Protein AF-A0A194RHV1-F1 (afdb_monomer)

Secondary structure (DSSP, 8-state):
-HHHHHHHHHHHHTS-PPPP-------GGG----PPP----PPP-------------------HHHHHHHHHHHHHHHHHHHHHHHHHHHHH-TTS---------HHHHHHHHHHHHHTTS---------------------HHHHHHHHHHHHHHHHHHHHHHHHHHHHTT-HHHHHHHHHHHHHHHHHHHHHHHHHHHHHHHHHHHHHHHHHHHHHHHHHHHHHHHHHHHHHHHHHHHHHHHHHHHHHHHHHHHHHHHHHHHHHHHHHHHHHHHHHHHHHHHHHHHHHHHHHHHHHHHTTTGGG----------------------------------------------STTTTTHHHHHHHHHHHHHHHHHHHHHHHHHHHHHHHHHHHHHHHHHTTS-PPPPGGGHHHHHHHHHHHHHHHHHHHHHT-

Solvent-accessible surface area (backbone atoms only — not comparable to full-atom values): 27491 Å² total; per-residue (Å²): 112,70,65,66,50,54,58,48,50,56,61,53,72,67,56,75,78,73,78,82,81,75,84,77,78,82,77,78,89,72,75,79,80,84,75,78,90,79,82,83,83,89,77,85,87,75,82,87,75,76,87,80,66,92,72,83,70,76,83,70,77,77,49,67,74,59,49,53,52,50,52,48,53,53,49,54,53,49,52,51,51,52,52,48,53,55,48,51,46,61,71,72,42,82,78,61,84,71,86,71,80,80,80,69,60,73,67,61,57,50,56,51,50,53,56,57,48,59,73,67,50,75,74,75,74,75,78,74,69,80,72,72,80,70,78,75,72,86,76,75,88,42,74,73,52,53,54,55,47,51,56,50,50,56,46,53,52,48,53,49,52,47,50,51,50,50,48,59,58,50,65,70,45,56,64,68,54,51,57,48,54,52,48,59,46,51,50,53,52,50,53,49,52,52,50,51,52,45,52,51,52,51,52,50,37,53,52,49,50,51,56,50,51,54,50,52,56,51,55,52,50,50,48,54,50,57,50,50,51,54,50,51,53,49,55,49,55,51,53,50,49,52,50,53,52,52,52,52,55,50,48,58,47,50,57,51,51,52,53,50,51,53,51,49,53,49,51,50,52,53,50,57,47,52,55,45,58,50,47,59,48,51,45,54,49,45,58,55,50,47,57,52,46,54,61,48,49,80,55,52,71,85,57,78,87,79,70,95,82,81,90,81,91,88,94,94,99,100,101,98,99,100,102,99,100,99,100,99,100,99,100,100,95,100,99,101,98,96,99,100,96,99,99,98,99,98,94,94,89,79,98,74,81,88,67,80,62,72,50,56,69,49,43,59,58,44,48,57,52,46,50,56,48,46,55,50,47,53,51,52,51,52,49,45,54,53,52,51,53,54,49,49,58,51,50,54,65,56,58,79,70,59,79,82,76,85,63,73,77,54,62,62,47,56,47,53,54,50,50,52,50,38,51,52,47,50,53,53,49,59,79,72,107

Organism: Papilio machaon (NCBI:txid76193)

Radius of gyration: 62.27 Å; Cα contacts (8 Å, |Δi|>4): 38; chains: 1; bounding box: 131×79×181 Å

InterPro domains:
  IPR039341 Cilia- and flagella-associated protein 99 [PTHR34649] (10-431)
  IPR060436 CFAP99, V-shaped coiled-coil domain [PF27956] (144-275)

Mean predicted aligned error: 22.51 Å

Foldseek 3Di:
DVVVVVVVVVVVVPPPDDPDDDDDDDPPPPPPDPDDDDDDDDDDDDDDDDPPDPPPPPCPPCPPVNVVVVVVVVVVVVVVVVVVVVVVCVVPDPPPDDPDPPPDDPVVVVVVVVVVVVVVPPPPPPPPPPPPPDPPDPDDPDLVVLVVLLVVVVVVVVVVVVVVVVVVVCVVVCVVVVVVVVVVVVVVVVVVVLVVLLVVLVVLLVVLVVLVVVLVVVVVVVVVVVVVVVVVVVVVVVVVVVVVVVVVVVVVVVVVVVVVVVVVVVVVVVVVVVVVVVVVVVVVVCVVVVVVVVVCCVPPVVDPPPDDPDDDDDDDYDYDEEDDEDDEDEDYDEYDYDEYDEDDYDDDDDDDDDPPPVVPVVVVVCVVVVVVVVVVVVSVVSVVVSVVVVVVVVVVVVVVPDDDDDDPVVSVVSSVVSVVSSVVSVVVSVVSD

pLDDT: mean 74.26, std 20.35, range [31.69, 98.19]

Structure (mmCIF, N/CA/C/O backbone):
data_AF-A0A194RHV1-F1
#
_entry.id   AF-A0A194RHV1-F1
#
loop_
_atom_site.group_PDB
_atom_site.id
_atom_site.type_symbol
_atom_site.label_atom_id
_atom_site.label_alt_id
_atom_site.label_comp_id
_atom_site.label_asym_id
_atom_site.label_entity_id
_atom_site.label_seq_id
_atom_site.pdbx_PDB_ins_code
_atom_site.Cartn_x
_atom_site.Cartn_y
_atom_site.Cartn_z
_atom_site.occupancy
_atom_site.B_iso_or_equiv
_atom_site.auth_seq_id
_atom_site.auth_comp_id
_atom_site.auth_asym_id
_atom_site.auth_atom_id
_atom_site.pdbx_PDB_model_num
ATOM 1 N N . MET A 1 1 ? -29.194 -17.100 77.842 1.00 55.94 1 MET A N 1
ATOM 2 C CA . MET A 1 1 ? -28.965 -16.384 76.561 1.00 55.94 1 MET A CA 1
ATOM 3 C C . MET A 1 1 ? -27.484 -16.267 76.206 1.00 55.94 1 MET A C 1
ATOM 5 O O . MET A 1 1 ? -27.143 -16.715 75.126 1.00 55.94 1 MET A O 1
ATOM 9 N N . ALA A 1 2 ? -26.603 -15.746 77.074 1.00 59.66 2 ALA A N 1
ATOM 10 C CA . ALA A 1 2 ? -25.181 -15.527 76.744 1.00 59.66 2 ALA A CA 1
ATOM 11 C C . ALA A 1 2 ? -24.442 -16.745 76.131 1.00 59.66 2 ALA A C 1
ATOM 13 O O . ALA A 1 2 ? -23.780 -16.593 75.110 1.00 59.66 2 ALA A O 1
ATOM 14 N N . GLN A 1 3 ? -24.607 -17.953 76.688 1.00 62.12 3 GLN A N 1
ATOM 15 C CA . GLN A 1 3 ? -23.967 -19.180 76.172 1.00 62.12 3 GLN A CA 1
ATOM 16 C C . GLN A 1 3 ? -24.364 -19.502 74.718 1.00 62.12 3 GLN A C 1
ATOM 18 O O . GLN A 1 3 ? -23.487 -19.695 73.884 1.00 62.12 3 GLN A O 1
ATOM 23 N N . MET A 1 4 ? -25.660 -19.428 74.382 1.00 68.69 4 MET A N 1
ATOM 24 C CA . MET A 1 4 ? -26.155 -19.606 73.003 1.00 68.69 4 MET A CA 1
ATOM 25 C C . MET A 1 4 ? -25.512 -18.621 72.015 1.00 68.69 4 MET A C 1
ATOM 27 O O . MET A 1 4 ? -25.336 -18.944 70.844 1.00 68.69 4 MET A O 1
ATOM 31 N N . TYR A 1 5 ? -25.168 -17.413 72.473 1.00 79.69 5 TYR A N 1
ATOM 32 C CA . TYR A 1 5 ? -24.518 -16.401 71.641 1.00 79.69 5 TYR A CA 1
ATOM 33 C C . TYR A 1 5 ? -23.027 -16.715 71.428 1.00 79.69 5 TYR A C 1
ATOM 35 O O . TYR A 1 5 ? -22.528 -16.580 70.316 1.00 79.69 5 TYR A O 1
ATOM 43 N N . ALA A 1 6 ? -22.329 -17.211 72.456 1.00 78.75 6 ALA A N 1
ATOM 44 C CA . ALA A 1 6 ? -20.936 -17.658 72.348 1.00 78.75 6 ALA A CA 1
ATOM 45 C C . ALA A 1 6 ? -20.778 -18.897 71.439 1.00 78.75 6 ALA A C 1
ATOM 47 O O . ALA A 1 6 ? -19.865 -18.954 70.610 1.00 78.75 6 ALA A O 1
ATOM 48 N N . GLU A 1 7 ? -21.699 -19.860 71.536 1.00 78.38 7 GLU A N 1
ATOM 49 C CA . GLU A 1 7 ? -21.777 -21.007 70.619 1.00 78.38 7 GLU A CA 1
ATOM 50 C C . GLU A 1 7 ? -22.080 -20.578 69.176 1.00 78.38 7 GLU A C 1
ATOM 52 O O . GLU A 1 7 ? -21.583 -21.187 68.231 1.00 78.38 7 GLU A O 1
ATOM 57 N N . TYR A 1 8 ? -22.859 -19.510 68.979 1.00 78.44 8 TYR A N 1
ATOM 58 C CA . TYR A 1 8 ? -23.127 -18.960 67.651 1.00 78.44 8 TYR A CA 1
ATOM 59 C C . TYR A 1 8 ? -21.893 -18.258 67.055 1.00 78.44 8 TYR A C 1
ATOM 61 O O . TYR A 1 8 ? -21.534 -18.539 65.911 1.00 78.44 8 TYR A O 1
ATOM 69 N N . SER A 1 9 ? -21.191 -17.420 67.829 1.00 76.75 9 SER A N 1
ATOM 70 C CA . SER A 1 9 ? -19.971 -16.726 67.377 1.00 76.75 9 SER A CA 1
ATOM 71 C C . SER A 1 9 ? -18.853 -17.695 66.983 1.00 76.75 9 SER A C 1
ATOM 73 O O . SER A 1 9 ? -18.350 -17.634 65.863 1.00 76.75 9 SER A O 1
ATOM 75 N N . THR A 1 10 ? -18.522 -18.659 67.847 1.00 76.69 10 THR A N 1
ATOM 76 C CA . THR A 1 10 ? -17.474 -19.667 67.569 1.00 76.69 10 THR A CA 1
ATOM 77 C C . THR A 1 10 ? -17.803 -20.547 66.352 1.00 76.69 10 THR A C 1
ATOM 79 O O . THR A 1 10 ? -16.912 -20.994 65.621 1.00 76.69 10 THR A O 1
ATOM 82 N N . LYS A 1 11 ? -19.095 -20.750 66.068 1.00 77.12 11 LYS A N 1
ATOM 83 C CA . LYS A 1 11 ? -19.597 -21.464 64.885 1.00 77.12 11 LYS A CA 1
ATOM 84 C C . LYS A 1 11 ? -19.589 -20.62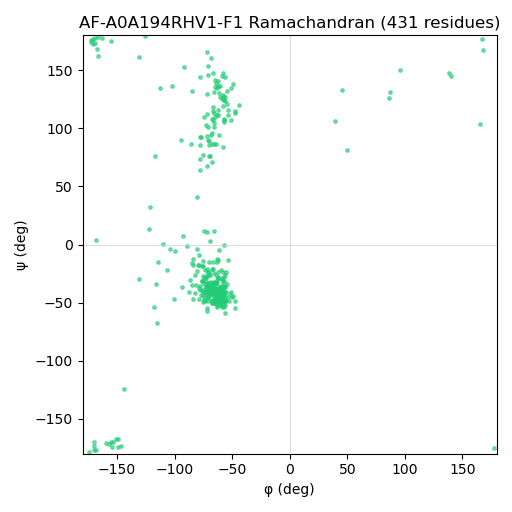2 63.602 1.00 77.12 11 LYS A C 1
ATOM 86 O O . LYS A 1 11 ? -19.632 -21.198 62.519 1.00 77.12 11 LYS A O 1
ATOM 91 N N . ILE A 1 12 ? -19.491 -19.295 63.702 1.00 74.62 12 ILE A N 1
ATOM 92 C CA . ILE A 1 12 ? -19.205 -18.395 62.573 1.00 74.62 12 ILE A CA 1
ATOM 93 C C . ILE A 1 12 ? -17.693 -18.319 62.324 1.00 74.62 12 ILE A C 1
ATOM 95 O O . ILE A 1 12 ? -17.256 -18.485 61.190 1.00 74.62 12 ILE A O 1
ATOM 99 N N . GLU A 1 13 ? -16.884 -18.143 63.369 1.00 72.62 13 GLU A N 1
ATOM 100 C CA . GLU A 1 13 ? -15.417 -18.021 63.267 1.00 72.62 13 GLU A CA 1
ATOM 101 C C . GLU A 1 13 ? -14.742 -19.282 62.695 1.00 72.62 13 GLU A C 1
ATOM 103 O O . GLU A 1 13 ? -13.722 -19.201 62.010 1.00 72.62 13 GLU A O 1
ATOM 108 N N . SER A 1 14 ? -15.336 -20.458 62.914 1.00 70.12 14 SER A N 1
ATOM 109 C CA . SER A 1 14 ? -14.863 -21.732 62.354 1.00 70.12 14 SER A CA 1
ATOM 110 C C . SER A 1 14 ? -15.240 -21.963 60.877 1.00 70.12 14 SER A C 1
ATOM 112 O O . SER A 1 14 ? -14.699 -22.879 60.245 1.00 70.12 14 SER A O 1
ATOM 114 N N . LEU A 1 15 ? -16.095 -21.123 60.275 1.00 71.62 15 LEU A N 1
ATOM 115 C CA . LEU A 1 15 ? -16.415 -21.176 58.843 1.00 71.62 15 LEU A CA 1
ATOM 116 C C . LEU A 1 15 ? -15.293 -20.546 58.010 1.00 71.62 15 LEU A C 1
ATOM 118 O O . LEU A 1 15 ? -15.351 -19.381 57.618 1.00 71.62 15 LEU A O 1
ATOM 122 N N . LYS A 1 16 ? -14.277 -21.355 57.686 1.00 65.94 16 LYS A N 1
ATOM 123 C CA . LYS A 1 16 ? -13.164 -20.971 56.801 1.00 65.94 16 LYS A CA 1
ATOM 124 C C . LYS A 1 16 ? -13.683 -20.378 55.484 1.00 65.94 16 LYS A C 1
ATOM 126 O O . LYS A 1 16 ? -14.170 -21.104 54.614 1.00 65.94 16 LYS A O 1
ATOM 131 N N . VAL A 1 17 ? -13.535 -19.061 55.336 1.00 71.44 17 VAL A N 1
ATOM 132 C CA . VAL A 1 17 ? -13.902 -18.317 54.126 1.00 71.44 17 VAL A CA 1
ATOM 133 C C . VAL A 1 17 ? -13.129 -18.891 52.939 1.00 71.44 17 VAL A C 1
ATOM 135 O O . VAL A 1 17 ? -11.898 -18.899 52.924 1.00 71.44 17 VAL A O 1
ATOM 138 N N . LYS A 1 18 ? -13.855 -19.398 51.937 1.00 70.50 18 LYS A N 1
ATOM 139 C CA . LYS A 1 18 ? -13.247 -19.873 50.689 1.00 70.50 18 LYS A CA 1
ATOM 140 C C . LYS A 1 18 ? -12.613 -18.674 49.968 1.00 70.50 18 LYS A C 1
ATOM 142 O O . LYS A 1 18 ? -13.271 -17.636 49.885 1.00 70.50 18 LYS A O 1
ATOM 147 N N . PRO A 1 19 ? -11.385 -18.789 49.429 1.00 74.81 19 PRO A N 1
ATOM 148 C CA . PRO A 1 19 ? -10.777 -17.693 48.682 1.00 74.81 19 PRO A CA 1
ATOM 149 C C . PRO A 1 19 ? -11.661 -17.313 47.480 1.00 74.81 19 PRO A C 1
ATOM 151 O O . PRO A 1 19 ? -12.291 -18.197 46.885 1.00 74.81 19 PRO A O 1
ATOM 154 N N . PRO A 1 20 ? -11.729 -16.020 47.110 1.00 76.12 20 PRO A N 1
ATOM 155 C CA . PRO A 1 20 ? -12.565 -15.566 46.006 1.00 76.12 20 PRO A CA 1
ATOM 156 C C . PRO A 1 20 ? -12.165 -16.285 44.714 1.00 76.12 20 PRO A C 1
ATOM 158 O O . PRO A 1 20 ? -10.992 -16.334 44.343 1.00 76.12 20 PRO A O 1
ATOM 161 N N . THR A 1 21 ? -13.150 -16.870 44.031 1.00 71.94 21 THR A N 1
ATOM 162 C CA . THR A 1 21 ? -12.908 -17.623 42.797 1.00 71.94 21 THR A CA 1
ATOM 163 C C . THR A 1 21 ? -12.577 -16.651 41.670 1.00 71.94 21 THR A C 1
ATOM 165 O O . THR A 1 21 ? -13.462 -15.993 41.128 1.00 71.94 21 THR A O 1
ATOM 168 N N . ILE A 1 22 ? -11.291 -16.556 41.328 1.00 72.62 22 ILE A N 1
ATOM 169 C CA . ILE A 1 22 ? -10.813 -15.759 40.196 1.00 72.62 22 ILE A CA 1
ATOM 170 C C . ILE A 1 22 ? -11.461 -16.311 38.912 1.00 72.62 22 IL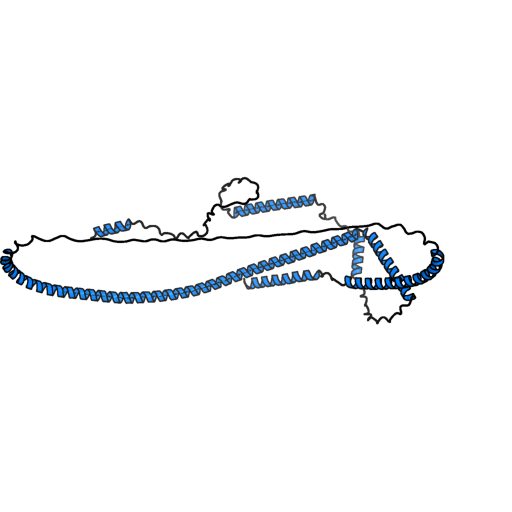E A C 1
ATOM 172 O O . ILE A 1 22 ? -11.358 -17.516 38.665 1.00 72.62 22 ILE A O 1
ATOM 176 N N . PRO A 1 23 ? -12.121 -15.478 38.083 1.00 65.88 23 PRO A N 1
ATOM 177 C CA . PRO A 1 23 ? -12.759 -15.945 36.860 1.00 65.88 23 PRO A CA 1
ATOM 178 C C . PRO A 1 23 ? -11.704 -16.415 35.851 1.00 65.88 23 PRO A C 1
ATOM 180 O O . PRO A 1 23 ? -10.979 -15.618 35.254 1.00 65.88 23 PRO A O 1
ATOM 183 N N . ILE A 1 24 ? -11.626 -17.732 35.653 1.00 63.75 24 ILE A N 1
ATOM 184 C CA . ILE A 1 24 ? -10.773 -18.351 34.636 1.00 63.75 24 ILE A CA 1
ATOM 185 C C . ILE A 1 24 ? -11.313 -17.948 33.261 1.00 63.75 24 ILE A C 1
ATOM 187 O O . ILE A 1 24 ? -12.426 -18.326 32.894 1.00 63.75 24 ILE A O 1
ATOM 191 N N . GLN A 1 25 ? -10.532 -17.188 32.491 1.00 62.75 25 GLN A N 1
ATOM 192 C CA . GLN A 1 25 ? -10.930 -16.813 31.135 1.00 62.75 25 GLN A CA 1
ATOM 193 C C . GLN A 1 25 ? -11.052 -18.066 30.247 1.00 62.75 25 GLN A C 1
ATOM 195 O O . GLN A 1 25 ? -10.165 -18.927 30.279 1.00 62.75 25 GLN A O 1
ATOM 200 N N . PRO A 1 26 ? -12.123 -18.199 29.443 1.00 58.19 26 PRO A N 1
ATOM 201 C CA . PRO A 1 26 ? -12.318 -19.371 28.603 1.00 58.19 26 PRO A CA 1
ATOM 202 C C . PRO A 1 26 ? -11.244 -19.425 27.511 1.00 58.19 26 PRO A C 1
ATOM 204 O O . PRO A 1 26 ? -11.156 -18.546 26.655 1.00 58.19 26 PRO A O 1
ATOM 207 N N . ASN A 1 27 ? -10.434 -20.485 27.510 1.00 58.91 27 ASN A N 1
ATOM 208 C CA . ASN A 1 27 ? -9.388 -20.690 26.509 1.00 58.91 27 ASN A CA 1
ATOM 209 C C . ASN A 1 27 ? -9.982 -21.211 25.182 1.00 58.91 27 ASN A C 1
ATOM 211 O O . ASN A 1 27 ? -9.868 -22.387 24.832 1.00 58.91 27 ASN A O 1
ATOM 215 N N . VAL A 1 28 ? -10.660 -20.319 24.456 1.00 58.56 28 VAL A N 1
ATOM 216 C CA . VAL A 1 28 ? -11.373 -20.619 23.199 1.00 58.56 28 VAL A CA 1
ATOM 217 C C . VAL A 1 28 ? -10.416 -21.024 22.064 1.00 58.56 28 VAL A C 1
ATOM 219 O O . VAL A 1 28 ? -10.810 -21.752 21.156 1.00 58.56 28 VAL A O 1
ATOM 222 N N . LEU A 1 29 ? -9.146 -20.608 22.121 1.00 55.94 29 LEU A N 1
ATOM 223 C CA . LEU A 1 29 ? -8.204 -20.697 20.997 1.00 55.94 29 LEU A CA 1
ATOM 224 C C . LEU A 1 29 ? -7.402 -22.011 20.908 1.00 55.94 29 LEU A C 1
ATOM 226 O O . LEU A 1 29 ? -6.627 -22.174 19.968 1.00 55.94 29 LEU A O 1
ATOM 230 N N . THR A 1 30 ? -7.573 -22.968 21.831 1.00 52.84 30 THR A N 1
ATOM 231 C CA . THR A 1 30 ? -6.793 -24.229 21.829 1.00 52.84 30 THR A CA 1
ATOM 232 C C . THR A 1 30 ? -7.621 -25.516 21.743 1.00 52.84 30 THR A C 1
ATOM 234 O O . THR A 1 30 ? -7.193 -26.561 22.240 1.00 52.84 30 THR A O 1
ATOM 237 N N . ARG A 1 31 ? -8.775 -25.507 21.059 1.00 50.50 31 ARG A N 1
ATOM 238 C CA . ARG A 1 31 ? -9.411 -26.762 20.611 1.00 50.50 31 ARG A CA 1
ATOM 239 C C . ARG A 1 31 ? -8.615 -27.383 19.455 1.00 50.50 31 ARG A C 1
ATOM 241 O O . ARG A 1 31 ? -8.848 -27.090 18.287 1.00 50.50 31 ARG A O 1
ATOM 248 N N . LYS A 1 32 ? -7.685 -28.287 19.783 1.00 51.00 32 LYS A N 1
ATOM 249 C CA . LYS A 1 32 ? -7.096 -29.211 18.801 1.00 51.00 32 LYS A CA 1
ATOM 250 C C . LYS A 1 32 ? -8.190 -30.159 18.301 1.00 51.00 32 LYS A C 1
ATOM 252 O O . LYS A 1 32 ? -8.579 -31.079 19.016 1.00 51.00 32 LYS A O 1
ATOM 257 N N . ASN A 1 33 ? -8.680 -29.938 17.084 1.00 43.72 33 ASN A N 1
ATOM 258 C CA . ASN A 1 33 ? -9.676 -30.810 16.463 1.00 43.72 33 ASN A CA 1
ATOM 259 C C . ASN A 1 33 ? -9.100 -32.221 16.263 1.00 43.72 33 ASN A C 1
ATOM 261 O O . ASN A 1 33 ? -8.216 -32.423 15.428 1.00 43.72 33 ASN A O 1
ATOM 265 N N . LYS A 1 34 ? -9.625 -33.198 17.012 1.00 46.78 34 LYS A N 1
ATOM 266 C CA . LYS A 1 34 ? -9.359 -34.626 16.807 1.00 46.78 34 LYS A CA 1
ATOM 267 C C . LYS A 1 34 ? -10.055 -35.061 15.513 1.00 46.78 34 LYS A C 1
ATOM 269 O O . LYS A 1 34 ? -11.223 -35.435 15.540 1.00 46.78 34 LYS A O 1
ATOM 274 N N . ARG A 1 35 ? -9.360 -34.943 14.377 1.00 41.03 35 ARG A N 1
ATOM 275 C CA . ARG A 1 35 ? -9.840 -35.483 13.097 1.00 41.03 35 ARG A CA 1
ATOM 276 C C . ARG A 1 35 ? -9.923 -37.008 13.187 1.00 41.03 35 ARG A C 1
ATOM 278 O O . ARG A 1 35 ? -9.046 -37.637 13.776 1.00 41.03 35 ARG A O 1
ATOM 285 N N . SER A 1 36 ? -10.993 -37.559 12.627 1.00 42.25 36 SER A N 1
ATOM 286 C CA . SER A 1 36 ? -11.202 -38.992 12.445 1.00 42.25 36 SER A CA 1
ATOM 287 C C . SER A 1 36 ? -10.235 -39.573 11.411 1.00 42.25 36 SER A C 1
ATOM 289 O O . SER A 1 36 ? -9.655 -38.849 10.599 1.00 42.25 36 SER A O 1
ATOM 291 N N . GLU A 1 37 ? -10.068 -40.889 11.457 1.00 45.03 37 GLU A N 1
ATOM 292 C CA . GLU A 1 37 ? -9.267 -41.657 10.504 1.00 45.03 37 GLU A CA 1
ATOM 293 C C . GLU A 1 37 ? -9.967 -41.722 9.135 1.00 45.03 37 GLU A C 1
ATOM 295 O O . GLU A 1 37 ? -11.195 -41.748 9.061 1.00 45.03 37 GLU A O 1
ATOM 300 N N . GLY A 1 38 ? -9.191 -41.728 8.045 1.00 38.28 38 GLY A N 1
ATOM 301 C CA . GLY A 1 38 ? -9.730 -41.794 6.683 1.00 38.28 38 GLY A CA 1
ATOM 302 C C . GLY A 1 38 ? -8.707 -41.437 5.600 1.00 38.28 38 GLY A C 1
ATOM 303 O O . GLY A 1 38 ? -8.426 -40.263 5.405 1.00 38.28 38 GLY A O 1
ATOM 304 N N . SER A 1 39 ? -8.199 -42.470 4.914 1.00 40.56 39 SER A N 1
ATOM 305 C CA . SER A 1 39 ? -7.383 -42.494 3.678 1.00 40.56 39 SER A CA 1
ATOM 306 C C . SER A 1 39 ? -6.182 -41.537 3.512 1.00 40.56 39 SER A C 1
ATOM 308 O O . SER A 1 39 ? -6.266 -40.320 3.638 1.00 40.56 39 SER A O 1
ATOM 310 N N . ALA A 1 40 ? -5.052 -42.098 3.067 1.00 45.00 40 ALA A N 1
ATOM 311 C CA . ALA A 1 40 ? -3.951 -41.327 2.479 1.00 45.00 40 ALA A CA 1
ATOM 312 C C . ALA A 1 40 ? -4.323 -40.806 1.068 1.00 45.00 40 ALA A C 1
ATOM 314 O O . ALA A 1 40 ? -5.289 -41.288 0.467 1.00 45.00 40 ALA A O 1
ATOM 315 N N . PRO A 1 41 ? -3.551 -39.846 0.522 1.00 42.12 41 PRO A N 1
ATOM 316 C CA . PRO A 1 41 ? -2.465 -40.283 -0.365 1.00 42.12 41 PRO A CA 1
ATOM 317 C C . PRO A 1 41 ? -1.062 -39.758 0.013 1.00 42.12 41 PRO A C 1
ATOM 319 O O . PRO A 1 41 ? -0.853 -39.086 1.022 1.00 42.12 41 PRO A O 1
ATOM 322 N N . GLN A 1 42 ? -0.084 -40.180 -0.790 1.00 50.59 42 GLN A N 1
ATOM 323 C CA . GLN A 1 42 ? 1.362 -40.185 -0.540 1.00 50.59 42 GLN A CA 1
ATOM 324 C C . GLN A 1 42 ? 1.981 -38.816 -0.194 1.00 50.59 42 GLN A C 1
ATOM 326 O O . GLN A 1 42 ? 1.646 -37.788 -0.778 1.00 50.59 42 GLN A O 1
ATOM 331 N N . LYS A 1 43 ? 2.979 -38.827 0.704 1.00 42.12 43 LYS A N 1
ATOM 332 C CA . LYS A 1 43 ? 3.896 -37.699 0.936 1.00 42.12 43 LYS A CA 1
ATOM 333 C C . LYS A 1 43 ? 5.242 -37.955 0.264 1.00 42.12 43 LYS A C 1
ATOM 335 O O . LYS A 1 43 ? 5.810 -39.032 0.416 1.00 42.12 43 LYS A O 1
ATOM 340 N N . ILE A 1 44 ? 5.771 -36.926 -0.393 1.00 44.59 44 ILE A N 1
ATOM 341 C CA . ILE A 1 44 ? 7.144 -36.890 -0.912 1.00 44.59 44 ILE A CA 1
ATOM 342 C C . ILE A 1 44 ? 8.132 -36.997 0.262 1.00 44.59 44 ILE A C 1
ATOM 344 O O . ILE A 1 44 ? 7.956 -36.347 1.296 1.00 44.59 44 ILE A O 1
ATOM 348 N N . SER A 1 45 ? 9.172 -37.817 0.106 1.00 44.84 45 SER A N 1
ATOM 349 C CA . SER A 1 45 ? 10.186 -38.068 1.132 1.00 44.84 45 SER A CA 1
ATOM 350 C C . SER A 1 45 ? 11.156 -36.892 1.287 1.00 44.84 45 SER A C 1
ATOM 352 O O . SER A 1 45 ? 12.019 -36.671 0.438 1.00 44.84 45 SER A O 1
ATOM 354 N N . ILE A 1 46 ? 11.058 -36.177 2.408 1.00 49.78 46 ILE A N 1
ATOM 355 C CA . ILE A 1 46 ? 12.113 -35.274 2.892 1.00 49.78 46 ILE A CA 1
ATOM 356 C C . ILE A 1 46 ? 13.110 -36.130 3.699 1.00 49.78 46 ILE A C 1
ATOM 358 O O . ILE A 1 46 ? 12.659 -36.932 4.520 1.00 49.78 46 ILE A O 1
ATOM 362 N N . PRO A 1 47 ? 14.436 -36.015 3.485 1.00 48.88 47 PRO A N 1
ATOM 363 C CA . PRO A 1 47 ? 15.415 -36.867 4.158 1.00 48.88 47 PRO A CA 1
ATOM 364 C C . PRO A 1 47 ? 15.440 -36.636 5.675 1.00 48.88 47 PRO A C 1
ATOM 366 O O . PRO A 1 47 ? 15.340 -35.506 6.155 1.00 48.88 47 PRO A O 1
ATOM 369 N N . ALA A 1 48 ? 15.605 -37.721 6.431 1.00 48.59 48 ALA A N 1
ATOM 370 C CA . ALA A 1 48 ? 15.595 -37.698 7.888 1.00 48.59 48 ALA A CA 1
ATOM 371 C C . ALA A 1 48 ? 16.928 -37.190 8.468 1.00 48.59 48 ALA A C 1
ATOM 373 O O . ALA A 1 48 ? 17.843 -37.968 8.736 1.00 48.59 48 ALA A O 1
ATOM 374 N N . THR A 1 49 ? 17.029 -35.886 8.726 1.00 57.56 49 THR A N 1
ATOM 375 C CA . THR A 1 49 ? 18.008 -35.371 9.692 1.00 57.56 49 THR A CA 1
ATOM 376 C C . THR A 1 49 ? 17.561 -35.729 11.117 1.00 57.56 49 THR A C 1
ATOM 378 O O . THR A 1 49 ? 16.409 -35.472 11.477 1.00 57.56 49 THR A O 1
ATOM 381 N N . PRO A 1 50 ? 18.431 -36.322 11.957 1.00 53.72 50 PRO A N 1
ATOM 382 C CA . PRO A 1 50 ? 18.064 -36.668 13.326 1.00 53.72 50 PRO A CA 1
ATOM 383 C C . PRO A 1 50 ? 17.816 -35.402 14.168 1.00 53.72 50 PRO A C 1
ATOM 385 O O . PRO A 1 50 ? 18.484 -34.382 13.958 1.00 53.72 50 PRO A O 1
ATOM 388 N N . PRO A 1 51 ? 16.891 -35.440 15.149 1.00 48.66 51 PRO A N 1
ATOM 389 C CA . PRO A 1 51 ? 16.604 -34.307 16.023 1.00 48.66 51 PRO A CA 1
ATOM 390 C C . PRO A 1 51 ? 17.771 -34.084 16.993 1.00 48.66 51 PRO A C 1
ATOM 392 O O . PRO A 1 51 ? 17.826 -34.644 18.087 1.00 48.66 51 PRO A O 1
ATOM 395 N N . ASN A 1 52 ? 18.726 -33.264 16.564 1.00 46.66 52 ASN A N 1
ATOM 396 C CA . ASN A 1 52 ? 19.980 -33.025 17.266 1.00 46.66 52 ASN A CA 1
ATOM 397 C C . ASN A 1 52 ? 19.734 -32.265 18.583 1.00 46.66 52 ASN A C 1
ATOM 399 O O . ASN A 1 52 ? 19.656 -31.039 18.593 1.00 46.66 52 ASN A O 1
ATOM 403 N N . SER A 1 53 ? 19.594 -33.016 19.681 1.00 50.94 53 SER A N 1
ATOM 404 C CA . SER A 1 53 ? 19.540 -32.582 21.087 1.00 50.94 53 SER A CA 1
ATOM 405 C C . SER A 1 53 ? 18.763 -31.284 21.375 1.00 50.94 53 SER A C 1
ATOM 407 O O . SER A 1 53 ? 19.288 -30.178 21.213 1.00 50.94 53 SER A O 1
ATOM 409 N N . VAL A 1 54 ? 17.569 -31.398 21.971 1.00 47.06 54 VAL A N 1
ATOM 410 C CA . VAL A 1 54 ? 16.943 -30.275 22.696 1.00 47.06 54 VAL A CA 1
ATOM 411 C C . VAL A 1 54 ? 17.742 -30.018 23.977 1.00 47.06 54 VAL A C 1
ATOM 413 O O . VAL A 1 54 ? 17.377 -30.413 25.077 1.00 47.06 54 VAL A O 1
ATOM 416 N N . CYS A 1 55 ? 18.899 -29.383 23.814 1.00 46.62 55 CYS A N 1
ATOM 417 C CA . CYS A 1 55 ? 19.727 -28.916 24.908 1.00 46.62 55 CYS A CA 1
ATOM 418 C C . CYS A 1 55 ? 19.000 -27.731 25.552 1.00 46.62 55 CYS A C 1
ATOM 420 O O . CYS A 1 55 ? 19.027 -26.620 25.011 1.00 46.62 55 CYS A O 1
ATOM 422 N N . GLU A 1 56 ? 18.337 -27.976 26.686 1.00 52.16 56 GLU A N 1
ATOM 423 C CA . GLU A 1 56 ? 17.659 -26.960 27.497 1.00 52.16 56 GLU A CA 1
ATOM 424 C C . GLU A 1 56 ? 18.673 -26.005 28.141 1.00 52.16 56 GLU A C 1
ATOM 426 O O . GLU A 1 56 ? 18.931 -26.005 29.343 1.00 52.16 56 GLU A O 1
ATOM 431 N N . LYS A 1 57 ? 19.281 -25.158 27.309 1.00 59.59 57 LYS A N 1
ATOM 432 C CA . LYS A 1 57 ? 20.155 -24.077 27.755 1.00 59.59 57 LYS A CA 1
ATOM 433 C C . LYS A 1 57 ? 19.299 -23.138 28.608 1.00 59.59 57 LYS A C 1
ATOM 435 O O . LYS A 1 57 ? 18.367 -22.539 28.060 1.00 59.59 57 LYS A O 1
ATOM 440 N N . PRO A 1 58 ? 19.586 -22.981 29.916 1.00 52.97 58 PRO A N 1
ATOM 441 C CA . PRO A 1 58 ? 18.754 -22.171 30.789 1.00 52.97 58 PRO A CA 1
ATOM 442 C C . PRO A 1 58 ? 18.700 -20.752 30.231 1.00 52.97 58 PRO A C 1
ATOM 444 O O . PRO A 1 58 ? 19.743 -20.135 29.988 1.00 52.97 58 PRO A O 1
ATOM 447 N N . ARG A 1 59 ? 17.483 -20.238 30.005 1.00 60.34 59 ARG A N 1
ATOM 448 C CA . ARG A 1 59 ? 17.237 -18.905 29.434 1.00 60.34 59 ARG A CA 1
ATOM 449 C C . ARG A 1 59 ? 17.584 -17.805 30.443 1.00 60.34 59 ARG A C 1
ATOM 451 O O . ARG A 1 59 ? 16.717 -17.064 30.897 1.00 60.34 59 ARG A O 1
ATOM 458 N N . ARG A 1 60 ? 18.875 -17.669 30.766 1.00 62.41 60 ARG A N 1
ATOM 459 C CA . ARG A 1 60 ? 19.437 -16.473 31.401 1.00 62.41 60 ARG A CA 1
ATOM 460 C C . ARG A 1 60 ? 19.042 -15.288 30.525 1.00 62.41 60 ARG A C 1
ATOM 462 O O . ARG A 1 60 ? 19.495 -15.209 29.381 1.00 62.41 60 ARG A O 1
ATOM 469 N N . MET A 1 61 ? 18.169 -14.414 31.029 1.00 60.94 61 MET A N 1
ATOM 470 C CA . MET A 1 61 ? 17.746 -13.231 30.281 1.00 60.94 61 MET A CA 1
ATOM 471 C C . MET A 1 61 ? 18.988 -12.429 29.904 1.00 60.94 61 MET A C 1
ATOM 473 O O . MET A 1 61 ? 19.812 -12.101 30.760 1.00 60.94 61 MET A O 1
ATOM 477 N N . LEU A 1 62 ? 19.164 -12.192 28.605 1.00 61.44 62 LEU A N 1
ATOM 478 C CA . LEU A 1 62 ? 20.402 -11.645 28.074 1.00 61.44 62 LEU A CA 1
ATOM 479 C C . LEU A 1 62 ? 20.433 -10.145 28.378 1.00 61.44 62 LEU A C 1
ATOM 481 O O . LEU A 1 62 ? 19.867 -9.342 27.643 1.00 61.44 62 LEU A O 1
ATOM 485 N N . THR A 1 63 ? 21.040 -9.780 29.508 1.00 74.44 63 THR A N 1
ATOM 486 C CA . THR A 1 63 ? 21.135 -8.386 29.947 1.00 74.44 63 THR A CA 1
ATOM 487 C C . THR A 1 63 ? 21.844 -7.543 28.889 1.00 74.44 63 THR A C 1
ATOM 489 O O . THR A 1 63 ? 22.724 -8.029 28.172 1.00 74.44 63 THR A O 1
ATOM 492 N N . LYS A 1 64 ? 21.452 -6.267 28.782 1.00 75.25 64 LYS A N 1
ATOM 493 C CA . LYS A 1 64 ? 21.864 -5.365 27.694 1.00 75.25 64 LYS A CA 1
ATOM 494 C C . LYS A 1 64 ? 23.383 -5.373 27.457 1.00 75.25 64 LYS A C 1
ATOM 496 O O . LYS A 1 64 ? 23.821 -5.573 26.332 1.00 75.25 64 LYS A O 1
ATOM 501 N N . SER A 1 65 ? 24.184 -5.330 28.523 1.00 80.25 65 SER A N 1
ATOM 502 C CA . SER A 1 65 ? 25.652 -5.372 28.448 1.00 80.25 65 SER A CA 1
ATOM 503 C C . SER A 1 65 ? 26.240 -6.662 27.849 1.00 80.25 65 SER A C 1
ATOM 505 O O . SER A 1 65 ? 27.357 -6.635 27.334 1.00 80.25 65 SER A O 1
ATOM 507 N N . VAL A 1 66 ? 25.524 -7.792 27.880 1.00 82.75 66 VAL A N 1
ATOM 508 C CA . VAL A 1 66 ? 25.939 -9.049 27.229 1.00 82.75 66 VAL A CA 1
ATOM 509 C C . VAL A 1 66 ? 25.499 -9.086 25.761 1.00 82.75 66 VAL A C 1
ATOM 511 O O . VAL A 1 66 ? 26.210 -9.658 24.933 1.00 82.75 66 VAL A O 1
ATOM 514 N N . ILE A 1 67 ? 24.379 -8.437 25.415 1.00 81.75 67 ILE A N 1
ATOM 515 C CA . ILE A 1 67 ? 23.994 -8.187 24.016 1.00 81.75 67 ILE A CA 1
ATOM 516 C C . ILE A 1 67 ? 25.042 -7.282 23.360 1.00 81.75 67 ILE A C 1
ATOM 518 O O . ILE A 1 67 ? 25.635 -7.666 22.355 1.00 81.75 67 ILE A O 1
ATOM 522 N N . ASP A 1 68 ? 25.341 -6.137 23.976 1.00 87.31 68 ASP A N 1
ATOM 523 C CA . ASP A 1 68 ? 26.272 -5.132 23.453 1.00 87.31 68 ASP A CA 1
ATOM 524 C C . ASP A 1 68 ? 27.689 -5.708 23.272 1.00 87.31 68 ASP A C 1
ATOM 526 O O . ASP A 1 68 ? 28.326 -5.493 22.239 1.00 87.31 68 ASP A O 1
ATOM 530 N N . LYS A 1 69 ? 28.168 -6.531 24.221 1.00 90.38 69 LYS A N 1
ATOM 531 C CA . LYS A 1 69 ? 29.445 -7.262 24.089 1.00 90.38 69 LYS A CA 1
ATOM 532 C C . LYS A 1 69 ? 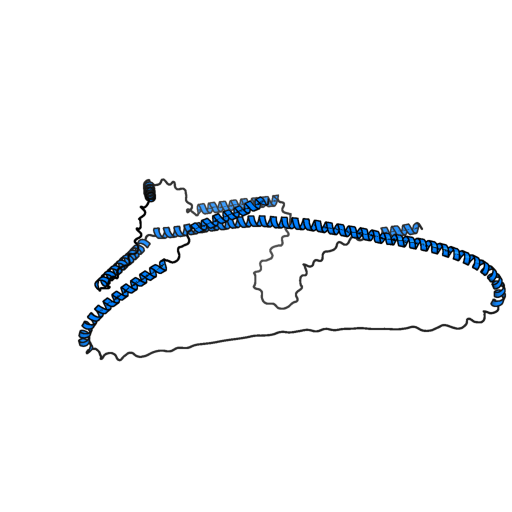29.448 -8.234 22.904 1.00 90.38 69 LYS A C 1
ATOM 534 O O . LYS A 1 69 ? 30.433 -8.272 22.169 1.00 90.38 69 LYS A O 1
ATOM 539 N N . LYS A 1 70 ? 28.362 -8.986 22.680 1.00 90.44 70 LYS A N 1
ATOM 540 C CA . LYS A 1 70 ? 28.240 -9.897 21.526 1.00 90.44 70 LYS A CA 1
ATOM 541 C C . LYS A 1 70 ? 28.138 -9.148 20.199 1.00 90.44 70 LYS A C 1
ATOM 543 O O . LYS A 1 70 ? 28.757 -9.573 19.229 1.00 90.44 70 LYS A O 1
ATOM 548 N N . LEU A 1 71 ? 27.404 -8.035 20.152 1.00 90.25 71 LEU A N 1
ATOM 549 C CA . LEU A 1 71 ? 27.320 -7.177 18.967 1.00 90.25 71 LEU A CA 1
ATOM 550 C C . LEU A 1 71 ? 28.683 -6.570 18.626 1.00 90.25 71 LEU A C 1
ATOM 552 O O . LEU A 1 71 ? 29.073 -6.591 17.461 1.00 90.25 71 LEU A O 1
ATOM 556 N N . LYS A 1 72 ? 29.448 -6.116 19.628 1.00 93.69 72 LYS A N 1
ATOM 557 C CA . LYS A 1 72 ? 30.812 -5.617 19.423 1.00 93.69 72 LYS A CA 1
ATOM 558 C C . LYS A 1 72 ? 31.751 -6.709 18.897 1.00 93.69 72 LYS A C 1
ATOM 560 O O . LYS A 1 72 ? 32.394 -6.501 17.878 1.00 93.69 72 LYS A O 1
ATOM 565 N N . GLN A 1 73 ? 31.743 -7.904 19.496 1.00 94.88 73 GLN A N 1
ATOM 566 C CA . GLN A 1 73 ? 32.502 -9.056 18.984 1.00 94.88 73 GLN A CA 1
ATOM 567 C C . GLN A 1 73 ? 32.106 -9.435 17.546 1.00 94.88 73 GLN A C 1
ATOM 56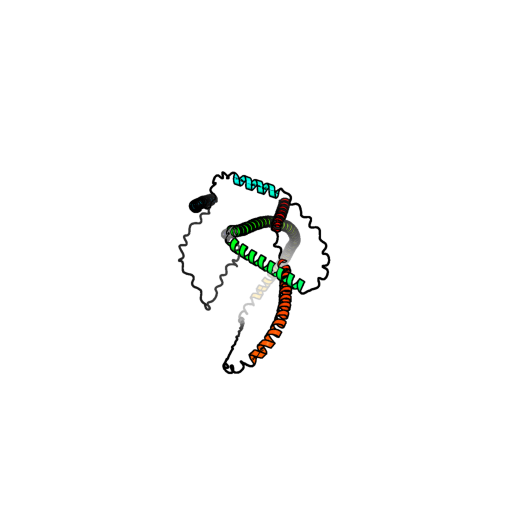9 O O . GLN A 1 73 ? 32.973 -9.718 16.723 1.00 94.88 73 GLN A O 1
ATOM 574 N N . ALA A 1 74 ? 30.811 -9.418 17.213 1.00 94.12 74 ALA A N 1
ATOM 575 C CA . ALA A 1 74 ? 30.338 -9.680 15.855 1.00 94.12 74 ALA A CA 1
ATOM 576 C C . ALA A 1 74 ? 30.800 -8.599 14.861 1.00 94.12 74 ALA A C 1
ATOM 578 O O . ALA A 1 74 ? 31.236 -8.933 13.760 1.00 94.12 74 ALA A O 1
ATOM 579 N N . PHE A 1 75 ? 30.760 -7.323 15.258 1.00 95.94 75 PHE A N 1
ATOM 580 C CA . PHE A 1 75 ? 31.257 -6.197 14.468 1.00 95.94 75 PHE A CA 1
ATOM 581 C C . PHE A 1 75 ? 32.768 -6.290 14.225 1.00 95.94 75 PHE A C 1
ATOM 583 O O . PHE A 1 75 ? 33.202 -6.210 13.077 1.00 95.94 75 PHE A O 1
ATOM 590 N N . ASP A 1 76 ? 33.563 -6.528 15.271 1.00 95.88 76 ASP A N 1
ATOM 591 C CA . ASP A 1 76 ? 35.021 -6.641 15.174 1.00 95.88 76 ASP A CA 1
ATOM 592 C C . ASP A 1 76 ? 35.433 -7.847 14.307 1.00 95.88 76 ASP A C 1
ATOM 594 O O . ASP A 1 76 ? 36.285 -7.715 13.426 1.00 95.88 76 ASP A O 1
ATOM 598 N N . ASN A 1 77 ? 34.755 -8.993 14.451 1.00 95.94 77 ASN A N 1
ATOM 599 C CA . ASN A 1 77 ? 34.945 -10.158 13.578 1.00 95.94 77 ASN A CA 1
ATOM 600 C C . ASN A 1 77 ? 34.587 -9.857 12.111 1.00 95.94 77 ASN A C 1
ATOM 602 O O . ASN A 1 77 ? 35.290 -10.294 11.198 1.00 95.94 77 ASN A O 1
ATOM 606 N N . ASN A 1 78 ? 33.505 -9.112 11.859 1.00 95.75 78 ASN A N 1
ATOM 607 C CA . ASN A 1 78 ? 33.093 -8.760 10.498 1.00 95.75 78 ASN A CA 1
ATOM 608 C C . ASN A 1 78 ? 34.054 -7.738 9.864 1.00 95.75 78 ASN A C 1
ATOM 610 O O . ASN A 1 78 ? 34.429 -7.877 8.702 1.00 95.75 78 ASN A O 1
ATOM 614 N N . LYS A 1 79 ? 34.551 -6.775 10.652 1.00 95.56 79 LYS A N 1
ATOM 615 C CA . LYS A 1 79 ? 35.614 -5.836 10.263 1.00 95.56 79 LYS A CA 1
ATOM 616 C C . LYS A 1 79 ? 36.908 -6.570 9.895 1.00 95.56 79 LYS A C 1
ATOM 618 O O . LYS A 1 79 ? 37.512 -6.253 8.873 1.00 95.56 79 LYS A O 1
ATOM 623 N N . GLN A 1 80 ? 37.313 -7.576 10.677 1.00 95.38 80 GLN A N 1
ATOM 624 C CA . GLN A 1 80 ? 38.469 -8.417 10.348 1.00 95.38 80 GLN A CA 1
ATOM 625 C C . GLN A 1 80 ? 38.258 -9.212 9.052 1.00 95.38 80 GLN A C 1
ATOM 627 O O . GLN A 1 80 ? 39.161 -9.244 8.219 1.00 95.38 80 GLN A O 1
ATOM 632 N N . LYS A 1 81 ? 37.074 -9.806 8.836 1.00 95.88 81 LYS A N 1
ATOM 633 C CA . LYS A 1 81 ? 36.744 -10.488 7.571 1.00 95.88 81 LYS A CA 1
ATOM 634 C C . LYS A 1 81 ? 36.791 -9.538 6.373 1.00 95.88 81 LYS A C 1
ATOM 636 O O . LYS A 1 81 ? 37.427 -9.867 5.379 1.00 95.88 81 LYS A O 1
ATOM 641 N N . ALA A 1 82 ? 36.196 -8.352 6.488 1.00 94.25 82 ALA A N 1
ATOM 642 C CA . ALA A 1 82 ? 36.221 -7.337 5.438 1.00 94.25 82 ALA A CA 1
ATOM 643 C C . ALA A 1 82 ? 37.649 -6.856 5.120 1.00 94.25 82 ALA A C 1
ATOM 645 O O . ALA A 1 82 ? 37.979 -6.658 3.955 1.00 94.25 82 ALA A O 1
ATOM 646 N N . MET A 1 83 ? 38.521 -6.714 6.126 1.00 93.56 83 MET A N 1
ATOM 647 C CA . MET A 1 83 ? 39.930 -6.365 5.901 1.00 93.56 83 MET A CA 1
ATOM 648 C C . MET A 1 83 ? 40.759 -7.513 5.314 1.00 93.56 83 MET A C 1
ATOM 650 O O . MET A 1 83 ? 41.651 -7.240 4.516 1.00 93.56 83 MET A O 1
ATOM 654 N N . LYS A 1 84 ? 40.457 -8.778 5.645 1.00 94.19 84 LYS A N 1
ATOM 655 C CA . LYS A 1 84 ? 41.057 -9.934 4.960 1.00 94.19 84 LYS A CA 1
ATOM 656 C C . LYS A 1 84 ? 40.666 -9.947 3.484 1.00 94.19 84 LYS A C 1
ATOM 658 O O . LYS A 1 84 ? 41.560 -9.856 2.656 1.00 94.19 84 LYS A O 1
ATOM 663 N N . LEU A 1 85 ? 39.367 -9.899 3.179 1.00 92.12 85 LEU A N 1
ATOM 664 C CA . LEU A 1 85 ? 38.848 -9.858 1.806 1.00 92.12 85 LEU A CA 1
ATOM 665 C C . LEU A 1 85 ? 39.415 -8.669 1.004 1.00 92.12 85 LEU A C 1
ATOM 667 O O . LEU A 1 85 ? 39.797 -8.817 -0.149 1.00 92.12 85 LEU A O 1
ATOM 671 N N . LEU A 1 86 ? 39.531 -7.486 1.618 1.00 88.06 86 LEU A N 1
ATOM 672 C CA . LEU A 1 86 ? 40.142 -6.313 0.981 1.00 88.06 86 LEU A CA 1
ATOM 673 C C . LEU A 1 86 ? 41.632 -6.516 0.666 1.00 88.06 86 LEU A C 1
ATOM 675 O O . LEU A 1 86 ? 42.118 -5.979 -0.326 1.00 88.06 86 LEU A O 1
ATOM 679 N N . ASN A 1 87 ? 42.373 -7.232 1.511 1.00 87.25 87 ASN A N 1
ATOM 680 C CA . ASN A 1 87 ? 43.788 -7.511 1.276 1.00 87.25 87 ASN A CA 1
ATOM 681 C C . ASN A 1 87 ? 43.981 -8.639 0.253 1.00 87.25 87 ASN A C 1
ATOM 683 O O . ASN A 1 87 ? 44.852 -8.519 -0.596 1.00 87.25 87 ASN A O 1
ATOM 687 N N . GLU A 1 88 ? 43.123 -9.657 0.291 1.00 88.88 88 GLU A N 1
ATOM 688 C CA . GLU A 1 88 ? 43.022 -10.770 -0.662 1.00 88.88 88 GLU A CA 1
ATOM 689 C C . GLU A 1 88 ? 42.754 -10.239 -2.084 1.00 88.88 88 GLU A C 1
ATOM 691 O O . GLU A 1 88 ? 43.555 -10.453 -2.994 1.00 88.88 88 GLU A O 1
ATOM 696 N N . ILE A 1 89 ? 41.747 -9.367 -2.236 1.00 82.38 89 ILE A N 1
ATOM 697 C CA . ILE A 1 89 ? 41.472 -8.625 -3.479 1.00 82.38 89 ILE A CA 1
ATOM 698 C C . ILE A 1 89 ? 42.670 -7.760 -3.908 1.00 82.38 89 ILE A C 1
ATOM 700 O O . ILE A 1 89 ? 42.964 -7.684 -5.096 1.00 82.38 89 ILE A O 1
ATOM 704 N N . LYS A 1 90 ? 43.396 -7.116 -2.982 1.00 78.31 90 LYS A N 1
ATOM 705 C CA . LYS A 1 90 ? 44.601 -6.327 -3.325 1.00 78.31 90 LYS A CA 1
ATOM 706 C C . LYS A 1 90 ? 45.794 -7.181 -3.763 1.00 78.31 90 LYS A C 1
ATOM 708 O O . LYS A 1 90 ? 46.651 -6.649 -4.464 1.00 78.31 90 LYS A O 1
ATOM 713 N N . SER A 1 91 ? 45.886 -8.440 -3.333 1.00 76.94 91 SER A N 1
ATOM 714 C CA . SER A 1 91 ? 46.934 -9.371 -3.770 1.00 76.94 91 SER A CA 1
ATOM 715 C C . SER A 1 91 ? 46.593 -10.082 -5.079 1.00 76.94 91 SER A C 1
ATOM 717 O O . SER A 1 91 ? 47.492 -10.309 -5.881 1.00 76.94 91 SER A O 1
ATOM 719 N N . GLU A 1 92 ? 45.320 -10.406 -5.319 1.00 74.94 92 GLU A N 1
ATOM 720 C CA . GLU A 1 92 ? 44.890 -11.113 -6.532 1.00 74.94 92 GLU A CA 1
ATOM 721 C C . GLU A 1 92 ? 44.579 -10.154 -7.693 1.00 74.94 92 GLU A C 1
ATOM 723 O O . GLU A 1 92 ? 44.958 -10.404 -8.838 1.00 74.94 92 GLU A O 1
ATOM 728 N N . MET A 1 93 ? 43.931 -9.014 -7.422 1.00 57.22 93 MET A N 1
ATOM 729 C CA . MET A 1 93 ? 43.569 -8.036 -8.449 1.00 57.22 93 MET A CA 1
ATOM 730 C C . MET A 1 93 ? 44.614 -6.922 -8.582 1.00 57.22 93 MET A C 1
ATOM 732 O O . MET A 1 93 ? 44.439 -5.808 -8.082 1.00 57.22 93 MET A O 1
ATOM 736 N N . TYR A 1 94 ? 45.602 -7.154 -9.451 1.00 56.53 94 TYR A N 1
ATOM 737 C CA . TYR A 1 94 ? 46.446 -6.108 -10.063 1.00 56.53 94 TYR A CA 1
ATOM 738 C C . TYR A 1 94 ? 45.654 -5.028 -10.844 1.00 56.53 94 TYR A C 1
ATOM 740 O O . TYR A 1 94 ? 46.238 -4.105 -11.406 1.00 56.53 94 TYR A O 1
ATOM 748 N N . HIS A 1 95 ? 44.323 -5.139 -10.891 1.00 53.75 95 HIS A N 1
ATOM 749 C CA . HIS A 1 95 ? 43.411 -4.282 -11.642 1.00 53.75 95 HIS A CA 1
ATOM 750 C C . HIS A 1 95 ? 43.023 -2.979 -10.913 1.00 53.75 95 HIS A C 1
ATOM 752 O O . HIS A 1 95 ? 42.465 -2.073 -11.537 1.00 53.75 95 HIS A O 1
ATOM 758 N N . TYR A 1 96 ? 43.322 -2.845 -9.612 1.00 54.06 96 TYR A N 1
ATOM 759 C CA . TYR A 1 96 ? 43.243 -1.543 -8.944 1.00 54.06 96 TYR A CA 1
ATOM 760 C C . TYR A 1 96 ? 44.302 -0.595 -9.533 1.00 54.06 96 TYR A C 1
ATOM 762 O O . TYR A 1 96 ? 45.474 -0.975 -9.596 1.00 54.06 96 TYR A O 1
ATOM 770 N N . PRO A 1 97 ? 43.951 0.651 -9.912 1.00 52.31 97 PRO A N 1
ATOM 771 C CA . PRO A 1 97 ? 44.922 1.602 -10.433 1.00 52.31 97 PRO A CA 1
ATOM 772 C C . PRO A 1 97 ? 45.902 2.015 -9.330 1.00 52.31 97 PRO A C 1
ATOM 774 O O . PRO A 1 97 ? 45.650 2.929 -8.540 1.00 52.31 97 PRO A O 1
ATOM 777 N N . GLN A 1 98 ? 47.059 1.350 -9.297 1.00 52.75 98 GLN A N 1
ATOM 778 C CA . GLN A 1 98 ? 48.246 1.880 -8.638 1.00 52.75 98 GLN A CA 1
ATOM 779 C C . GLN A 1 98 ? 48.483 3.300 -9.163 1.00 52.75 98 GLN A C 1
ATOM 781 O O . GLN A 1 98 ? 48.425 3.531 -10.374 1.00 52.75 98 GLN A O 1
ATOM 786 N N . LYS A 1 99 ? 48.772 4.253 -8.268 1.00 51.09 99 LYS A N 1
ATOM 787 C CA . LYS A 1 99 ? 49.135 5.625 -8.648 1.00 51.09 99 LYS A CA 1
ATOM 788 C C . LYS A 1 99 ? 50.511 5.638 -9.322 1.00 51.09 99 LYS A C 1
ATOM 790 O O . LYS A 1 99 ? 51.501 6.039 -8.719 1.00 51.09 99 LYS A O 1
ATOM 795 N N . ARG A 1 100 ? 50.573 5.206 -10.584 1.00 43.19 100 ARG A N 1
ATOM 796 C CA . ARG A 1 100 ? 51.699 5.502 -11.471 1.00 43.19 100 ARG A CA 1
ATOM 797 C C . ARG A 1 100 ? 51.828 7.021 -11.527 1.00 43.19 100 ARG A C 1
ATOM 799 O O . ARG A 1 100 ? 50.849 7.713 -11.809 1.00 43.19 100 ARG A O 1
ATOM 806 N N . HIS A 1 101 ? 53.009 7.535 -11.204 1.00 41.06 101 HIS A N 1
ATOM 807 C CA . HIS A 1 101 ? 53.273 8.965 -11.273 1.00 41.06 101 HIS A CA 1
ATOM 808 C C . HIS A 1 101 ? 53.229 9.383 -12.747 1.00 41.06 101 HIS A C 1
ATOM 810 O O . HIS A 1 101 ? 54.111 9.034 -13.526 1.00 41.06 101 HIS A O 1
ATOM 816 N N . PHE A 1 102 ? 52.162 10.083 -13.137 1.00 43.56 102 PHE A N 1
ATOM 817 C CA . PHE A 1 102 ? 51.992 10.607 -14.489 1.00 43.56 102 PHE A CA 1
ATOM 818 C C . PHE A 1 102 ? 52.889 11.832 -14.700 1.00 43.56 102 PHE A C 1
ATOM 820 O O . PHE A 1 102 ? 52.416 12.969 -14.747 1.00 43.56 102 PHE A O 1
ATOM 827 N N . GLU A 1 103 ? 54.182 11.596 -14.912 1.00 51.72 103 GLU A N 1
ATOM 828 C CA . GLU A 1 103 ? 54.975 12.497 -15.746 1.00 51.72 103 GLU A CA 1
ATOM 829 C C . GLU A 1 103 ? 54.431 12.396 -17.178 1.00 51.72 103 GLU A C 1
ATOM 831 O O . GLU A 1 103 ? 54.848 11.560 -17.979 1.00 51.72 103 GLU A O 1
ATOM 836 N N . LYS A 1 104 ? 53.404 13.203 -17.481 1.00 51.59 104 LYS A N 1
ATOM 837 C CA . LYS A 1 104 ? 52.819 13.275 -18.824 1.00 51.59 104 LYS A CA 1
ATOM 838 C C . LYS A 1 104 ? 53.924 13.663 -19.821 1.00 51.59 104 LYS A C 1
ATOM 840 O O . LYS A 1 104 ? 54.535 14.719 -19.635 1.00 51.59 104 LYS A O 1
ATOM 845 N N . PRO A 1 105 ? 54.139 12.905 -20.915 1.00 48.28 105 PRO A N 1
ATOM 846 C CA . PRO A 1 105 ? 54.977 13.367 -22.013 1.00 48.28 105 PRO A CA 1
ATOM 847 C C . PRO A 1 105 ? 54.476 14.729 -22.504 1.00 48.28 105 PRO A C 1
ATOM 849 O O . PRO A 1 105 ? 53.276 14.904 -22.728 1.00 48.28 105 PRO A O 1
ATOM 852 N N . LYS A 1 106 ? 55.384 15.699 -22.677 1.00 54.50 106 LYS A N 1
ATOM 853 C CA . LYS A 1 106 ? 55.027 17.102 -22.984 1.00 54.50 106 LYS A CA 1
ATOM 854 C C . LYS A 1 106 ? 54.154 17.243 -24.244 1.00 54.50 106 LYS A C 1
ATOM 856 O O . LYS A 1 106 ? 53.336 18.152 -24.320 1.00 54.50 106 LYS A O 1
ATOM 861 N N . GLN A 1 107 ? 54.258 16.297 -25.179 1.00 52.34 107 GLN A N 1
ATOM 862 C CA . GLN A 1 107 ? 53.425 16.199 -26.384 1.00 52.34 107 GLN A CA 1
ATOM 863 C C . GLN A 1 107 ? 51.918 16.078 -26.079 1.00 52.34 107 GLN A C 1
ATOM 865 O O . GLN A 1 107 ? 51.110 16.705 -26.757 1.00 52.34 107 GLN A O 1
ATOM 870 N N . CYS A 1 108 ? 51.523 15.340 -25.035 1.00 44.34 108 CYS A N 1
ATOM 871 C CA . CYS A 1 108 ? 50.108 15.136 -24.700 1.00 44.34 108 CYS A CA 1
ATOM 872 C C . CYS A 1 108 ? 49.429 16.414 -24.181 1.00 44.34 108 CYS A C 1
ATOM 874 O O . CYS A 1 108 ? 48.216 16.555 -24.303 1.00 44.34 108 CYS A O 1
ATOM 876 N N . ILE A 1 109 ? 50.201 17.340 -23.600 1.00 54.88 109 ILE A N 1
ATOM 877 C CA . ILE A 1 109 ? 49.694 18.638 -23.133 1.00 54.88 109 ILE A CA 1
ATOM 878 C C . ILE A 1 109 ? 49.369 19.532 -24.336 1.00 54.88 109 ILE A C 1
ATOM 880 O O . ILE A 1 109 ? 48.354 20.220 -24.319 1.00 54.88 109 ILE A O 1
ATOM 884 N N . ASN A 1 110 ? 50.170 19.465 -25.404 1.00 53.53 110 ASN A N 1
ATOM 885 C CA . ASN A 1 110 ? 49.913 20.217 -26.631 1.00 53.53 110 ASN A CA 1
ATOM 886 C C . ASN A 1 110 ? 48.629 19.732 -27.319 1.00 53.53 110 ASN A C 1
ATOM 888 O O . ASN A 1 110 ? 47.738 20.545 -27.512 1.00 53.53 110 ASN A O 1
ATOM 892 N N . LEU A 1 111 ? 48.453 18.419 -27.538 1.00 52.91 111 LEU A N 1
ATOM 893 C CA . LEU A 1 111 ? 47.195 17.882 -28.093 1.00 52.91 111 LEU A CA 1
ATOM 894 C C . LEU A 1 111 ? 45.965 18.271 -27.251 1.00 52.91 111 LEU A C 1
ATOM 896 O O . LEU A 1 111 ? 44.892 18.537 -27.797 1.00 52.91 111 LEU A O 1
ATOM 900 N N . GLN A 1 112 ? 46.109 18.313 -25.921 1.00 53.97 112 GLN A N 1
ATOM 901 C CA . GLN A 1 112 ? 45.031 18.745 -25.035 1.00 53.97 112 GLN A CA 1
ATOM 902 C C . GLN A 1 112 ? 44.743 20.252 -25.202 1.00 53.97 112 GLN A C 1
ATOM 904 O O . GLN A 1 112 ? 43.587 20.635 -25.328 1.00 53.97 112 GLN A O 1
ATOM 909 N N . ASN A 1 113 ? 45.767 21.101 -25.322 1.00 53.72 113 ASN A N 1
ATOM 910 C CA . ASN A 1 113 ? 45.601 22.533 -25.600 1.00 53.72 113 ASN A CA 1
ATOM 911 C C . ASN A 1 113 ? 45.027 22.820 -27.001 1.00 53.72 113 ASN A C 1
ATOM 913 O O . ASN A 1 113 ? 44.197 23.716 -27.138 1.00 53.72 113 ASN A O 1
ATOM 917 N N . ASP A 1 114 ? 45.436 22.069 -28.025 1.00 53.69 114 ASP A N 1
ATOM 918 C CA . ASP A 1 114 ? 44.972 22.228 -29.409 1.00 53.69 114 ASP A CA 1
ATOM 919 C C . ASP A 1 114 ? 43.477 21.880 -29.514 1.00 53.69 114 ASP A C 1
ATOM 921 O O . ASP A 1 114 ? 42.671 22.678 -30.001 1.00 53.69 114 ASP A O 1
ATOM 925 N N . THR A 1 115 ? 43.074 20.740 -28.937 1.00 56.19 115 THR A N 1
ATOM 926 C CA . THR A 1 115 ? 41.652 20.369 -28.817 1.00 56.19 115 THR A CA 1
ATOM 927 C C . THR A 1 115 ? 40.863 21.341 -27.930 1.00 56.19 115 THR A C 1
ATOM 929 O O . THR A 1 115 ? 39.694 21.612 -28.218 1.00 56.19 115 THR A O 1
ATOM 932 N N . GLU A 1 116 ? 41.484 21.944 -26.907 1.00 55.84 116 GLU A N 1
ATOM 933 C CA . GLU A 1 116 ? 40.862 22.999 -26.093 1.00 55.84 116 GLU A CA 1
ATOM 934 C C . GLU A 1 116 ? 40.731 24.367 -26.784 1.00 55.84 116 GLU A C 1
ATOM 936 O O . GLU A 1 116 ? 39.871 25.166 -26.397 1.00 55.84 116 GLU A O 1
ATOM 941 N N . GLN A 1 117 ? 41.530 24.655 -27.814 1.00 55.72 117 GLN A N 1
ATOM 942 C CA . GLN A 1 117 ? 41.325 25.825 -28.671 1.00 55.72 117 GLN A CA 1
ATOM 943 C C . GLN A 1 117 ? 40.256 25.567 -29.738 1.00 55.72 117 GLN A C 1
ATOM 945 O O . GLN A 1 117 ? 39.470 26.470 -30.036 1.00 55.72 117 GLN A O 1
ATOM 950 N N . ASP A 1 118 ? 40.161 24.347 -30.270 1.00 54.78 118 ASP A N 1
ATOM 951 C CA . ASP A 1 118 ? 39.173 24.013 -31.301 1.00 54.78 118 ASP A CA 1
ATOM 952 C C . ASP A 1 118 ? 37.722 23.997 -30.794 1.00 54.78 118 ASP A C 1
ATOM 954 O O . ASP A 1 118 ? 36.842 24.438 -31.533 1.00 54.78 118 ASP A O 1
ATOM 958 N N . TRP A 1 119 ? 37.439 23.628 -29.533 1.00 51.03 119 TRP A N 1
ATOM 959 C CA . TRP A 1 119 ? 36.078 23.813 -28.986 1.00 51.03 119 TRP A CA 1
ATOM 960 C C . TRP A 1 119 ? 35.744 25.265 -28.611 1.00 51.03 119 TRP A C 1
ATOM 962 O O . TRP A 1 119 ? 34.566 25.611 -28.501 1.00 51.03 119 TRP A O 1
ATOM 972 N N . LYS A 1 120 ? 36.752 26.135 -28.445 1.00 50.62 120 LYS A N 1
ATOM 973 C CA . LYS A 1 120 ? 36.557 27.576 -28.193 1.00 50.62 120 LYS A CA 1
ATOM 974 C C . LYS A 1 120 ? 36.350 28.390 -29.466 1.00 50.62 120 LYS A C 1
ATOM 976 O O . LYS A 1 120 ? 35.827 29.500 -29.379 1.00 50.62 120 LYS A O 1
ATOM 981 N N . LYS A 1 121 ? 36.698 27.858 -30.642 1.00 52.22 121 LYS A N 1
ATOM 982 C CA . LYS A 1 121 ? 36.277 28.433 -31.925 1.00 52.22 121 LYS A CA 1
ATOM 983 C C . LYS A 1 121 ? 34.755 28.281 -32.025 1.00 52.22 121 LYS A C 1
ATOM 985 O O . LYS A 1 121 ? 34.275 27.151 -32.128 1.00 52.22 121 LYS A O 1
ATOM 990 N N . PRO A 1 122 ? 33.959 29.369 -32.017 1.00 44.75 122 PRO A N 1
ATOM 991 C CA . PRO A 1 122 ? 32.541 29.236 -32.291 1.00 44.75 122 PRO A CA 1
ATOM 992 C C . PRO A 1 122 ? 32.413 28.754 -33.734 1.00 44.75 122 PRO A C 1
ATOM 994 O O . PRO A 1 122 ? 32.705 29.513 -34.659 1.00 44.75 122 PRO A O 1
ATOM 997 N N . PHE A 1 123 ? 31.993 27.497 -33.928 1.00 46.94 123 PHE A N 1
ATOM 998 C CA . PHE A 1 123 ? 31.632 26.984 -35.248 1.00 46.94 123 PHE A CA 1
ATOM 999 C C . PHE A 1 123 ? 30.723 28.017 -35.901 1.00 46.94 123 PHE A C 1
ATOM 1001 O O . PHE A 1 123 ? 29.622 28.272 -35.401 1.00 46.94 123 PHE A O 1
ATOM 1008 N N . ALA A 1 124 ? 31.217 28.650 -36.970 1.00 49.56 124 ALA A N 1
ATOM 1009 C CA . ALA A 1 124 ? 30.497 29.703 -37.661 1.00 49.56 124 ALA A CA 1
ATOM 1010 C C . ALA A 1 124 ? 29.166 29.101 -38.095 1.00 49.56 124 ALA A C 1
ATOM 1012 O O . ALA A 1 124 ? 29.141 28.245 -38.982 1.00 49.56 124 ALA A O 1
ATOM 1013 N N . LYS A 1 125 ? 28.083 29.469 -37.392 1.00 49.94 125 LYS A N 1
ATOM 1014 C CA . LYS A 1 125 ? 26.773 28.851 -37.583 1.00 49.94 125 LYS A CA 1
ATOM 1015 C C . LYS A 1 125 ? 26.435 29.032 -39.045 1.00 49.94 125 LYS A C 1
ATOM 1017 O O . LYS A 1 125 ?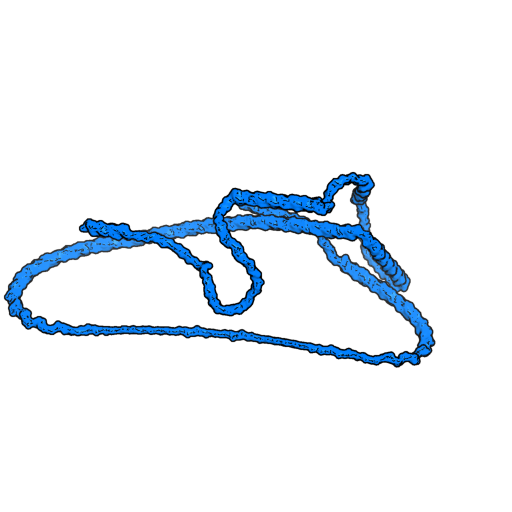 26.177 30.156 -39.473 1.00 49.94 125 LYS A O 1
ATOM 1022 N N . SER A 1 126 ? 26.493 27.931 -39.796 1.00 49.31 126 SER A N 1
ATOM 1023 C CA . SER A 1 126 ? 26.124 27.942 -41.198 1.00 49.31 126 SER A CA 1
ATOM 1024 C C . SER A 1 126 ? 24.701 28.451 -41.226 1.00 49.31 126 SER A C 1
ATOM 1026 O O . SER A 1 126 ? 23.780 27.779 -40.752 1.00 49.31 126 SER A O 1
ATOM 1028 N N . ASN A 1 127 ? 24.541 29.690 -41.690 1.00 43.94 127 ASN A N 1
ATOM 1029 C CA . ASN A 1 127 ? 23.240 30.271 -41.915 1.00 43.94 127 ASN A CA 1
ATOM 1030 C C . ASN A 1 127 ? 22.666 29.477 -43.076 1.00 43.94 127 ASN A C 1
ATOM 1032 O O . ASN A 1 127 ? 22.833 29.849 -44.239 1.00 43.94 127 ASN A O 1
ATOM 1036 N N . HIS A 1 128 ? 22.028 28.355 -42.733 1.00 49.94 128 HIS A N 1
ATOM 1037 C CA . HIS A 1 128 ? 21.179 27.567 -43.597 1.00 49.94 128 HIS A CA 1
ATOM 1038 C C . HIS A 1 128 ? 20.077 28.509 -44.063 1.00 49.94 128 HIS A C 1
ATOM 1040 O O . HIS A 1 128 ? 19.003 28.590 -43.467 1.00 49.94 128 HIS A O 1
ATOM 1046 N N . ARG A 1 129 ? 20.387 29.278 -45.117 1.00 46.81 129 ARG A N 1
ATOM 1047 C CA . ARG A 1 129 ? 19.432 30.087 -45.858 1.00 46.81 129 ARG A CA 1
ATOM 1048 C C . ARG A 1 129 ? 18.276 29.149 -46.114 1.00 46.81 129 ARG A C 1
ATOM 1050 O O . ARG A 1 129 ? 18.467 28.130 -46.776 1.00 46.81 129 ARG A O 1
ATOM 1057 N N . ASN A 1 130 ? 17.124 29.464 -45.525 1.00 44.81 130 ASN A N 1
ATOM 1058 C CA . ASN A 1 130 ? 15.921 28.663 -45.659 1.00 44.81 130 ASN A CA 1
ATOM 1059 C C . ASN A 1 130 ? 15.510 28.711 -47.127 1.00 44.81 130 ASN A C 1
ATOM 1061 O O . ASN A 1 130 ? 14.745 29.582 -47.543 1.00 44.81 130 ASN A O 1
ATOM 1065 N N . TRP A 1 131 ? 16.089 27.804 -47.916 1.00 46.47 131 TRP A N 1
ATOM 1066 C CA . TRP A 1 131 ? 15.870 27.672 -49.341 1.00 46.47 131 TRP A CA 1
ATOM 1067 C C . TRP A 1 131 ? 14.451 27.153 -49.489 1.00 46.47 131 TRP A C 1
ATOM 1069 O O . TRP A 1 131 ? 14.204 25.943 -49.510 1.00 46.47 131 TRP A O 1
ATOM 1079 N N . LYS A 1 132 ? 13.501 28.100 -49.492 1.00 50.12 132 LYS A N 1
ATOM 1080 C CA . LYS A 1 132 ? 12.088 27.864 -49.777 1.00 50.12 132 LYS A CA 1
ATOM 1081 C C . LYS A 1 132 ? 12.068 26.947 -50.986 1.00 50.12 132 LYS A C 1
ATOM 1083 O O . LYS A 1 132 ? 12.672 27.285 -52.001 1.00 50.12 132 LYS A O 1
ATOM 1088 N N . LYS A 1 133 ? 11.480 25.758 -50.831 1.00 51.66 133 LYS A N 1
ATOM 1089 C CA . LYS A 1 133 ? 11.549 24.693 -51.834 1.00 51.66 133 LYS A CA 1
ATOM 1090 C C . LYS A 1 133 ? 10.904 25.199 -53.119 1.00 51.66 133 LYS A C 1
ATOM 1092 O O . LYS A 1 133 ? 9.690 25.122 -53.267 1.00 51.66 133 LYS A O 1
ATOM 1097 N N . THR A 1 134 ? 11.725 25.735 -54.015 1.00 45.44 134 THR A N 1
ATOM 1098 C CA . THR A 1 134 ? 11.338 26.099 -55.372 1.00 45.44 134 THR A CA 1
ATOM 1099 C C . THR A 1 134 ? 10.737 24.853 -55.991 1.00 45.44 134 THR A C 1
ATOM 1101 O O . THR A 1 134 ? 11.402 23.813 -56.016 1.00 45.44 134 THR A O 1
ATOM 1104 N N . SER A 1 135 ? 9.476 24.932 -56.415 1.00 47.88 135 SER A N 1
ATOM 1105 C CA . SER A 1 135 ? 8.786 23.821 -57.060 1.00 47.88 135 SER A CA 1
ATOM 1106 C C . SER A 1 135 ? 9.641 23.349 -58.230 1.00 47.88 135 SER A C 1
ATOM 1108 O O . SER A 1 135 ? 9.927 24.107 -59.155 1.00 47.88 135 SER A O 1
ATOM 1110 N N . SER A 1 136 ? 10.125 22.109 -58.152 1.00 57.38 136 SER A N 1
ATOM 1111 C CA . SER A 1 136 ? 10.991 21.549 -59.182 1.00 57.38 136 SER A CA 1
ATOM 1112 C C . SER A 1 136 ? 10.218 21.504 -60.494 1.00 57.38 136 SER A C 1
ATOM 1114 O O . SER A 1 136 ? 9.265 20.730 -60.610 1.00 57.38 136 SER A O 1
ATOM 1116 N N . MET A 1 137 ? 10.621 22.338 -61.457 1.00 54.56 137 MET A N 1
ATOM 1117 C CA . MET A 1 137 ? 10.071 22.333 -62.814 1.00 54.56 137 MET A CA 1
ATOM 1118 C C . MET A 1 137 ? 10.072 20.892 -63.355 1.00 54.56 137 MET A C 1
ATOM 1120 O O . MET A 1 137 ? 11.054 20.177 -63.130 1.00 54.56 137 MET A O 1
ATOM 1124 N N . PRO A 1 138 ? 9.006 20.439 -64.040 1.00 61.22 138 PRO A N 1
ATOM 1125 C CA . PRO A 1 138 ? 8.892 19.052 -64.480 1.00 61.22 138 PRO A CA 1
ATOM 1126 C C . PRO A 1 138 ? 9.966 18.721 -65.526 1.00 61.22 138 PRO A C 1
ATOM 1128 O O . PRO A 1 138 ? 9.855 19.069 -66.702 1.00 61.22 138 PRO A O 1
ATOM 1131 N N . VAL A 1 139 ? 11.032 18.045 -65.091 1.00 63.97 139 VAL A N 1
ATOM 1132 C CA . VAL A 1 139 ? 12.131 17.612 -65.961 1.00 63.97 139 VAL A CA 1
ATOM 1133 C C . VAL A 1 139 ? 11.642 16.470 -66.848 1.00 63.97 139 VAL A C 1
ATOM 1135 O O . VAL A 1 139 ? 11.386 15.369 -66.369 1.00 63.97 139 VAL A O 1
ATOM 1138 N N . LYS A 1 140 ? 11.531 16.723 -68.156 1.00 68.81 140 LYS A N 1
ATOM 1139 C CA . LYS A 1 140 ? 11.054 15.740 -69.138 1.00 68.81 140 LYS A CA 1
ATOM 1140 C C . LYS A 1 140 ? 11.970 14.504 -69.188 1.00 68.81 140 LYS A C 1
ATOM 1142 O O . LYS A 1 140 ? 13.192 14.625 -69.314 1.00 68.81 140 LYS A O 1
ATOM 1147 N N . GLU A 1 141 ? 11.377 13.312 -69.109 1.00 68.88 141 GLU A N 1
ATOM 1148 C CA . GLU A 1 141 ? 12.080 12.022 -68.997 1.00 68.88 141 GLU A CA 1
ATOM 1149 C C . GLU A 1 141 ? 12.662 11.518 -70.332 1.00 68.88 141 GLU A C 1
ATOM 1151 O O . GLU A 1 141 ? 12.278 10.483 -70.882 1.00 68.88 141 GLU A O 1
ATOM 1156 N N . ASN A 1 142 ? 13.620 12.266 -70.871 1.00 84.69 142 ASN A N 1
ATOM 1157 C CA . ASN A 1 142 ? 14.356 11.881 -72.070 1.00 84.69 142 ASN A CA 1
ATOM 1158 C C . ASN A 1 142 ? 15.321 10.711 -71.777 1.00 84.69 142 ASN A C 1
ATOM 1160 O O . ASN A 1 142 ? 15.867 10.583 -70.683 1.00 84.69 142 ASN A O 1
ATOM 1164 N N . ILE A 1 143 ? 15.649 9.899 -72.787 1.00 85.94 143 ILE A N 1
ATOM 1165 C CA . ILE A 1 143 ? 16.572 8.748 -72.643 1.00 85.94 143 ILE A CA 1
ATOM 1166 C C . ILE A 1 143 ? 17.932 9.174 -72.043 1.00 85.94 143 ILE A C 1
ATOM 1168 O O . ILE A 1 143 ? 18.537 8.452 -71.250 1.00 85.94 143 ILE A O 1
ATOM 1172 N N . ALA A 1 144 ? 18.392 10.389 -72.360 1.00 87.75 144 ALA A N 1
ATOM 1173 C CA . ALA A 1 144 ? 19.620 10.970 -71.822 1.00 87.75 144 ALA A CA 1
ATOM 1174 C C . ALA A 1 144 ? 19.520 11.474 -70.364 1.00 87.75 144 ALA A C 1
ATOM 1176 O O . ALA A 1 144 ? 20.560 11.677 -69.737 1.00 87.75 144 ALA A O 1
ATOM 1177 N N . THR A 1 145 ? 18.331 11.709 -69.794 1.00 86.81 145 THR A N 1
ATOM 1178 C CA . THR A 1 145 ? 18.194 11.962 -68.343 1.00 86.81 145 THR A CA 1
ATOM 1179 C C . THR A 1 145 ? 18.174 10.642 -67.579 1.00 86.81 145 THR A C 1
ATOM 1181 O O . THR A 1 145 ? 18.916 10.516 -66.608 1.00 86.81 145 THR A O 1
ATOM 1184 N N . LEU A 1 146 ? 17.467 9.624 -68.088 1.00 88.75 146 LEU A N 1
ATOM 1185 C CA . LEU A 1 146 ? 17.475 8.265 -67.535 1.00 88.75 146 LEU A CA 1
ATOM 1186 C C . LEU A 1 146 ? 18.893 7.675 -67.452 1.00 88.75 146 LEU A C 1
ATOM 1188 O O . LEU A 1 146 ? 19.316 7.249 -66.379 1.00 88.75 146 LEU A O 1
ATOM 1192 N N . LYS A 1 147 ? 19.663 7.699 -68.553 1.00 89.75 147 LYS A N 1
ATOM 1193 C CA . LYS A 1 147 ? 21.050 7.192 -68.559 1.00 89.75 147 LYS A CA 1
ATOM 1194 C C . LYS A 1 147 ? 21.943 7.926 -67.549 1.00 89.75 147 LYS A C 1
ATOM 1196 O O . LYS A 1 147 ? 22.680 7.279 -66.813 1.00 89.75 147 LYS A O 1
ATOM 1201 N N . ARG A 1 148 ? 21.836 9.259 -67.449 1.00 89.81 148 ARG A N 1
ATOM 1202 C CA . ARG A 1 148 ? 22.588 10.058 -66.458 1.00 89.81 148 ARG A CA 1
ATOM 1203 C C . ARG A 1 148 ? 22.160 9.782 -65.014 1.00 89.81 148 ARG A C 1
ATOM 1205 O O . ARG A 1 148 ? 23.006 9.836 -64.126 1.00 89.81 148 ARG A O 1
ATOM 1212 N N . TYR A 1 149 ? 20.884 9.477 -64.769 1.00 88.94 149 TYR A N 1
ATOM 1213 C CA . TYR A 1 149 ? 20.427 9.051 -63.446 1.00 88.94 149 TYR A CA 1
ATOM 1214 C C . TYR A 1 149 ? 21.004 7.676 -63.088 1.00 88.94 149 TYR A C 1
ATOM 1216 O O . TYR A 1 149 ? 21.568 7.525 -62.012 1.00 88.94 149 TYR A O 1
ATOM 1224 N N . ASN A 1 150 ? 20.925 6.703 -64.000 1.00 91.31 150 ASN A N 1
ATOM 1225 C CA . ASN A 1 150 ? 21.449 5.348 -63.804 1.00 91.31 150 ASN A CA 1
ATOM 1226 C C . ASN A 1 150 ? 22.962 5.348 -63.496 1.00 91.31 150 ASN A C 1
ATOM 1228 O O . ASN A 1 150 ? 23.392 4.711 -62.542 1.00 91.31 150 ASN A O 1
ATOM 1232 N N . GLU A 1 151 ? 23.779 6.131 -64.209 1.00 93.25 151 GLU A N 1
ATOM 1233 C CA . GLU A 1 151 ? 25.210 6.230 -63.865 1.00 93.25 151 GLU A CA 1
ATOM 1234 C C . GLU A 1 151 ? 25.467 6.914 -62.512 1.00 93.25 151 GLU A C 1
ATOM 1236 O O . GLU A 1 151 ? 26.393 6.524 -61.804 1.00 93.25 151 GLU A O 1
ATOM 1241 N N . ARG A 1 152 ? 24.627 7.874 -62.091 1.00 90.94 152 ARG A N 1
ATOM 1242 C CA . ARG A 1 152 ? 24.701 8.452 -60.736 1.00 90.94 152 ARG A CA 1
ATOM 1243 C C . ARG A 1 152 ? 24.283 7.449 -59.657 1.00 90.94 152 ARG A C 1
ATOM 1245 O O . ARG A 1 152 ? 24.903 7.419 -58.602 1.00 90.94 152 ARG A O 1
ATOM 1252 N N . MET A 1 153 ? 23.266 6.634 -59.925 1.00 91.88 153 MET A N 1
ATOM 1253 C CA . MET A 1 153 ? 22.809 5.546 -59.056 1.00 91.88 153 MET A CA 1
ATOM 1254 C C . MET A 1 153 ? 23.951 4.545 -58.830 1.00 91.88 153 MET A C 1
ATOM 1256 O O . MET A 1 153 ? 24.395 4.383 -57.696 1.00 91.88 153 MET A O 1
ATOM 1260 N N . LYS A 1 154 ? 24.549 4.034 -59.917 1.00 91.56 154 LYS A N 1
ATOM 1261 C CA . LYS A 1 154 ? 25.741 3.168 -59.888 1.00 91.56 154 LYS A CA 1
ATOM 1262 C C . LYS A 1 154 ? 26.966 3.797 -59.232 1.00 91.56 154 LYS A C 1
ATOM 1264 O O . LYS A 1 154 ? 27.849 3.066 -58.789 1.00 91.56 154 LYS A O 1
ATOM 1269 N N . LEU A 1 155 ? 27.106 5.123 -59.271 1.00 94.06 155 LEU A N 1
ATOM 1270 C CA . LEU A 1 155 ? 28.175 5.814 -58.553 1.00 94.06 155 LEU A CA 1
ATOM 1271 C C . LEU A 1 155 ? 27.901 5.766 -57.049 1.00 94.06 155 LEU A C 1
ATOM 1273 O O . LEU A 1 155 ? 28.766 5.310 -56.317 1.00 94.06 155 LEU A O 1
ATOM 1277 N N . THR A 1 156 ? 26.684 6.101 -56.604 1.00 89.56 156 THR A N 1
ATOM 1278 C CA . THR A 1 156 ? 26.324 5.990 -55.180 1.00 89.56 156 THR A CA 1
ATOM 1279 C C . THR A 1 156 ? 26.349 4.550 -54.662 1.00 89.56 156 THR A C 1
ATOM 1281 O O . THR A 1 156 ? 26.748 4.336 -53.528 1.00 89.56 156 THR A O 1
ATOM 1284 N N . GLU A 1 157 ? 26.009 3.556 -55.489 1.00 89.88 157 GLU A N 1
ATOM 1285 C CA . GLU A 1 157 ? 26.173 2.132 -55.156 1.00 89.88 157 GLU A CA 1
ATOM 1286 C C . GLU A 1 157 ? 27.655 1.766 -54.974 1.00 89.88 157 GLU A C 1
ATOM 1288 O O . GLU A 1 157 ? 28.001 1.046 -54.045 1.00 89.88 157 GLU A O 1
ATOM 1293 N N . ARG A 1 158 ? 28.552 2.290 -55.823 1.00 93.69 158 ARG A N 1
ATOM 1294 C CA . ARG A 1 158 ? 30.007 2.104 -55.680 1.00 93.69 158 ARG A CA 1
ATOM 1295 C C . ARG A 1 158 ? 30.571 2.827 -54.459 1.00 93.69 158 ARG A C 1
ATOM 1297 O O . ARG A 1 158 ? 31.395 2.243 -53.770 1.00 93.69 158 ARG A O 1
ATOM 1304 N N . GLU A 1 159 ? 30.118 4.045 -54.175 1.00 90.75 159 GLU A N 1
ATOM 1305 C CA . GLU A 1 159 ? 30.471 4.802 -52.966 1.00 90.75 159 GLU A CA 1
ATOM 1306 C C . GLU A 1 159 ? 29.997 4.074 -51.695 1.00 90.75 159 GLU A C 1
ATOM 1308 O O . GLU A 1 159 ? 30.733 4.012 -50.717 1.00 90.75 159 GLU A O 1
ATOM 1313 N N . GLU A 1 160 ? 28.803 3.473 -51.713 1.00 87.19 160 GLU A N 1
ATOM 1314 C CA . GLU A 1 160 ? 28.244 2.706 -50.593 1.00 87.19 160 GLU A CA 1
ATOM 1315 C C . GLU A 1 160 ? 28.938 1.344 -50.420 1.00 87.19 160 GLU A C 1
ATOM 1317 O O . GLU A 1 160 ? 29.281 0.975 -49.300 1.00 87.19 160 GLU A O 1
ATOM 1322 N N . ILE A 1 161 ? 29.255 0.634 -51.510 1.00 89.94 161 ILE A N 1
ATOM 1323 C CA . ILE A 1 161 ? 30.086 -0.583 -51.479 1.00 89.94 161 ILE A CA 1
ATOM 1324 C C . ILE A 1 161 ? 31.500 -0.266 -50.980 1.00 89.94 161 ILE A C 1
ATOM 1326 O O . ILE A 1 161 ? 32.025 -1.008 -50.153 1.00 89.94 161 ILE A O 1
ATOM 1330 N N . GLN A 1 162 ? 32.111 0.829 -51.441 1.00 88.50 162 GLN A N 1
ATOM 1331 C CA . GLN A 1 162 ? 33.420 1.263 -50.962 1.00 88.50 162 GLN A CA 1
ATOM 1332 C C . GLN A 1 162 ? 33.352 1.632 -49.478 1.00 88.50 162 GLN A C 1
ATOM 1334 O O . GLN A 1 162 ? 34.177 1.153 -48.714 1.00 88.50 162 GLN A O 1
ATOM 1339 N N . TRP A 1 163 ? 32.337 2.381 -49.040 1.00 83.50 163 TRP A N 1
ATOM 1340 C CA . TRP A 1 163 ? 32.131 2.694 -47.624 1.00 83.50 163 TRP A CA 1
ATOM 1341 C C . TRP A 1 163 ? 31.921 1.438 -46.765 1.00 83.50 163 TRP A C 1
ATOM 1343 O O . TRP A 1 163 ? 32.431 1.377 -45.652 1.00 83.50 163 TRP A O 1
ATOM 1353 N N . LEU A 1 164 ? 31.239 0.407 -47.276 1.00 80.69 164 LEU A N 1
ATOM 1354 C CA . LEU A 1 164 ? 31.106 -0.890 -46.602 1.00 80.69 164 LEU A CA 1
ATOM 1355 C C . LEU A 1 164 ? 32.422 -1.689 -46.580 1.00 80.69 164 LEU A C 1
ATOM 1357 O O . LEU A 1 164 ? 32.681 -2.394 -45.607 1.00 80.69 164 LEU A O 1
ATOM 1361 N N . GLN A 1 165 ? 33.270 -1.577 -47.607 1.00 82.88 165 GLN A N 1
ATOM 1362 C CA . GLN A 1 165 ? 34.611 -2.180 -47.634 1.00 82.88 165 GLN A CA 1
ATOM 1363 C C . GLN A 1 165 ? 35.591 -1.447 -46.709 1.00 82.88 165 GLN A C 1
ATOM 1365 O O . GLN A 1 165 ? 36.350 -2.095 -45.989 1.00 82.88 165 GLN A O 1
ATOM 1370 N N . ASP A 1 166 ? 35.542 -0.114 -46.686 1.00 80.81 166 ASP A N 1
ATOM 1371 C CA . ASP A 1 166 ? 36.248 0.738 -45.733 1.00 80.81 166 ASP A CA 1
ATOM 1372 C C . ASP A 1 166 ? 35.788 0.402 -44.310 1.00 80.81 166 ASP A C 1
ATOM 1374 O O . ASP A 1 166 ? 36.625 0.098 -43.471 1.00 80.81 166 ASP A O 1
ATOM 1378 N N . LEU A 1 167 ? 34.478 0.313 -44.052 1.00 73.50 167 LEU A N 1
ATOM 1379 C CA . LEU A 1 167 ? 33.926 -0.117 -42.764 1.00 73.50 167 LEU A CA 1
ATOM 1380 C C . LEU A 1 167 ? 34.390 -1.529 -42.380 1.00 73.50 167 LEU A C 1
ATOM 1382 O O . LEU A 1 167 ? 34.757 -1.741 -41.233 1.00 73.50 167 LEU A O 1
ATOM 1386 N N . LEU A 1 168 ? 34.430 -2.486 -43.312 1.00 75.56 168 LEU A N 1
ATOM 1387 C CA . LEU A 1 168 ? 34.891 -3.855 -43.047 1.00 75.56 168 LEU A CA 1
ATOM 1388 C C . LEU A 1 168 ? 36.403 -3.924 -42.773 1.00 75.56 168 LEU A C 1
ATOM 1390 O O . LEU A 1 168 ? 36.838 -4.704 -41.923 1.00 75.56 168 LEU A O 1
ATOM 1394 N N . ARG A 1 169 ? 37.211 -3.089 -43.437 1.00 72.06 169 ARG A N 1
ATOM 1395 C CA . ARG A 1 169 ? 38.635 -2.912 -43.112 1.00 72.06 169 ARG A CA 1
ATOM 1396 C C . ARG A 1 169 ? 38.801 -2.229 -41.755 1.00 72.06 169 ARG A C 1
ATOM 1398 O O . ARG A 1 169 ? 39.640 -2.650 -40.964 1.00 72.06 169 ARG A O 1
ATOM 1405 N N . ASP A 1 170 ? 37.995 -1.220 -41.464 1.00 62.28 170 ASP A N 1
ATOM 1406 C CA . ASP A 1 170 ? 38.082 -0.411 -40.252 1.00 62.28 170 ASP A CA 1
ATOM 1407 C C . ASP A 1 170 ? 37.443 -1.127 -39.043 1.00 62.28 170 ASP A C 1
ATOM 1409 O O . ASP A 1 170 ? 37.822 -0.858 -37.907 1.00 62.28 170 ASP A O 1
ATOM 1413 N N . CYS A 1 171 ? 36.606 -2.152 -39.248 1.00 57.94 171 CYS A N 1
ATOM 1414 C CA . CYS A 1 171 ? 36.229 -3.149 -38.234 1.00 57.94 171 CYS A CA 1
ATOM 1415 C C . CYS A 1 171 ? 37.430 -3.973 -37.733 1.00 57.94 171 CYS A C 1
ATOM 1417 O O . CYS A 1 171 ? 37.334 -4.627 -36.697 1.00 57.94 171 CYS A O 1
ATOM 1419 N N . ARG A 1 172 ? 38.585 -3.914 -38.412 1.00 55.81 172 ARG A N 1
ATOM 1420 C CA . ARG A 1 172 ? 39.867 -4.416 -37.890 1.00 55.81 172 ARG A CA 1
ATOM 1421 C C . ARG A 1 172 ? 40.471 -3.485 -36.826 1.00 55.81 172 ARG A C 1
ATOM 1423 O O . ARG A 1 172 ? 41.376 -3.900 -36.107 1.00 55.81 172 ARG A O 1
ATOM 1430 N N . SER A 1 173 ? 39.971 -2.250 -36.695 1.00 61.81 173 SER A N 1
ATOM 1431 C CA . SER A 1 173 ? 40.294 -1.337 -35.593 1.00 61.81 173 SER A CA 1
ATOM 1432 C C . SER A 1 173 ? 39.372 -1.594 -34.392 1.00 61.81 173 SER A C 1
ATOM 1434 O O . SER A 1 173 ? 38.336 -0.961 -34.199 1.00 61.81 173 SER A O 1
ATOM 1436 N N . LEU A 1 174 ? 39.785 -2.541 -33.543 1.00 66.56 174 LEU A N 1
ATOM 1437 C CA . LEU A 1 174 ? 39.074 -2.894 -32.305 1.00 66.56 174 LEU A CA 1
ATOM 1438 C C . LEU A 1 174 ? 38.847 -1.691 -31.367 1.00 66.56 174 LEU A C 1
ATOM 1440 O O . LEU A 1 174 ? 37.886 -1.699 -30.606 1.00 66.56 174 LEU A O 1
ATOM 1444 N N . SER A 1 175 ? 39.672 -0.637 -31.467 1.00 75.38 175 SER A N 1
ATOM 1445 C CA . SER A 1 175 ? 39.522 0.621 -30.712 1.00 75.38 175 SER A CA 1
ATOM 1446 C C . SER A 1 175 ? 38.091 1.156 -30.759 1.00 75.38 175 SER A C 1
ATOM 1448 O O . SER A 1 175 ? 37.457 1.295 -29.720 1.00 75.38 175 SER A O 1
ATOM 1450 N N . LYS A 1 176 ? 37.528 1.340 -31.960 1.00 72.19 176 LYS A N 1
ATOM 1451 C CA . LYS A 1 176 ? 36.203 1.952 -32.129 1.00 72.19 176 LYS A CA 1
ATOM 1452 C C . LYS A 1 176 ? 35.055 1.058 -31.654 1.00 72.19 176 LYS A C 1
ATOM 1454 O O . LYS A 1 176 ? 33.979 1.552 -31.331 1.00 72.19 176 LYS A O 1
ATOM 1459 N N . PHE A 1 177 ? 35.277 -0.255 -31.607 1.00 77.38 177 PHE A N 1
ATOM 1460 C CA . PHE A 1 177 ? 34.341 -1.194 -30.996 1.00 77.38 177 PHE A CA 1
ATOM 1461 C C . PHE A 1 177 ? 34.385 -1.076 -29.465 1.00 77.38 177 PHE A C 1
ATOM 1463 O O . PHE A 1 177 ? 33.346 -0.860 -28.851 1.00 77.38 177 PHE A O 1
ATOM 1470 N N . HIS A 1 178 ? 35.576 -1.086 -28.860 1.00 81.38 178 HIS A N 1
ATOM 1471 C CA . HIS A 1 178 ? 35.738 -0.913 -27.412 1.00 81.38 178 HIS A CA 1
ATOM 1472 C C . HIS A 1 178 ? 35.318 0.483 -26.914 1.00 81.38 178 HIS A C 1
ATOM 1474 O O . HIS A 1 178 ? 34.766 0.599 -25.825 1.00 81.38 178 HIS A O 1
ATOM 1480 N N . GLU A 1 179 ? 35.503 1.538 -27.714 1.00 84.50 179 GLU A N 1
ATOM 1481 C CA . GLU A 1 179 ? 34.968 2.884 -27.449 1.00 84.50 179 GLU A CA 1
ATOM 1482 C C . GLU A 1 179 ? 33.433 2.870 -27.323 1.00 84.50 179 GLU A C 1
ATOM 1484 O O . GLU A 1 179 ? 32.877 3.558 -26.467 1.00 84.50 179 GLU A O 1
ATOM 1489 N N . LEU A 1 180 ? 32.742 2.060 -28.136 1.00 83.19 180 LEU A N 1
ATOM 1490 C CA . LEU A 1 180 ? 31.290 1.876 -28.058 1.00 83.19 180 LEU A CA 1
ATOM 1491 C C . LEU A 1 180 ? 30.881 0.948 -26.903 1.00 83.19 180 LEU A C 1
ATOM 1493 O O . LEU A 1 180 ? 29.906 1.246 -26.220 1.00 83.19 180 LEU A O 1
ATOM 1497 N N . GLU A 1 181 ? 31.624 -0.132 -26.637 1.00 85.69 181 GLU A N 1
ATOM 1498 C CA . GLU A 1 181 ? 31.367 -1.020 -25.491 1.00 85.69 181 GLU A CA 1
ATOM 1499 C C . GLU A 1 181 ? 31.506 -0.290 -24.149 1.00 85.69 181 GLU A C 1
ATOM 1501 O O . GLU A 1 181 ? 30.649 -0.444 -23.274 1.00 85.69 181 GLU A O 1
ATOM 1506 N N . GLU A 1 182 ? 32.558 0.519 -23.983 1.00 88.69 182 GLU A N 1
ATOM 1507 C CA . GLU A 1 182 ? 32.756 1.319 -22.775 1.00 88.69 182 GLU A CA 1
ATOM 1508 C C . GLU A 1 182 ? 31.756 2.482 -22.701 1.00 88.69 182 GLU A C 1
ATOM 1510 O O . GLU A 1 182 ? 31.259 2.752 -21.612 1.00 88.69 182 GLU A O 1
ATOM 1515 N N . TYR A 1 183 ? 31.341 3.096 -23.818 1.00 89.50 183 TYR A N 1
ATOM 1516 C CA . TYR A 1 183 ? 30.233 4.065 -23.807 1.00 89.50 183 TYR A CA 1
ATOM 1517 C C . TYR A 1 183 ? 28.910 3.428 -23.339 1.00 89.50 183 TYR A C 1
ATOM 1519 O O . TYR A 1 183 ? 28.276 3.923 -22.404 1.00 89.50 183 TYR A O 1
ATOM 1527 N N . ASP A 1 184 ? 28.524 2.281 -23.907 1.00 87.19 184 ASP A N 1
ATOM 1528 C CA . ASP A 1 184 ? 27.325 1.541 -23.489 1.00 87.19 184 ASP A CA 1
ATOM 1529 C C . ASP A 1 184 ? 27.447 1.026 -22.041 1.00 87.19 184 ASP A C 1
ATOM 1531 O O . ASP A 1 184 ? 26.443 0.798 -21.363 1.00 87.19 184 ASP A O 1
ATOM 1535 N N . ARG A 1 185 ? 28.666 0.807 -21.530 1.00 91.31 185 ARG A N 1
ATOM 1536 C CA . ARG A 1 185 ? 28.945 0.456 -20.125 1.00 91.31 185 ARG A CA 1
ATOM 1537 C C . ARG A 1 185 ? 28.812 1.660 -19.192 1.00 91.31 185 ARG A C 1
ATOM 1539 O O . ARG A 1 185 ? 28.202 1.518 -18.132 1.00 91.31 185 ARG A O 1
ATOM 1546 N N . GLU A 1 186 ? 29.338 2.819 -19.580 1.00 90.81 186 GLU A N 1
ATOM 1547 C CA . GLU A 1 186 ? 29.184 4.071 -18.839 1.00 90.81 186 GLU A CA 1
ATOM 1548 C C . GLU A 1 186 ? 27.711 4.472 -18.730 1.00 90.81 186 GLU A C 1
ATOM 1550 O O . GLU A 1 186 ? 27.259 4.784 -17.631 1.00 90.81 186 GLU A O 1
ATOM 1555 N N . GLU A 1 187 ? 26.944 4.418 -19.824 1.00 88.06 187 GLU A N 1
ATOM 1556 C CA . GLU A 1 187 ? 25.508 4.729 -19.799 1.00 88.06 187 GLU A CA 1
ATOM 1557 C C . GLU A 1 187 ? 24.728 3.772 -18.886 1.00 88.06 187 GLU A C 1
ATOM 1559 O O . GLU A 1 187 ? 23.959 4.231 -18.042 1.00 88.06 187 GLU A O 1
ATOM 1564 N N . ARG A 1 188 ? 24.990 2.458 -18.939 1.00 87.94 188 ARG A N 1
ATOM 1565 C CA . ARG A 1 188 ? 24.353 1.493 -18.019 1.00 87.94 188 ARG A CA 1
ATOM 1566 C C . ARG A 1 188 ? 24.661 1.776 -16.546 1.00 87.94 188 ARG A C 1
ATOM 1568 O O . ARG A 1 188 ? 23.774 1.635 -15.705 1.00 87.94 188 ARG A O 1
ATOM 1575 N N . GLU A 1 189 ? 25.887 2.176 -16.205 1.00 89.31 189 GLU A N 1
ATOM 1576 C CA . GLU A 1 189 ? 26.224 2.514 -14.815 1.00 89.31 189 GLU A CA 1
ATOM 1577 C C . GLU A 1 189 ? 25.674 3.902 -14.414 1.00 89.31 189 GLU A C 1
ATOM 1579 O O . GLU A 1 189 ? 25.234 4.066 -13.276 1.00 89.31 189 GLU A O 1
ATOM 1584 N N . ARG A 1 190 ? 25.568 4.869 -15.344 1.00 86.69 190 ARG A N 1
ATOM 1585 C CA . ARG A 1 190 ? 24.833 6.138 -15.144 1.00 86.69 190 ARG A CA 1
ATOM 1586 C C . ARG A 1 190 ? 23.357 5.879 -14.833 1.00 86.69 190 ARG A C 1
ATOM 1588 O O . ARG A 1 190 ? 22.862 6.358 -13.813 1.00 86.69 190 ARG A O 1
ATOM 1595 N N . GLU A 1 191 ? 22.665 5.089 -15.656 1.00 87.69 191 GLU A N 1
ATOM 1596 C CA . GLU A 1 191 ? 21.267 4.687 -15.436 1.00 87.69 191 GLU A CA 1
ATOM 1597 C C . GLU A 1 191 ? 21.084 3.996 -14.079 1.00 87.69 191 GLU A C 1
ATOM 1599 O O . GLU A 1 191 ? 20.172 4.334 -13.321 1.00 87.69 191 GLU A O 1
ATOM 1604 N N . ARG A 1 192 ? 21.991 3.076 -13.730 1.00 90.88 192 ARG A N 1
ATOM 1605 C CA . ARG A 1 192 ? 21.988 2.363 -12.447 1.00 90.88 192 ARG A CA 1
ATOM 1606 C C . ARG A 1 192 ? 22.157 3.299 -11.249 1.00 90.88 192 ARG A C 1
ATOM 1608 O O . ARG A 1 192 ? 21.443 3.144 -10.260 1.00 90.88 192 ARG A O 1
ATOM 1615 N N . ILE A 1 193 ? 23.072 4.267 -11.318 1.00 91.25 193 ILE A N 1
ATOM 1616 C CA . ILE A 1 193 ? 23.279 5.262 -10.253 1.00 91.25 193 ILE A CA 1
ATOM 1617 C C . ILE A 1 193 ? 22.026 6.136 -10.083 1.00 91.25 193 ILE A C 1
ATOM 1619 O O . ILE A 1 193 ? 21.588 6.359 -8.953 1.00 91.25 193 ILE A O 1
ATOM 1623 N N . LEU A 1 194 ? 21.406 6.568 -11.187 1.00 90.38 194 LEU A N 1
ATOM 1624 C CA . LEU A 1 194 ? 20.166 7.356 -11.172 1.00 90.38 194 LEU A CA 1
ATOM 1625 C C . LEU A 1 194 ? 18.983 6.564 -10.583 1.00 90.38 194 LEU A C 1
ATOM 1627 O O . LEU A 1 194 ? 18.220 7.103 -9.783 1.00 90.38 194 LEU A O 1
ATOM 1631 N N . ASP A 1 195 ? 18.847 5.278 -10.916 1.00 91.69 195 ASP A N 1
ATOM 1632 C CA . ASP A 1 195 ? 17.843 4.376 -10.334 1.00 91.69 195 ASP A CA 1
ATOM 1633 C C . ASP A 1 195 ? 18.070 4.138 -8.827 1.00 91.69 195 ASP A C 1
ATOM 1635 O O . ASP A 1 195 ? 17.117 4.175 -8.043 1.00 91.69 195 ASP A O 1
ATOM 1639 N N . ILE A 1 196 ? 19.326 3.981 -8.392 1.00 93.81 196 ILE A N 1
ATOM 1640 C CA . ILE A 1 196 ? 19.686 3.887 -6.968 1.00 93.81 196 ILE A CA 1
ATOM 1641 C C . ILE A 1 196 ? 19.323 5.181 -6.224 1.00 93.81 196 ILE A C 1
ATOM 1643 O O . ILE A 1 196 ? 18.713 5.107 -5.154 1.00 93.81 196 ILE A O 1
ATOM 1647 N N . GLU A 1 197 ? 19.630 6.362 -6.774 1.00 92.88 197 GLU A N 1
ATOM 1648 C CA . GLU A 1 197 ? 19.246 7.644 -6.164 1.00 92.88 197 GLU A CA 1
ATOM 1649 C C . GLU A 1 197 ? 17.715 7.807 -6.109 1.00 92.88 197 GLU A C 1
ATOM 1651 O O . GLU A 1 197 ? 17.161 8.148 -5.058 1.00 92.88 197 GLU A O 1
ATOM 1656 N N . LYS A 1 198 ? 17.011 7.485 -7.201 1.00 94.31 198 LYS A N 1
ATOM 1657 C CA . LYS A 1 198 ? 15.543 7.528 -7.293 1.00 94.31 198 LYS A CA 1
ATOM 1658 C C . LYS A 1 198 ? 14.887 6.639 -6.231 1.00 94.31 198 LYS A C 1
ATOM 1660 O O . LYS A 1 198 ? 14.036 7.117 -5.476 1.00 94.31 198 LYS A O 1
ATOM 1665 N N . LYS A 1 199 ? 15.340 5.387 -6.095 1.00 95.44 199 LYS A N 1
ATOM 1666 C CA . LYS A 1 199 ? 14.882 4.437 -5.063 1.00 95.44 199 LYS A CA 1
ATOM 1667 C C . LYS A 1 199 ? 15.230 4.896 -3.647 1.00 95.44 199 LYS A C 1
ATOM 1669 O O . LYS A 1 199 ? 14.409 4.754 -2.741 1.00 95.44 199 LYS A O 1
ATOM 1674 N N . HIS A 1 200 ? 16.407 5.489 -3.444 1.00 96.31 200 HIS A N 1
ATOM 1675 C CA . HIS A 1 200 ? 16.810 6.033 -2.148 1.00 96.31 200 HIS A CA 1
ATOM 1676 C C . HIS A 1 200 ? 15.883 7.171 -1.693 1.00 96.31 200 HIS A C 1
ATOM 1678 O O . HIS A 1 200 ? 15.390 7.150 -0.565 1.00 96.31 200 HIS A O 1
ATOM 1684 N N . ILE A 1 201 ? 15.581 8.130 -2.575 1.00 96.75 201 ILE A N 1
ATOM 1685 C CA . ILE A 1 201 ? 14.685 9.255 -2.264 1.00 96.75 201 ILE A CA 1
ATOM 1686 C C . ILE A 1 201 ? 13.247 8.765 -2.049 1.00 96.75 201 ILE A C 1
ATOM 1688 O O . ILE A 1 201 ? 12.602 9.196 -1.096 1.00 96.75 201 ILE A O 1
ATOM 1692 N N . GLN A 1 202 ? 12.757 7.817 -2.857 1.00 96.25 202 GLN A N 1
ATOM 1693 C CA . GLN A 1 202 ? 11.453 7.173 -2.641 1.00 96.25 202 GLN A CA 1
ATOM 1694 C C . GLN A 1 202 ? 11.366 6.483 -1.268 1.00 96.25 202 GLN A C 1
ATOM 1696 O O . GLN A 1 202 ? 10.374 6.652 -0.558 1.00 96.25 202 GLN A O 1
ATOM 1701 N N . GLY A 1 203 ? 12.424 5.780 -0.848 1.00 97.62 203 GLY A N 1
ATOM 1702 C CA . GLY A 1 203 ? 12.526 5.202 0.494 1.00 97.62 203 GLY A CA 1
ATOM 1703 C C . GLY A 1 203 ? 12.486 6.257 1.606 1.00 97.62 203 GLY A C 1
ATOM 1704 O O . GLY A 1 203 ? 11.786 6.072 2.603 1.00 97.62 203 GLY A O 1
ATOM 1705 N N . GLN A 1 204 ? 13.162 7.398 1.420 1.00 97.44 204 GLN A N 1
ATOM 1706 C CA . GLN A 1 204 ? 13.066 8.522 2.357 1.00 97.44 204 GLN A CA 1
ATOM 1707 C C . GLN A 1 204 ? 11.646 9.115 2.403 1.00 97.44 204 GLN A C 1
ATOM 1709 O O . GLN A 1 204 ? 11.144 9.359 3.496 1.00 97.44 204 GLN A O 1
ATOM 1714 N N . ILE A 1 205 ? 10.968 9.298 1.261 1.00 97.81 205 ILE A N 1
ATOM 1715 C CA . ILE A 1 205 ? 9.579 9.799 1.211 1.00 97.81 205 ILE A CA 1
ATOM 1716 C C . ILE A 1 205 ? 8.642 8.860 1.980 1.00 97.81 205 ILE A C 1
ATOM 1718 O O . ILE A 1 205 ? 7.895 9.324 2.839 1.00 97.81 205 ILE A O 1
ATOM 1722 N N . SER A 1 206 ? 8.733 7.548 1.738 1.00 98.19 206 SER A N 1
ATOM 1723 C CA . SER A 1 206 ? 7.915 6.541 2.426 1.00 98.19 206 SER A CA 1
ATOM 1724 C C . SER A 1 206 ? 8.136 6.547 3.947 1.00 98.19 206 SER A C 1
ATOM 1726 O O . SER A 1 206 ? 7.180 6.440 4.716 1.00 98.19 206 SER A O 1
ATOM 1728 N N . PHE A 1 207 ? 9.376 6.758 4.404 1.00 96.88 207 PHE A N 1
ATOM 1729 C CA . PHE A 1 207 ? 9.685 6.920 5.827 1.00 96.88 207 PHE A CA 1
ATOM 1730 C C . PHE A 1 207 ? 9.052 8.186 6.433 1.00 96.88 207 PHE A C 1
ATOM 1732 O O . PHE A 1 207 ? 8.452 8.115 7.507 1.00 96.88 207 PHE A O 1
ATOM 1739 N N . GLU A 1 208 ? 9.126 9.332 5.745 1.00 95.62 208 GLU A N 1
ATOM 1740 C CA . GLU A 1 208 ? 8.459 10.563 6.196 1.00 95.62 208 GLU A CA 1
ATOM 1741 C C . GLU A 1 208 ? 6.928 10.389 6.245 1.00 95.62 208 GLU A C 1
ATOM 1743 O O . GLU A 1 208 ? 6.280 10.810 7.204 1.00 95.62 208 GLU A O 1
ATOM 1748 N N . GLU A 1 209 ? 6.336 9.713 5.256 1.00 96.12 209 GLU A N 1
ATOM 1749 C CA . GLU A 1 209 ? 4.902 9.399 5.229 1.00 96.12 209 GLU A CA 1
ATOM 1750 C C . GLU A 1 209 ? 4.478 8.454 6.361 1.00 96.12 209 GLU A C 1
ATOM 1752 O O . GLU A 1 209 ? 3.439 8.686 6.983 1.00 96.12 209 GLU A O 1
ATOM 1757 N N . ALA A 1 210 ? 5.289 7.448 6.699 1.00 97.12 210 ALA A N 1
ATOM 1758 C CA . ALA A 1 210 ? 5.030 6.556 7.828 1.00 97.12 210 ALA A CA 1
ATOM 1759 C C . ALA A 1 210 ? 5.061 7.299 9.180 1.00 97.12 210 ALA A C 1
ATOM 1761 O O . ALA A 1 210 ? 4.213 7.052 10.043 1.00 97.12 210 ALA A O 1
ATOM 1762 N N . LEU A 1 211 ? 5.985 8.253 9.361 1.00 95.94 211 LEU A N 1
ATOM 1763 C CA . LEU A 1 211 ? 6.010 9.122 10.546 1.00 95.94 211 LEU A CA 1
ATOM 1764 C C . LEU A 1 211 ? 4.764 10.017 10.629 1.00 95.94 211 LEU A C 1
ATOM 1766 O O . LEU A 1 211 ? 4.192 10.177 11.709 1.00 95.94 211 LEU A O 1
ATOM 1770 N N . LEU A 1 212 ? 4.321 10.571 9.499 1.00 96.06 212 LEU A N 1
ATOM 1771 C CA . LEU A 1 212 ? 3.110 11.392 9.414 1.00 96.06 212 LEU A CA 1
ATOM 1772 C C . LEU A 1 212 ? 1.836 10.581 9.697 1.00 96.06 212 LEU A C 1
ATOM 1774 O O . LEU A 1 212 ? 0.977 11.037 10.451 1.00 96.06 212 LEU A O 1
ATOM 1778 N N . ALA A 1 213 ? 1.725 9.367 9.154 1.00 96.75 213 ALA A N 1
ATOM 1779 C CA . ALA A 1 213 ? 0.617 8.456 9.432 1.00 96.75 213 ALA A CA 1
ATOM 1780 C C . ALA A 1 213 ? 0.566 8.060 10.918 1.00 96.75 213 ALA A C 1
ATOM 1782 O O . ALA A 1 213 ? -0.503 8.095 11.528 1.00 96.75 213 ALA A O 1
ATOM 1783 N N . LYS A 1 214 ? 1.724 7.774 11.534 1.00 95.81 214 LYS A N 1
ATOM 1784 C CA . LYS A 1 214 ? 1.820 7.476 12.971 1.00 95.81 214 LYS A CA 1
ATOM 1785 C C . LYS A 1 214 ? 1.296 8.625 13.845 1.00 95.81 214 LYS A C 1
ATOM 1787 O O . LYS A 1 214 ? 0.616 8.350 14.831 1.00 95.81 214 LYS A O 1
ATOM 1792 N N . LYS A 1 215 ? 1.583 9.886 13.491 1.00 93.94 215 LYS A N 1
ATOM 1793 C CA . LYS A 1 215 ? 1.031 11.059 14.197 1.00 93.94 215 LYS A CA 1
ATOM 1794 C C . LYS A 1 215 ? -0.488 11.141 14.057 1.00 93.94 215 LYS A C 1
ATOM 1796 O O . LYS A 1 215 ? -1.173 11.169 15.069 1.00 93.94 215 LYS A O 1
ATOM 1801 N N . LYS A 1 216 ? -1.022 11.048 12.832 1.00 95.75 216 LYS A N 1
ATOM 1802 C CA . LYS A 1 216 ? -2.480 11.069 12.596 1.00 95.75 216 LYS A CA 1
ATOM 1803 C C . LYS A 1 216 ? -3.226 10.040 13.451 1.00 95.75 216 LYS A C 1
ATOM 1805 O O . LYS A 1 216 ? -4.164 10.404 14.148 1.00 95.75 216 LYS A O 1
ATOM 1810 N N . VAL A 1 217 ? -2.754 8.790 13.479 1.00 96.94 217 VAL A N 1
ATOM 1811 C CA . VAL A 1 217 ? -3.353 7.722 14.303 1.00 96.94 217 VAL A CA 1
ATOM 1812 C C . VAL A 1 217 ? -3.268 8.031 15.804 1.00 96.94 217 VAL A C 1
ATOM 1814 O O . VAL A 1 217 ? -4.214 7.757 16.539 1.00 96.94 217 VAL A O 1
ATOM 1817 N N . HIS A 1 218 ? -2.167 8.620 16.276 1.00 96.44 218 HIS A N 1
ATOM 1818 C CA . HIS A 1 218 ? -2.043 9.069 17.665 1.00 96.44 218 HIS A CA 1
ATOM 1819 C C . HIS A 1 218 ? -3.068 10.165 18.005 1.00 96.44 218 HIS A C 1
ATOM 1821 O O . HIS A 1 218 ? -3.758 10.068 19.019 1.00 96.44 218 HIS A O 1
ATOM 1827 N N . ASP A 1 219 ? -3.224 11.160 17.135 1.00 95.69 219 ASP A N 1
ATOM 1828 C CA . ASP A 1 219 ? -4.096 12.313 17.374 1.00 95.69 219 ASP A CA 1
ATOM 1829 C C . ASP A 1 219 ? -5.585 11.952 17.226 1.00 95.69 219 ASP A C 1
ATOM 1831 O O . ASP A 1 219 ? -6.430 12.436 17.980 1.00 95.69 219 ASP A O 1
ATOM 1835 N N . GLU A 1 220 ? -5.917 11.030 16.318 1.00 97.44 220 GLU A N 1
ATOM 1836 C CA . GLU A 1 220 ? -7.235 10.392 16.240 1.00 97.44 220 GLU A CA 1
ATOM 1837 C C . GLU A 1 220 ? -7.562 9.590 17.503 1.00 97.44 220 GLU A C 1
ATOM 1839 O O . GLU A 1 220 ? -8.683 9.665 18.002 1.00 97.44 220 GLU A O 1
ATOM 1844 N N . ASN A 1 221 ? -6.603 8.829 18.038 1.00 97.75 221 ASN A N 1
ATOM 1845 C CA . ASN A 1 221 ? -6.800 8.070 19.274 1.00 97.75 221 ASN A CA 1
ATOM 1846 C C . ASN A 1 221 ? -6.930 8.994 20.494 1.00 97.75 221 ASN A C 1
ATOM 1848 O O . ASN A 1 221 ? -7.740 8.712 21.375 1.00 97.75 221 ASN A O 1
ATOM 1852 N N . LYS A 1 222 ? -6.206 10.122 20.520 1.00 97.81 222 LYS A N 1
ATOM 1853 C CA . LYS A 1 222 ? -6.360 11.167 21.542 1.00 97.81 222 LYS A CA 1
ATOM 1854 C C . LYS A 1 222 ? -7.771 11.762 21.524 1.00 97.81 222 LYS A C 1
ATOM 1856 O O . LYS A 1 222 ? -8.401 11.817 22.574 1.00 97.81 222 LYS A O 1
ATOM 1861 N N . LYS A 1 223 ? -8.304 12.105 20.344 1.00 97.75 223 LYS A N 1
ATOM 1862 C CA . LYS A 1 223 ? -9.693 12.584 20.192 1.00 97.75 223 LYS A CA 1
ATOM 1863 C C . LYS A 1 223 ? -10.718 11.539 20.639 1.00 97.75 223 LYS A C 1
ATOM 1865 O O . LYS A 1 223 ? -11.538 11.833 21.496 1.00 97.75 223 LYS A O 1
ATOM 1870 N N . LYS A 1 224 ? -10.602 10.291 20.164 1.00 98.06 224 LYS A N 1
ATOM 1871 C CA . LYS A 1 224 ? -11.480 9.177 20.581 1.00 98.06 224 LYS A CA 1
ATOM 1872 C C . LYS A 1 224 ? -11.465 8.959 22.101 1.00 98.06 224 LYS A C 1
ATOM 1874 O O . LYS A 1 224 ? -12.500 8.646 22.676 1.00 98.06 224 LYS A O 1
ATOM 1879 N N . TYR A 1 225 ? -10.317 9.147 22.759 1.00 97.94 225 TYR A N 1
ATOM 1880 C CA . TYR A 1 225 ? -10.212 9.092 24.219 1.00 97.94 225 TYR A CA 1
ATOM 1881 C C . TYR A 1 225 ? -10.868 10.300 24.909 1.00 97.94 225 TYR A C 1
ATOM 1883 O O . TYR A 1 225 ? -11.577 10.125 25.897 1.00 97.94 225 TYR A O 1
ATOM 1891 N N . GLU A 1 226 ? -10.674 11.516 24.392 1.00 98.00 226 GLU A N 1
ATOM 1892 C CA . GLU A 1 226 ? -11.347 12.726 24.888 1.00 98.00 226 GLU A CA 1
ATOM 1893 C C . GLU A 1 226 ? -12.873 12.627 24.759 1.00 98.00 226 GLU A C 1
ATOM 1895 O O . GLU A 1 226 ? -13.588 13.024 25.675 1.00 98.00 226 GLU A O 1
ATOM 19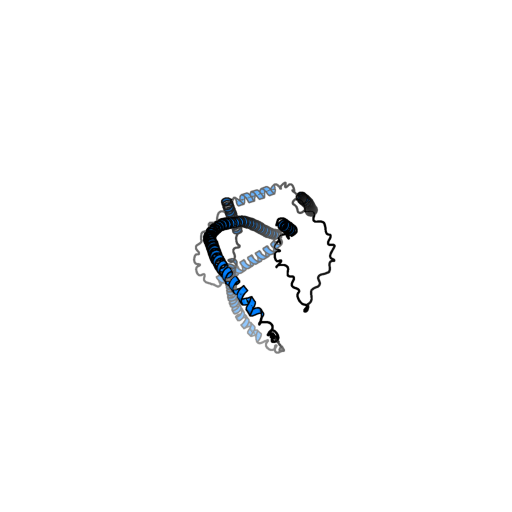00 N N . ASP A 1 227 ? -13.378 12.069 23.659 1.00 97.88 227 ASP A N 1
ATOM 1901 C CA . ASP A 1 227 ? -14.809 11.857 23.430 1.00 97.88 227 ASP A CA 1
ATOM 1902 C C . ASP A 1 227 ? -15.371 10.746 24.334 1.00 97.88 227 ASP A C 1
ATOM 1904 O O . ASP A 1 227 ? -16.358 10.975 25.032 1.00 97.88 227 ASP A O 1
ATOM 1908 N N . PHE A 1 228 ? -14.678 9.607 24.460 1.00 97.88 228 PHE A N 1
ATOM 1909 C CA . PHE A 1 228 ? -15.023 8.551 25.424 1.00 97.88 228 PHE A CA 1
ATOM 1910 C C . PHE A 1 228 ? -15.062 9.055 26.878 1.00 97.88 228 PHE A C 1
ATOM 1912 O O . PHE A 1 228 ? -15.911 8.635 27.665 1.00 97.88 228 PHE A O 1
ATOM 1919 N N . MET A 1 229 ? -14.170 9.976 27.260 1.00 97.88 229 MET A N 1
ATOM 1920 C CA . MET A 1 229 ? -14.193 10.583 28.594 1.00 97.88 229 MET A CA 1
ATOM 1921 C C . MET A 1 229 ? -15.425 11.479 28.802 1.00 97.88 229 MET A C 1
ATOM 1923 O O . MET A 1 229 ? -16.031 11.408 29.871 1.00 97.88 229 MET A O 1
ATOM 1927 N N . LYS A 1 230 ? -15.855 12.245 27.787 1.00 97.81 230 LYS A N 1
ATOM 1928 C CA . LYS A 1 230 ? -17.110 13.027 27.833 1.00 97.81 230 LYS A CA 1
ATOM 1929 C C . LYS A 1 230 ? -18.331 12.114 27.953 1.00 97.81 230 LYS A C 1
ATOM 1931 O O . LYS A 1 230 ? -19.192 12.363 28.791 1.00 97.81 230 LYS A O 1
ATOM 1936 N N . GLU A 1 231 ? -18.389 11.040 27.163 1.00 97.44 231 GLU A N 1
ATOM 1937 C CA . GLU A 1 231 ? -19.455 10.033 27.255 1.00 97.44 231 GLU A CA 1
ATOM 1938 C C . GLU A 1 231 ? -19.501 9.408 28.653 1.00 97.44 231 GLU A C 1
ATOM 1940 O O . GLU A 1 231 ? -20.552 9.381 29.288 1.00 97.44 231 GLU A O 1
ATOM 1945 N N . LYS A 1 232 ? -18.353 8.968 29.181 1.00 97.44 232 LYS A N 1
ATOM 1946 C CA . LYS A 1 232 ? -18.239 8.405 30.533 1.00 97.44 232 LYS A CA 1
ATOM 1947 C C . LYS A 1 232 ? -18.711 9.381 31.615 1.00 97.44 232 LYS A C 1
ATOM 1949 O O . LYS A 1 232 ? -19.348 8.963 32.579 1.00 97.44 232 LYS A O 1
ATOM 1954 N N . GLU A 1 233 ? -18.424 10.672 31.474 1.00 97.75 233 GLU A N 1
ATOM 1955 C CA . GLU A 1 233 ? -18.949 11.694 32.380 1.00 97.75 233 GLU A CA 1
ATOM 1956 C C . GLU A 1 233 ? -20.472 11.854 32.302 1.00 97.75 233 GLU A C 1
ATOM 1958 O O . GLU A 1 233 ? -21.093 12.101 33.334 1.00 97.75 233 GLU A O 1
ATOM 1963 N N . LEU A 1 234 ? -21.077 11.727 31.117 1.00 98.19 234 LEU A N 1
ATOM 1964 C CA . LEU A 1 234 ? -22.535 11.752 30.953 1.00 98.19 234 LEU A CA 1
ATOM 1965 C C . LEU A 1 234 ? -23.174 10.515 31.599 1.00 98.19 234 LEU A C 1
ATOM 1967 O O . LEU A 1 234 ? -24.032 10.671 32.466 1.00 98.19 234 LEU A O 1
ATOM 1971 N N . TRP A 1 235 ? -22.672 9.313 31.293 1.00 97.50 235 TRP A N 1
ATOM 1972 C CA . TRP A 1 235 ? -23.120 8.059 31.915 1.00 97.50 235 TRP A CA 1
ATOM 1973 C C . TRP A 1 235 ? -23.015 8.087 33.447 1.00 97.50 235 TRP A C 1
ATOM 1975 O O . TRP A 1 235 ? -23.929 7.640 34.136 1.00 97.50 235 TRP A O 1
ATOM 1985 N N . ASN A 1 236 ? -21.936 8.655 34.000 1.00 97.50 236 ASN A N 1
ATOM 1986 C CA . ASN A 1 236 ? -21.794 8.831 35.447 1.00 97.50 236 ASN A CA 1
ATOM 1987 C C . ASN A 1 236 ? -22.876 9.763 36.027 1.00 97.50 236 ASN A C 1
ATOM 1989 O O . ASN A 1 236 ? -23.457 9.440 37.060 1.00 97.50 236 ASN A O 1
ATOM 1993 N N . LYS A 1 237 ? -23.168 10.893 35.365 1.00 97.88 237 LYS A N 1
ATOM 1994 C CA . LYS A 1 237 ? -24.196 11.864 35.795 1.00 97.88 237 LYS A CA 1
ATOM 1995 C C . LYS A 1 237 ? -25.611 11.275 35.708 1.00 97.88 237 LYS A C 1
ATOM 1997 O O . LYS A 1 237 ? -26.460 11.599 36.534 1.00 97.88 237 LYS A O 1
ATOM 2002 N N . GLU A 1 238 ? -25.876 10.405 34.736 1.00 97.69 238 GLU A N 1
ATOM 2003 C CA . GLU A 1 238 ? -27.147 9.677 34.614 1.00 97.69 238 GLU A CA 1
ATOM 2004 C C . GLU A 1 238 ? -27.292 8.587 35.683 1.00 97.69 238 GLU A C 1
ATOM 2006 O O . GLU A 1 238 ? -28.333 8.506 36.336 1.00 97.69 238 GLU A O 1
ATOM 2011 N N . LEU A 1 239 ? -26.235 7.808 35.934 1.00 97.69 239 LEU A N 1
ATOM 2012 C CA . LEU A 1 239 ? -26.212 6.797 36.995 1.00 97.69 239 LEU A CA 1
ATOM 2013 C C . LEU A 1 239 ? -26.367 7.421 38.392 1.00 97.69 239 LEU A C 1
ATOM 2015 O O . LEU A 1 239 ? -27.053 6.860 39.246 1.00 97.69 239 LEU A O 1
ATOM 2019 N N . GLU A 1 240 ? -25.762 8.589 38.624 1.00 97.56 240 GLU A N 1
ATOM 2020 C CA . GLU A 1 240 ? -25.899 9.333 39.877 1.00 97.56 240 GLU A CA 1
ATOM 2021 C C . GLU A 1 240 ? -27.337 9.827 40.095 1.00 97.56 240 GLU A C 1
ATOM 2023 O O . GLU A 1 240 ? -27.894 9.592 41.168 1.00 97.56 240 GLU A O 1
ATOM 2028 N N . LYS A 1 241 ? -27.974 10.424 39.074 1.00 98.00 241 LYS A N 1
ATOM 2029 C CA . LYS A 1 241 ? -29.399 10.805 39.120 1.00 98.00 241 LYS A CA 1
ATOM 2030 C C . LYS A 1 241 ? -30.298 9.607 39.410 1.00 98.00 241 LYS A C 1
ATOM 2032 O O . LYS A 1 241 ? -31.096 9.660 40.339 1.00 98.00 241 LYS A O 1
ATOM 2037 N N . TRP A 1 242 ? -30.126 8.510 38.671 1.00 97.88 242 TRP A N 1
ATOM 2038 C CA . TRP A 1 242 ? -30.910 7.293 38.879 1.00 97.88 242 TRP A CA 1
ATOM 2039 C C . TRP A 1 242 ? -30.750 6.756 40.308 1.00 97.88 242 TRP A C 1
ATOM 2041 O O . TRP A 1 242 ? -31.733 6.390 40.949 1.00 97.88 242 TRP A O 1
ATOM 2051 N N . ASN A 1 243 ? -29.531 6.765 40.855 1.00 97.75 243 ASN A N 1
ATOM 2052 C CA . ASN A 1 243 ? -29.284 6.359 42.237 1.00 97.75 243 ASN A CA 1
ATOM 2053 C C . ASN A 1 243 ? -29.965 7.299 43.254 1.00 97.75 243 ASN A C 1
ATOM 2055 O O . ASN A 1 243 ? -30.545 6.818 44.226 1.00 97.75 243 ASN A O 1
ATOM 2059 N N . GLN A 1 244 ? -29.957 8.618 43.025 1.00 97.38 244 GLN A N 1
ATOM 2060 C CA . GLN A 1 244 ? -30.693 9.586 43.852 1.00 97.38 244 GLN A CA 1
ATOM 2061 C C . GLN A 1 244 ? -32.211 9.319 43.814 1.00 97.38 244 GLN A C 1
ATOM 2063 O O . GLN A 1 244 ? -32.843 9.237 44.869 1.00 97.38 244 GLN A O 1
ATOM 2068 N N . GLU A 1 245 ? -32.782 9.076 42.629 1.00 97.44 245 GLU A N 1
ATOM 2069 C CA . GLU A 1 245 ? -34.192 8.697 42.452 1.00 97.44 245 GLU A CA 1
ATOM 2070 C C . GLU A 1 245 ? -34.534 7.387 43.185 1.00 97.44 245 GLU A C 1
ATOM 2072 O O . GLU A 1 245 ? -35.534 7.324 43.906 1.00 97.44 245 GLU A O 1
ATOM 2077 N N . GLN A 1 246 ? -33.695 6.347 43.072 1.00 96.44 246 GLN A N 1
ATOM 2078 C CA . GLN A 1 246 ? -33.897 5.087 43.800 1.00 96.44 246 GLN A CA 1
ATOM 2079 C C . GLN A 1 246 ? -33.817 5.281 45.320 1.00 96.44 246 GLN A C 1
ATOM 2081 O O . GLN A 1 246 ? -34.626 4.710 46.052 1.00 96.44 246 GLN A O 1
ATOM 2086 N N . ILE A 1 247 ? -32.882 6.097 45.818 1.00 97.06 247 ILE A N 1
ATOM 2087 C CA . ILE A 1 247 ? -32.784 6.433 47.247 1.00 97.06 247 ILE A CA 1
ATOM 2088 C C . ILE A 1 247 ? -34.064 7.133 47.724 1.00 97.06 247 ILE A C 1
ATOM 2090 O O . ILE A 1 247 ? -34.586 6.786 48.785 1.00 97.06 247 ILE A O 1
ATOM 2094 N N . GLU A 1 248 ? -34.626 8.055 46.939 1.00 96.94 248 GLU A N 1
ATOM 2095 C CA . GLU A 1 248 ? -35.864 8.752 47.300 1.00 96.94 248 GLU A CA 1
ATOM 2096 C C . GLU A 1 248 ? -37.101 7.831 47.258 1.00 96.94 248 GLU A C 1
ATOM 2098 O O . GLU A 1 248 ? -37.946 7.883 48.155 1.00 96.94 248 GLU A O 1
ATOM 2103 N N . ILE A 1 249 ? -37.192 6.927 46.275 1.00 97.00 249 ILE A N 1
ATOM 2104 C CA . ILE A 1 249 ? -38.249 5.899 46.190 1.00 97.00 249 ILE A CA 1
ATOM 2105 C C . ILE A 1 249 ? -38.175 4.929 47.380 1.00 97.00 249 ILE A C 1
ATOM 2107 O O . ILE A 1 249 ? -39.208 4.609 47.982 1.00 97.00 249 ILE A O 1
ATOM 2111 N N . ASN A 1 250 ? -36.967 4.490 47.744 1.00 96.19 250 ASN A N 1
ATOM 2112 C CA . ASN A 1 250 ? -36.723 3.610 48.888 1.00 96.19 250 ASN A CA 1
ATOM 2113 C C . ASN A 1 250 ? -37.046 4.309 50.213 1.00 96.19 250 ASN A C 1
ATOM 2115 O O . ASN A 1 250 ? -37.699 3.719 51.073 1.00 96.19 250 ASN A O 1
ATOM 2119 N N . ARG A 1 251 ? -36.680 5.588 50.358 1.00 97.00 251 ARG A N 1
ATOM 2120 C CA . ARG A 1 251 ? -37.055 6.418 51.510 1.00 97.00 251 ARG A CA 1
ATOM 2121 C C . ARG A 1 251 ? -38.577 6.527 51.653 1.00 97.00 251 ARG A C 1
ATOM 2123 O O . ARG A 1 251 ? -39.104 6.234 52.723 1.00 97.00 251 ARG A O 1
ATOM 2130 N N . LYS A 1 252 ? -39.290 6.842 50.567 1.00 96.62 252 LYS A N 1
ATOM 2131 C CA . LYS A 1 252 ? -40.765 6.901 50.536 1.00 96.62 252 LYS A CA 1
ATOM 2132 C C . LYS A 1 252 ? -41.426 5.548 50.842 1.00 96.62 252 LYS A C 1
ATOM 2134 O O . LYS A 1 252 ? -42.544 5.521 51.354 1.00 96.62 252 LYS A O 1
ATOM 2139 N N . HIS A 1 253 ? -40.766 4.424 50.551 1.00 96.50 253 HIS A N 1
ATOM 2140 C CA . HIS A 1 253 ? -41.210 3.097 50.997 1.00 96.50 253 HIS A CA 1
ATOM 2141 C C . HIS A 1 253 ? -40.957 2.867 52.489 1.00 96.50 253 HIS A C 1
ATOM 2143 O O . HIS A 1 253 ? -41.856 2.400 53.182 1.00 96.50 253 HIS A O 1
ATOM 2149 N N . PHE A 1 254 ? -39.778 3.225 52.999 1.00 96.69 254 PHE A N 1
ATOM 2150 C CA . PHE A 1 254 ? -39.443 3.092 54.417 1.00 96.69 254 PHE A CA 1
ATOM 2151 C C . PHE A 1 254 ? -40.372 3.928 55.311 1.00 96.69 254 PHE A C 1
ATOM 2153 O O . PHE A 1 254 ? -40.893 3.422 56.302 1.00 96.69 254 PHE A O 1
ATOM 2160 N N . GLU A 1 255 ? -40.665 5.170 54.919 1.00 95.94 255 GLU A N 1
ATOM 2161 C CA . GLU A 1 255 ? -41.609 6.056 55.616 1.00 95.94 255 GLU A CA 1
ATOM 2162 C C . GLU A 1 255 ? -43.030 5.449 55.665 1.00 95.94 255 GLU A C 1
ATOM 2164 O O . GLU A 1 255 ? -43.669 5.454 56.719 1.00 95.94 255 GLU A O 1
ATOM 2169 N N . LYS A 1 256 ? -43.498 4.822 54.573 1.00 96.50 256 LYS A N 1
ATOM 2170 C CA . LYS A 1 256 ? -44.778 4.083 54.545 1.00 96.50 256 LYS A CA 1
ATOM 2171 C C . LYS A 1 256 ? -44.765 2.827 55.421 1.00 96.50 256 LYS A C 1
ATOM 2173 O O . LYS A 1 256 ? -45.743 2.574 56.119 1.00 96.50 256 LYS A O 1
ATOM 2178 N N . LEU A 1 257 ? -43.690 2.038 55.385 1.00 96.38 257 LEU A N 1
ATOM 2179 C CA . LEU A 1 257 ? -43.564 0.814 56.184 1.00 96.38 257 LEU A CA 1
ATOM 2180 C C . LEU A 1 257 ? -43.511 1.123 57.685 1.00 96.38 257 LEU A C 1
ATOM 2182 O O . LEU A 1 257 ? -44.200 0.463 58.455 1.00 96.38 257 LEU A O 1
ATOM 2186 N N . SER A 1 258 ? -42.785 2.171 58.080 1.00 96.12 258 SER A N 1
ATOM 2187 C CA . SER A 1 258 ? -42.733 2.675 59.459 1.00 96.12 258 SER A CA 1
ATOM 2188 C C . SER A 1 258 ? -44.118 3.095 59.973 1.00 96.12 258 SER A C 1
ATOM 2190 O O . SER A 1 258 ? -44.531 2.697 61.063 1.00 96.12 258 SER A O 1
ATOM 2192 N N . LEU A 1 259 ? -44.901 3.811 59.153 1.00 97.12 259 LEU A N 1
ATOM 2193 C CA . LEU A 1 259 ? -46.285 4.166 59.490 1.00 97.12 259 LEU A CA 1
ATOM 2194 C C . LEU A 1 259 ? -47.189 2.927 59.633 1.00 97.12 259 LEU A C 1
ATOM 2196 O O . LEU A 1 259 ? -48.009 2.863 60.549 1.00 97.12 259 LEU A O 1
ATOM 2200 N N . ILE A 1 260 ? -47.031 1.922 58.764 1.00 96.69 260 ILE A N 1
ATOM 2201 C CA . ILE A 1 260 ? -47.763 0.649 58.866 1.00 96.69 260 ILE A CA 1
ATOM 2202 C C . ILE A 1 260 ? -47.374 -0.105 60.146 1.00 96.69 260 ILE A C 1
ATOM 2204 O O . ILE A 1 260 ? -48.261 -0.606 60.834 1.00 96.69 260 ILE A O 1
ATOM 2208 N N . GLU A 1 261 ? -46.090 -0.161 60.507 1.00 96.12 261 GLU A N 1
ATOM 2209 C CA . GLU A 1 261 ? -45.631 -0.804 61.743 1.00 96.12 261 GLU A CA 1
ATOM 2210 C C . GLU A 1 261 ? -46.201 -0.110 62.988 1.00 96.12 261 GLU A C 1
ATOM 2212 O O . GLU A 1 261 ? -46.722 -0.784 63.879 1.00 96.12 261 GLU A O 1
ATOM 2217 N N . LEU A 1 262 ? -46.196 1.227 63.027 1.00 96.94 262 LEU A N 1
ATOM 2218 C CA . LEU A 1 262 ? -46.793 2.009 64.113 1.00 96.94 262 LEU A CA 1
ATOM 2219 C C . LEU A 1 262 ? -48.295 1.705 64.250 1.00 96.94 262 LEU A C 1
ATOM 2221 O O . LEU A 1 262 ? -48.756 1.366 65.344 1.00 96.94 262 LEU A O 1
ATOM 2225 N N . ASN A 1 263 ? -49.033 1.715 63.136 1.00 96.81 263 ASN A N 1
ATOM 2226 C CA . ASN A 1 263 ? -50.458 1.373 63.103 1.00 96.81 263 ASN A CA 1
ATOM 2227 C C . ASN A 1 263 ? -50.721 -0.079 63.550 1.00 96.81 263 ASN A C 1
ATOM 2229 O O . ASN A 1 263 ? -51.681 -0.341 64.274 1.00 96.81 263 ASN A O 1
ATOM 2233 N N . VAL A 1 264 ? -49.860 -1.034 63.176 1.00 96.81 264 VAL A N 1
ATOM 2234 C CA . VAL A 1 264 ? -49.945 -2.439 63.619 1.00 96.81 264 VAL A CA 1
ATOM 2235 C C . VAL A 1 264 ? -49.644 -2.575 65.115 1.00 96.81 264 VAL A C 1
ATOM 2237 O O . VAL A 1 264 ? -50.323 -3.337 65.807 1.00 96.81 264 VAL A O 1
ATOM 2240 N N . LEU A 1 265 ? -48.677 -1.826 65.650 1.00 97.25 265 LEU A N 1
ATOM 2241 C CA . LEU A 1 265 ? -48.377 -1.790 67.084 1.00 97.25 265 LEU A CA 1
ATOM 2242 C C . LEU A 1 265 ? -49.529 -1.179 67.891 1.00 97.25 265 LEU A C 1
ATOM 2244 O O . LEU A 1 265 ? -49.849 -1.687 68.968 1.00 97.25 265 LEU A O 1
ATOM 2248 N N . GLU A 1 266 ? -50.183 -0.132 67.386 1.00 96.94 266 GLU A N 1
ATOM 2249 C CA . GLU A 1 266 ? -51.383 0.433 68.007 1.00 96.94 266 GLU A CA 1
ATOM 2250 C C . GLU A 1 266 ? -52.576 -0.529 67.934 1.00 96.94 266 GLU A C 1
ATOM 2252 O O . GLU A 1 266 ? -53.190 -0.823 68.963 1.00 96.94 266 GLU A O 1
ATOM 2257 N N . ALA A 1 267 ? -52.865 -1.098 66.760 1.00 96.69 267 ALA A N 1
ATOM 2258 C CA . ALA A 1 267 ? -53.927 -2.087 66.595 1.00 96.69 267 ALA A CA 1
ATOM 2259 C C . ALA A 1 267 ? -53.713 -3.293 67.527 1.00 96.69 267 ALA A C 1
ATOM 2261 O O . ALA A 1 267 ? -54.643 -3.727 68.207 1.00 96.69 267 ALA A O 1
ATOM 2262 N N . ARG A 1 268 ? -52.468 -3.780 67.650 1.00 95.94 268 ARG A N 1
ATOM 2263 C CA . ARG A 1 268 ? -52.093 -4.842 68.594 1.00 95.94 268 ARG A CA 1
ATOM 2264 C C . ARG A 1 268 ? -52.331 -4.424 70.045 1.00 95.94 268 ARG A C 1
ATOM 2266 O O . ARG A 1 268 ? -52.936 -5.201 70.781 1.00 95.94 268 ARG A O 1
ATOM 2273 N N . LYS A 1 269 ? -51.920 -3.216 70.457 1.00 96.56 269 LYS A N 1
ATOM 2274 C CA . LYS A 1 269 ? -52.208 -2.678 71.803 1.00 96.56 269 LYS A CA 1
ATOM 2275 C C . LYS A 1 269 ? -53.715 -2.658 72.069 1.00 96.56 269 LYS A C 1
ATOM 2277 O O . LYS A 1 269 ? -54.151 -3.184 73.092 1.00 96.56 269 LYS A O 1
ATOM 2282 N N . ASN A 1 270 ? -54.509 -2.130 71.141 1.00 96.69 270 ASN A N 1
ATOM 2283 C CA . ASN A 1 270 ? -55.957 -1.997 71.293 1.00 96.69 270 ASN A CA 1
ATOM 2284 C C . ASN A 1 270 ? -56.675 -3.362 71.312 1.00 96.69 270 ASN A C 1
ATOM 2286 O O . ASN A 1 270 ? -57.546 -3.570 72.153 1.00 96.69 270 ASN A O 1
ATOM 2290 N N . VAL A 1 271 ? -56.242 -4.340 70.507 1.00 96.50 271 VAL A N 1
ATOM 2291 C CA . VAL A 1 271 ? -56.716 -5.735 70.609 1.00 96.50 271 VAL A CA 1
ATOM 2292 C C . VAL A 1 271 ? -56.317 -6.369 71.948 1.00 96.50 271 VAL A C 1
ATOM 2294 O O . VAL A 1 271 ? -57.127 -7.073 72.541 1.00 96.50 271 VAL A O 1
ATOM 2297 N N . THR A 1 272 ? -55.114 -6.113 72.480 1.00 95.31 272 THR A N 1
ATOM 2298 C CA . THR A 1 272 ? -54.725 -6.640 73.807 1.00 95.31 272 THR A CA 1
ATOM 2299 C C . THR A 1 272 ? -55.428 -5.966 74.987 1.00 95.31 272 THR A C 1
ATOM 2301 O O . THR A 1 272 ? -55.488 -6.577 76.049 1.00 95.31 272 THR A O 1
ATOM 2304 N N . LYS A 1 273 ? -55.968 -4.750 74.824 1.00 96.06 273 LYS A N 1
ATOM 2305 C CA . LYS A 1 273 ? -56.869 -4.122 75.806 1.00 96.06 273 LYS A CA 1
ATOM 2306 C C . LYS A 1 273 ? -58.230 -4.820 75.790 1.00 96.06 273 LYS A C 1
ATOM 2308 O O . LYS A 1 273 ? -58.581 -5.462 76.775 1.00 96.06 273 LYS A O 1
ATOM 2313 N N . LYS A 1 274 ? -58.889 -4.856 74.624 1.00 95.56 274 LYS A N 1
ATOM 2314 C CA . LYS A 1 274 ? -60.183 -5.535 74.439 1.00 95.56 274 LYS A CA 1
ATOM 2315 C C . LYS A 1 274 ? -60.158 -6.994 74.886 1.00 95.56 274 LYS A C 1
ATOM 2317 O O . LYS A 1 274 ? -61.014 -7.403 75.649 1.00 95.56 274 LYS A O 1
ATOM 2322 N N . LYS A 1 275 ? -59.120 -7.759 74.532 1.00 94.25 275 LYS A N 1
ATOM 2323 C CA . LYS A 1 275 ? -58.984 -9.155 74.985 1.00 94.25 275 LYS A CA 1
ATOM 2324 C C . LYS A 1 275 ? -58.755 -9.323 76.489 1.00 94.25 275 LYS A C 1
ATOM 2326 O O . LYS A 1 275 ? -58.994 -10.414 76.991 1.00 94.25 275 LYS A O 1
ATOM 2331 N N . LYS A 1 276 ? -58.282 -8.298 77.208 1.00 94.81 276 LYS A N 1
ATO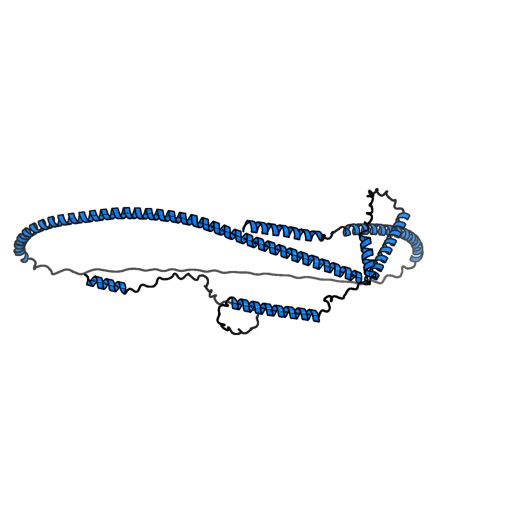M 2332 C CA . LYS A 1 276 ? -58.256 -8.309 78.681 1.00 94.81 276 LYS A CA 1
ATOM 2333 C C . LYS A 1 276 ? -59.635 -7.992 79.241 1.00 94.81 276 LYS A C 1
ATOM 2335 O O . LYS A 1 276 ? -60.114 -8.749 80.064 1.00 94.81 276 LYS A O 1
ATOM 2340 N N . GLU A 1 277 ? -60.288 -6.952 78.729 1.00 95.00 277 GLU A N 1
ATOM 2341 C CA . GLU A 1 277 ? -61.661 -6.576 79.096 1.00 95.00 277 GLU A CA 1
ATOM 2342 C C . GLU A 1 277 ? -62.637 -7.756 78.886 1.00 95.00 277 GLU A C 1
ATOM 2344 O O . GLU A 1 277 ? -63.364 -8.136 79.801 1.00 95.00 277 GLU A O 1
ATOM 2349 N N . GLU A 1 278 ? -62.573 -8.410 77.722 1.00 94.06 278 GLU A N 1
ATOM 2350 C CA . GLU A 1 278 ? -63.290 -9.648 77.390 1.00 94.06 278 GLU A CA 1
ATOM 2351 C C . GLU A 1 278 ? -62.899 -10.809 78.316 1.00 94.06 278 GLU A C 1
ATOM 2353 O O . GLU A 1 278 ? -63.779 -11.507 78.806 1.00 94.06 278 GLU A O 1
ATOM 2358 N N . ALA A 1 279 ? -61.607 -11.025 78.599 1.00 94.12 279 ALA A N 1
ATOM 2359 C CA . ALA A 1 279 ? -61.172 -12.098 79.496 1.00 94.12 279 ALA A CA 1
ATOM 2360 C C . ALA A 1 279 ? -61.593 -11.867 80.957 1.00 94.12 279 ALA A C 1
ATOM 2362 O O . ALA A 1 279 ? -61.905 -12.834 81.645 1.00 94.12 279 ALA A O 1
ATOM 2363 N N . ASP A 1 280 ? -61.650 -10.621 81.428 1.00 92.75 280 ASP A N 1
ATOM 2364 C CA . ASP A 1 280 ? -62.114 -10.260 82.771 1.00 92.75 280 ASP A CA 1
ATOM 2365 C C . ASP A 1 280 ? -63.646 -10.369 82.897 1.00 92.75 280 ASP A C 1
ATOM 2367 O O . ASP A 1 280 ? -64.152 -10.663 83.982 1.00 92.75 280 ASP A O 1
ATOM 2371 N N . LEU A 1 281 ? -64.394 -10.177 81.802 1.00 94.62 281 LEU A N 1
ATOM 2372 C CA . LEU A 1 281 ? -65.827 -10.489 81.718 1.00 94.62 281 LEU A CA 1
ATOM 2373 C C . LEU A 1 281 ? -66.059 -12.006 81.686 1.00 94.62 281 LEU A C 1
ATOM 2375 O O . LEU A 1 281 ? -66.726 -12.541 82.568 1.00 94.62 281 LEU A O 1
ATOM 2379 N N . ILE A 1 282 ? -65.418 -12.712 80.751 1.00 93.38 282 ILE A N 1
ATOM 2380 C CA . ILE A 1 282 ? -65.481 -14.175 80.605 1.00 93.38 282 ILE A CA 1
ATOM 2381 C C . ILE A 1 282 ? -64.992 -14.882 81.876 1.00 93.38 282 ILE A C 1
ATOM 2383 O O . ILE A 1 282 ? -65.477 -15.965 82.192 1.00 93.38 282 ILE A O 1
ATOM 2387 N N . LYS A 1 283 ? -64.065 -14.296 82.644 1.00 92.88 283 LYS A N 1
ATOM 2388 C CA . LYS A 1 283 ? -63.662 -14.813 83.957 1.00 92.88 283 LYS A CA 1
ATOM 2389 C C . LYS A 1 283 ? -64.810 -14.733 84.965 1.00 92.88 283 LYS A C 1
ATOM 2391 O O . LYS A 1 283 ? -65.102 -15.746 85.586 1.00 92.88 283 LYS A O 1
ATOM 2396 N N . LYS A 1 284 ? -65.491 -13.588 85.088 1.00 91.81 284 LYS A N 1
ATOM 2397 C CA . LYS A 1 284 ? -66.661 -13.434 85.979 1.00 91.81 284 LYS A CA 1
ATOM 2398 C C . LYS A 1 284 ? -67.802 -14.366 85.565 1.00 91.81 284 LYS A C 1
ATOM 2400 O O . LYS A 1 284 ? -68.408 -15.017 86.409 1.00 91.81 284 LYS A O 1
ATOM 2405 N N . GLU A 1 285 ? -68.059 -14.484 84.263 1.00 90.88 285 GLU A N 1
ATOM 2406 C CA . GLU A 1 285 ? -69.064 -15.407 83.729 1.00 90.88 285 GLU A CA 1
ATOM 2407 C C . GLU A 1 285 ? -68.691 -16.864 84.016 1.00 90.88 285 GLU A C 1
ATOM 2409 O O . GLU A 1 285 ? -69.524 -17.605 84.532 1.00 90.88 285 GLU A O 1
ATOM 2414 N N . ASN A 1 286 ? -67.435 -17.269 83.792 1.00 90.38 286 ASN A N 1
ATOM 2415 C CA . ASN A 1 286 ? -66.954 -18.602 84.160 1.00 90.38 286 ASN A CA 1
ATOM 2416 C C . ASN A 1 286 ? -66.965 -18.842 85.671 1.00 90.38 286 ASN A C 1
ATOM 2418 O O . ASN A 1 286 ? -67.246 -19.960 86.073 1.00 90.38 286 ASN A O 1
ATOM 2422 N N . GLU A 1 287 ? -66.729 -17.843 86.521 1.00 89.62 287 GLU A N 1
ATOM 2423 C CA . GLU A 1 287 ? -66.875 -17.992 87.975 1.00 89.62 287 GLU A CA 1
ATOM 2424 C C . GLU A 1 287 ? -68.339 -18.306 88.344 1.00 89.62 287 GLU A C 1
ATOM 2426 O O . GLU A 1 287 ? -68.585 -19.213 89.140 1.00 89.62 287 GLU A O 1
ATOM 2431 N N . THR A 1 288 ? -69.327 -17.682 87.687 1.00 89.00 288 THR A N 1
ATOM 2432 C CA . THR A 1 288 ? -70.752 -18.029 87.890 1.00 89.00 288 THR A CA 1
ATOM 2433 C C . THR A 1 288 ? -71.153 -19.366 87.245 1.00 89.00 288 THR A C 1
ATOM 2435 O O . THR A 1 288 ? -71.852 -20.168 87.867 1.00 89.00 288 THR A O 1
ATOM 2438 N N . LEU A 1 289 ? -70.669 -19.666 86.035 1.00 87.12 289 LEU A N 1
ATOM 2439 C CA . LEU A 1 289 ? -70.952 -20.911 85.313 1.00 87.12 289 LEU A CA 1
ATOM 2440 C C . LEU A 1 289 ? -70.222 -22.115 85.916 1.00 87.12 289 LEU A C 1
ATOM 2442 O O . LEU A 1 289 ? -70.725 -23.229 85.828 1.00 87.12 289 LEU A O 1
ATOM 2446 N N . GLN A 1 290 ? -69.065 -21.932 86.553 1.00 85.25 290 GLN A N 1
ATOM 2447 C CA . GLN A 1 290 ? -68.346 -22.995 87.256 1.00 85.25 290 GLN A CA 1
ATOM 2448 C C . GLN A 1 290 ? -69.063 -23.366 88.555 1.00 85.25 290 GLN A C 1
ATOM 2450 O O . GLN A 1 290 ? -69.144 -24.553 88.862 1.00 85.25 290 GLN A O 1
ATOM 2455 N N . LEU A 1 291 ? -69.660 -22.400 89.266 1.00 85.06 291 LEU A N 1
ATOM 2456 C CA . LEU A 1 291 ? -70.560 -22.684 90.391 1.00 85.06 291 LEU A CA 1
ATOM 2457 C C . LEU A 1 291 ? -71.767 -23.527 89.931 1.00 85.06 291 LEU A C 1
ATOM 2459 O O . LEU A 1 291 ? -72.039 -24.574 90.520 1.00 85.06 291 LEU A O 1
ATOM 2463 N N . GLN A 1 292 ? -72.416 -23.149 88.824 1.00 85.38 292 GLN A N 1
ATOM 2464 C CA . GLN A 1 292 ? -73.519 -23.924 88.229 1.00 85.38 292 GLN A CA 1
ATOM 2465 C C . GLN A 1 292 ? -73.068 -25.293 87.677 1.00 85.38 292 GLN A C 1
ATOM 2467 O O . GLN A 1 292 ? -73.763 -26.296 87.817 1.00 85.38 292 GLN A O 1
ATOM 2472 N N . SER A 1 293 ? -71.884 -25.382 87.064 1.00 80.44 293 SER A N 1
ATOM 2473 C CA . SER A 1 293 ? -71.365 -26.625 86.478 1.00 80.44 293 SER A CA 1
ATOM 2474 C C . SER A 1 293 ? -70.854 -27.605 87.535 1.00 80.44 293 SER A C 1
ATOM 2476 O O . SER A 1 293 ? -70.919 -28.812 87.313 1.00 80.44 293 SER A O 1
ATOM 2478 N N . LEU A 1 294 ? -70.398 -27.126 88.698 1.00 83.25 294 LEU A N 1
ATOM 2479 C CA . LEU A 1 294 ? -70.136 -27.979 89.860 1.00 83.25 294 LEU A CA 1
ATOM 2480 C C . LEU A 1 294 ? -71.436 -28.627 90.353 1.00 83.25 294 LEU A C 1
ATOM 2482 O O . LEU A 1 294 ? -71.466 -29.848 90.508 1.00 83.25 294 LEU A O 1
ATOM 2486 N N . GLN A 1 295 ? -72.517 -27.846 90.477 1.00 77.88 295 GLN A N 1
ATOM 2487 C CA . GLN A 1 295 ? -73.855 -28.362 90.796 1.00 77.88 295 GLN A CA 1
ATOM 2488 C C . GLN A 1 295 ? -74.313 -29.404 89.750 1.00 77.88 295 GLN A C 1
ATOM 2490 O O . GLN A 1 295 ? -74.674 -30.520 90.111 1.00 77.88 295 GLN A O 1
ATOM 2495 N N . ALA A 1 296 ? -74.201 -29.107 88.449 1.00 79.94 296 ALA A N 1
ATOM 2496 C CA . ALA A 1 296 ? -74.682 -29.991 87.377 1.00 79.94 296 ALA A CA 1
ATOM 2497 C C . ALA A 1 296 ? -73.792 -31.224 87.085 1.00 79.94 296 ALA A C 1
ATOM 2499 O O . ALA A 1 296 ? -74.297 -32.286 86.715 1.00 79.94 296 ALA A O 1
ATOM 2500 N N . LYS A 1 297 ? -72.462 -31.167 87.252 1.00 73.25 297 LYS A N 1
ATOM 2501 C CA . LYS A 1 297 ? -71.594 -32.357 87.061 1.00 73.25 297 LYS A CA 1
ATOM 2502 C C . LYS A 1 297 ? -71.750 -33.382 88.181 1.00 73.25 297 LYS A C 1
ATOM 2504 O O . LYS A 1 297 ? -71.590 -34.577 87.926 1.00 73.25 297 LYS A O 1
ATOM 2509 N N . GLN A 1 298 ? -72.142 -32.928 89.372 1.00 69.25 298 GLN A N 1
ATOM 2510 C CA . GLN A 1 298 ? -72.618 -33.775 90.467 1.00 69.25 298 GLN A CA 1
ATOM 2511 C C . GLN A 1 298 ? -73.916 -34.533 90.093 1.00 69.25 298 GLN A C 1
ATOM 2513 O O . GLN A 1 298 ? -74.287 -35.503 90.759 1.00 69.25 298 GLN A O 1
ATOM 2518 N N . GLU A 1 299 ? -74.571 -34.164 88.985 1.00 73.62 299 GLU A N 1
ATOM 2519 C CA . GLU A 1 299 ? -75.681 -34.890 88.361 1.00 73.62 299 GLU A CA 1
ATOM 2520 C C . GLU A 1 299 ? -75.255 -35.731 87.144 1.00 73.62 299 GLU A C 1
ATOM 2522 O O . GLU A 1 299 ? -75.647 -36.893 87.057 1.00 73.62 299 GLU A O 1
ATOM 2527 N N . GLU A 1 300 ? -74.460 -35.200 86.203 1.00 63.09 300 GLU A N 1
ATOM 2528 C CA . GLU A 1 300 ? -74.225 -35.880 84.910 1.00 63.09 300 GLU A CA 1
ATOM 2529 C C . GLU A 1 300 ? -73.182 -37.016 84.946 1.00 63.09 300 GLU A C 1
ATOM 2531 O O . GLU A 1 300 ? -73.248 -37.931 84.117 1.00 63.09 300 GLU A O 1
ATOM 2536 N N . LEU A 1 301 ? -72.256 -37.042 85.917 1.00 66.00 301 LEU A N 1
ATOM 2537 C CA . LEU A 1 301 ? -71.292 -38.155 86.045 1.00 66.00 301 LEU A CA 1
ATOM 2538 C C . LEU A 1 301 ? -72.009 -39.513 86.216 1.00 66.00 301 LEU A C 1
ATOM 2540 O O . LEU A 1 301 ? -71.506 -40.545 85.777 1.00 66.00 301 LEU A O 1
ATOM 2544 N N . LYS A 1 302 ? -73.255 -39.482 86.713 1.00 51.97 302 LYS A N 1
ATOM 2545 C CA . LYS A 1 302 ? -74.201 -40.605 86.820 1.00 51.97 302 LYS A CA 1
ATOM 2546 C C . LYS A 1 302 ? -74.608 -41.241 85.469 1.00 51.97 302 LYS A C 1
ATOM 2548 O O . LYS A 1 302 ? -75.356 -42.212 85.487 1.00 51.97 302 LYS A O 1
ATOM 2553 N N . ARG A 1 303 ? -74.181 -40.710 84.305 1.00 55.31 303 ARG A N 1
ATOM 2554 C CA . ARG A 1 303 ? -74.638 -41.146 82.960 1.00 55.31 303 ARG A CA 1
ATOM 2555 C C . ARG A 1 303 ? -73.556 -41.728 82.034 1.00 55.31 303 ARG A C 1
ATOM 2557 O O . ARG A 1 303 ? -73.736 -42.813 81.493 1.00 55.31 303 ARG A O 1
ATOM 2564 N N . LYS A 1 304 ? -72.441 -41.022 81.796 1.00 53.75 304 LYS A N 1
ATOM 2565 C CA . LYS A 1 304 ? -71.569 -41.233 80.604 1.00 53.75 304 LYS A CA 1
ATOM 2566 C C . LYS A 1 304 ? -70.762 -42.544 80.522 1.00 53.75 304 LYS A C 1
ATOM 2568 O O . LYS A 1 304 ? -70.048 -42.754 79.546 1.00 53.75 304 LYS A O 1
ATOM 2573 N N . ILE A 1 305 ? -70.927 -43.457 81.476 1.00 59.06 305 ILE A N 1
ATOM 2574 C CA . ILE A 1 305 ? -70.303 -44.796 81.515 1.00 59.06 305 ILE A CA 1
ATOM 2575 C C . ILE A 1 305 ? -70.748 -45.699 80.332 1.00 59.06 305 ILE A C 1
ATOM 2577 O O . ILE A 1 305 ? -70.115 -46.711 80.042 1.00 59.06 305 ILE A O 1
ATOM 2581 N N . GLN A 1 306 ? -71.817 -45.342 79.612 1.00 54.47 306 GLN A N 1
ATOM 2582 C CA . GLN A 1 306 ? -72.575 -46.273 78.764 1.00 54.47 306 GLN A CA 1
ATOM 2583 C C . GLN A 1 306 ? -72.065 -46.530 77.316 1.00 54.47 306 GLN A C 1
ATOM 2585 O O . GLN A 1 306 ? -72.518 -47.508 76.727 1.00 54.47 306 GLN A O 1
ATOM 2590 N N . MET A 1 307 ? -71.172 -45.722 76.707 1.00 37.44 307 MET A N 1
ATOM 2591 C CA . MET A 1 307 ? -71.188 -45.554 75.224 1.00 37.44 307 MET A CA 1
ATOM 2592 C C . MET A 1 307 ? -69.984 -46.009 74.347 1.00 37.44 307 MET A C 1
ATOM 2594 O O . MET A 1 307 ? -70.213 -46.410 73.216 1.00 37.44 307 MET A O 1
ATOM 2598 N N . ILE A 1 308 ? -68.717 -45.932 74.777 1.00 52.38 308 ILE A N 1
ATOM 2599 C CA . ILE A 1 308 ? -67.520 -45.720 73.894 1.00 52.38 308 ILE A CA 1
ATOM 2600 C C . ILE A 1 308 ? -67.112 -46.817 72.847 1.00 52.38 308 ILE A C 1
ATOM 2602 O O . ILE A 1 308 ? -66.040 -46.752 72.252 1.00 52.38 308 ILE A O 1
ATOM 2606 N N . LYS A 1 309 ? -67.935 -47.830 72.567 1.00 53.66 309 LYS A N 1
ATOM 2607 C CA . LYS A 1 309 ? -67.494 -49.169 72.114 1.00 53.66 309 LYS A CA 1
ATOM 2608 C C . LYS A 1 309 ? -67.127 -49.396 70.624 1.00 53.66 309 LYS A C 1
ATOM 2610 O O . LYS A 1 309 ? -66.733 -50.517 70.320 1.00 53.66 309 LYS A O 1
ATOM 2615 N N . GLU A 1 310 ? -67.269 -48.437 69.697 1.00 39.66 310 GLU A N 1
ATOM 2616 C CA . GLU A 1 310 ? -67.657 -48.812 68.310 1.00 39.66 310 GLU A CA 1
ATOM 2617 C C . GLU A 1 310 ? -66.676 -48.569 67.120 1.00 39.66 310 GLU A C 1
ATOM 2619 O O . GLU A 1 310 ? -66.261 -49.549 66.504 1.00 39.66 310 GLU A O 1
ATOM 2624 N N . ILE A 1 311 ? -66.338 -47.335 66.695 1.00 41.69 311 ILE A N 1
ATOM 2625 C CA . ILE A 1 311 ? -65.989 -47.079 65.260 1.00 41.69 311 ILE A CA 1
ATOM 2626 C C . ILE A 1 311 ? -64.517 -46.699 64.946 1.00 41.69 311 ILE A C 1
ATOM 2628 O O . ILE A 1 311 ? -63.955 -45.775 65.538 1.00 41.69 311 ILE A O 1
ATOM 2632 N N . LYS A 1 312 ? -63.934 -47.330 63.901 1.00 37.62 312 LYS A N 1
ATOM 2633 C CA . LYS A 1 312 ? -62.756 -46.874 63.110 1.00 37.62 312 LYS A CA 1
ATOM 2634 C C . LYS A 1 312 ? -62.702 -47.587 61.725 1.00 37.62 312 LYS A C 1
ATOM 2636 O O . LYS A 1 312 ? -63.606 -48.352 61.419 1.00 37.62 312 LYS A O 1
ATOM 2641 N N . ILE A 1 313 ? -61.595 -47.415 60.969 1.00 38.59 313 ILE A N 1
ATOM 2642 C CA . ILE A 1 313 ? -61.184 -48.077 59.688 1.00 38.59 313 ILE A CA 1
ATOM 2643 C C . ILE A 1 313 ? -61.704 -47.410 58.372 1.00 38.59 313 ILE A C 1
ATOM 2645 O O . ILE A 1 313 ? -62.900 -47.175 58.265 1.00 38.59 313 ILE A O 1
ATOM 2649 N N . LEU A 1 314 ? -60.795 -47.171 57.379 1.00 41.19 314 LEU A N 1
ATOM 2650 C CA . LEU A 1 314 ? -60.908 -47.299 55.875 1.00 41.19 314 LEU A CA 1
ATOM 2651 C C . LEU A 1 314 ? -60.237 -46.190 54.965 1.00 41.19 314 LEU A C 1
ATOM 2653 O O . LEU A 1 314 ? -60.320 -45.006 55.274 1.00 41.19 314 LEU A O 1
ATOM 2657 N N . SER A 1 315 ? -59.694 -46.597 53.778 1.00 35.66 315 SER A N 1
ATOM 2658 C CA . SER A 1 315 ? -59.448 -45.884 52.449 1.00 35.66 315 SER A CA 1
ATOM 2659 C C . SER A 1 315 ? -58.170 -45.017 52.069 1.00 35.66 315 SER A C 1
ATOM 2661 O O . SER A 1 315 ? -57.897 -44.064 52.789 1.00 35.66 315 SER A O 1
ATOM 2663 N N . ILE A 1 316 ? -57.440 -45.294 50.914 1.00 38.66 316 ILE A N 1
ATOM 2664 C CA . ILE A 1 316 ? -56.274 -44.565 50.190 1.00 38.66 316 ILE A CA 1
ATOM 2665 C C . ILE A 1 316 ? -55.962 -45.097 48.672 1.00 38.66 316 ILE A C 1
ATOM 2667 O O . ILE A 1 316 ? -56.409 -46.223 48.479 1.00 38.66 316 ILE A O 1
ATOM 2671 N N . ILE A 1 317 ? -55.218 -44.433 47.651 1.00 44.06 317 ILE A N 1
ATOM 2672 C CA . ILE A 1 317 ?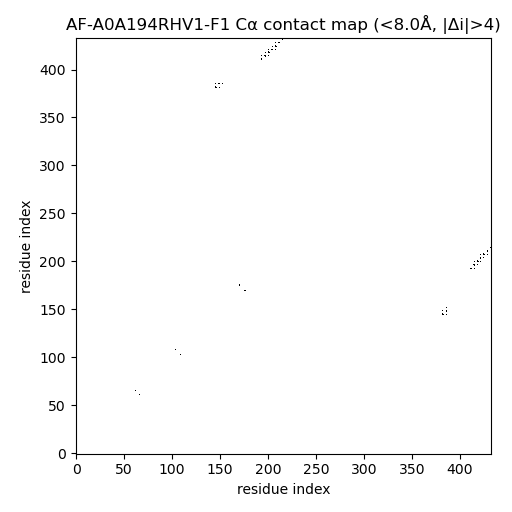 -54.174 -44.940 46.538 1.00 44.06 317 ILE A CA 1
ATOM 2673 C C . ILE A 1 317 ? -54.039 -44.467 44.915 1.00 44.06 317 ILE A C 1
ATOM 2675 O O . ILE A 1 317 ? -55.089 -44.238 44.324 1.00 44.06 317 ILE A O 1
ATOM 2679 N N . ALA A 1 318 ? -52.804 -44.396 44.168 1.00 43.00 318 ALA A N 1
ATOM 2680 C CA . ALA A 1 318 ? -52.236 -44.541 42.643 1.00 43.00 318 ALA A CA 1
ATOM 2681 C C . ALA A 1 318 ? -51.879 -43.475 41.375 1.00 43.00 318 ALA A C 1
ATOM 2683 O O . ALA A 1 318 ? -52.610 -42.488 41.334 1.00 43.00 318 ALA A O 1
ATOM 2684 N N . LYS A 1 319 ? -50.874 -43.626 40.329 1.00 41.16 319 LYS A N 1
ATOM 2685 C CA . LYS A 1 319 ? -50.524 -42.945 38.870 1.00 41.16 319 LYS A CA 1
ATOM 2686 C C . LYS A 1 319 ? -49.054 -43.192 38.066 1.00 41.16 319 LYS A C 1
ATOM 2688 O O . LYS A 1 319 ? -48.307 -43.830 38.791 1.00 41.16 319 LYS A O 1
ATOM 2693 N N . ARG A 1 320 ? -48.378 -42.857 36.816 1.00 40.50 320 ARG A N 1
ATOM 2694 C CA . ARG A 1 320 ? -48.357 -42.255 35.302 1.00 40.50 320 ARG A CA 1
ATOM 2695 C C . ARG A 1 320 ? -46.988 -42.397 34.286 1.00 40.50 320 ARG A C 1
ATOM 2697 O O . ARG A 1 320 ? -46.021 -42.878 34.854 1.00 40.50 320 ARG A O 1
ATOM 2704 N N . ALA A 1 321 ? -46.787 -42.014 32.906 1.00 40.12 321 ALA A N 1
ATOM 2705 C CA . ALA A 1 321 ? -45.583 -42.270 31.840 1.00 40.12 321 ALA A CA 1
ATOM 2706 C C . ALA A 1 321 ? -45.131 -41.347 30.476 1.00 40.12 321 ALA A C 1
ATOM 2708 O O . ALA A 1 321 ? -45.726 -40.274 30.384 1.00 40.12 321 ALA A O 1
ATOM 2709 N N . LYS A 1 322 ? -44.129 -41.637 29.461 1.00 40.12 322 LYS A N 1
ATOM 2710 C CA . LYS A 1 322 ? -43.492 -40.827 28.186 1.00 40.12 322 LYS A CA 1
ATOM 2711 C C . LYS A 1 322 ? -42.533 -41.462 26.937 1.00 40.12 322 LYS A C 1
ATOM 2713 O O . LYS A 1 322 ? -42.075 -42.552 27.243 1.00 40.12 322 LYS A O 1
ATOM 2718 N N . LEU A 1 323 ? -42.124 -40.866 25.675 1.00 39.88 323 LEU A N 1
ATOM 2719 C CA . LEU A 1 323 ? -40.887 -41.094 24.621 1.00 39.88 323 LEU A CA 1
ATOM 2720 C C . LEU A 1 323 ? -40.720 -40.474 23.034 1.00 39.88 323 LEU A C 1
ATOM 2722 O O . LEU A 1 323 ? -41.750 -39.975 22.591 1.00 39.88 323 LEU A O 1
ATOM 2726 N N . PRO A 1 324 ? -39.550 -40.451 22.165 1.00 48.78 324 PRO A N 1
ATOM 2727 C CA . PRO A 1 324 ? -39.225 -39.834 20.703 1.00 48.78 324 PRO A CA 1
ATOM 2728 C C . PRO A 1 324 ? -38.159 -40.399 19.500 1.00 48.78 324 PRO A C 1
ATOM 2730 O O . PRO A 1 324 ? -37.613 -41.467 19.753 1.00 48.78 324 PRO A O 1
ATOM 2733 N N . LYS A 1 325 ? -37.791 -39.777 18.243 1.00 39.31 325 LYS A N 1
ATOM 2734 C CA . LYS A 1 325 ? -36.835 -40.231 17.002 1.00 39.31 325 LYS A CA 1
ATOM 2735 C C . LYS A 1 325 ? -36.192 -39.243 15.790 1.00 39.31 325 LYS A C 1
ATOM 2737 O O . LYS A 1 325 ? -36.552 -38.075 15.842 1.00 39.31 325 LYS A O 1
ATOM 2742 N N . ILE A 1 326 ? -35.305 -39.611 14.716 1.00 44.59 326 ILE A N 1
ATOM 2743 C CA . ILE A 1 326 ? -34.564 -38.789 13.529 1.00 44.59 326 ILE A CA 1
ATOM 2744 C C . ILE A 1 326 ? -34.068 -39.401 12.029 1.00 44.59 326 ILE A C 1
ATOM 2746 O O . ILE A 1 326 ? -34.531 -40.518 11.786 1.00 44.59 326 ILE A O 1
ATOM 2750 N N . ILE A 1 327 ? -33.247 -38.780 11.019 1.00 45.44 327 ILE A N 1
ATOM 2751 C CA . ILE A 1 327 ? -32.957 -39.032 9.441 1.00 45.44 327 ILE A CA 1
ATOM 2752 C C . ILE A 1 327 ? -31.563 -38.569 8.603 1.00 45.44 327 ILE A C 1
ATOM 2754 O O . ILE A 1 327 ? -30.793 -37.904 9.285 1.00 45.44 327 ILE A O 1
ATOM 2758 N N . ASP A 1 328 ? -31.207 -38.840 7.234 1.00 41.94 328 ASP A N 1
ATOM 2759 C CA . ASP A 1 328 ? -29.881 -38.573 6.343 1.00 41.94 328 ASP A CA 1
ATOM 2760 C C . ASP A 1 328 ? -29.784 -38.446 4.651 1.00 41.94 328 ASP A C 1
ATOM 2762 O O . ASP A 1 328 ? -30.876 -38.375 4.088 1.00 41.94 328 ASP A O 1
ATOM 2766 N N . LEU A 1 329 ? -28.611 -38.378 3.816 1.00 47.69 329 LEU A N 1
ATOM 2767 C CA . LEU A 1 329 ? -28.322 -37.926 2.286 1.00 47.69 329 LEU A CA 1
ATOM 2768 C C . LEU A 1 329 ? -27.189 -38.543 1.185 1.00 47.69 329 LEU A C 1
ATOM 2770 O O . LEU A 1 329 ? -26.620 -39.580 1.515 1.00 47.69 329 LEU A O 1
ATOM 2774 N N . THR A 1 330 ? -26.848 -38.043 -0.124 1.00 46.47 330 THR A N 1
ATOM 2775 C CA . THR A 1 330 ? -25.838 -38.578 -1.282 1.00 46.47 330 THR A CA 1
ATOM 2776 C C . THR A 1 330 ? -25.324 -37.744 -2.657 1.00 46.47 330 THR A C 1
ATOM 2778 O O . THR A 1 330 ? -25.739 -36.593 -2.744 1.00 46.47 330 THR A O 1
ATOM 2781 N N . GLU A 1 331 ? -24.476 -38.216 -3.720 1.00 48.09 331 GLU A N 1
ATOM 2782 C CA . GLU A 1 331 ? -23.675 -37.493 -4.927 1.00 48.09 331 GLU A CA 1
ATOM 2783 C C . GLU A 1 331 ? -23.321 -38.110 -6.466 1.00 48.09 331 GLU A C 1
ATOM 2785 O O . GLU A 1 331 ? -23.961 -39.100 -6.805 1.00 48.09 331 GLU A O 1
ATOM 2790 N N . THR A 1 332 ? -22.401 -37.584 -7.440 1.00 51.81 332 THR A N 1
ATOM 2791 C CA . THR A 1 332 ? -22.090 -37.894 -9.004 1.00 51.81 332 THR A CA 1
ATOM 2792 C C . THR A 1 332 ? -20.594 -37.676 -9.705 1.00 51.81 332 THR A C 1
ATOM 2794 O O . THR A 1 332 ? -19.730 -37.487 -8.859 1.00 51.81 332 THR A O 1
ATOM 2797 N N . SER A 1 333 ? -20.007 -37.636 -11.021 1.00 49.44 333 SER A N 1
ATOM 2798 C CA . SER A 1 333 ? -20.159 -37.682 -12.615 1.00 49.44 333 SER A CA 1
ATOM 2799 C C . SER A 1 333 ? -18.822 -37.808 -13.640 1.00 49.44 333 SER A C 1
ATOM 2801 O O . SER A 1 333 ? -17.772 -38.083 -13.069 1.00 49.44 333 SER A O 1
ATOM 2803 N N . GLY A 1 334 ? -18.740 -37.668 -15.067 1.00 44.31 334 GLY A N 1
ATOM 2804 C CA . GLY A 1 334 ? -17.504 -37.846 -16.082 1.00 44.31 334 GLY A CA 1
ATOM 2805 C C . GLY A 1 334 ? -17.435 -37.538 -17.733 1.00 44.31 334 GLY A C 1
ATOM 2806 O O . GLY A 1 334 ? -18.459 -37.075 -18.223 1.00 44.31 334 GLY A O 1
ATOM 2807 N N . ILE A 1 335 ? -16.316 -37.733 -18.608 1.00 49.25 335 ILE A N 1
ATOM 2808 C CA . ILE A 1 335 ? -16.021 -37.401 -20.165 1.00 49.25 335 ILE A CA 1
ATOM 2809 C C . ILE A 1 335 ? -14.713 -38.073 -20.951 1.00 49.25 335 ILE A C 1
ATOM 2811 O O . ILE A 1 335 ? -14.065 -38.763 -20.173 1.00 49.25 335 ILE A O 1
ATOM 2815 N N . GLY A 1 336 ? -14.099 -38.086 -22.253 1.00 49.62 336 GLY A N 1
ATOM 2816 C CA . GLY A 1 336 ? -13.985 -37.617 -23.783 1.00 49.62 336 GLY A CA 1
ATOM 2817 C C . GLY A 1 336 ? -12.708 -38.234 -24.665 1.00 49.62 336 GLY A C 1
ATOM 2818 O O . GLY A 1 336 ? -12.074 -39.019 -23.971 1.00 49.62 336 GLY A O 1
ATOM 2819 N N . LEU A 1 337 ? -12.086 -38.130 -25.956 1.00 49.72 337 LEU A N 1
ATOM 2820 C CA . LEU A 1 337 ? -11.984 -37.609 -27.466 1.00 49.72 337 LEU A CA 1
ATOM 2821 C C . LEU A 1 337 ? -10.793 -38.338 -28.393 1.00 49.72 337 LEU A C 1
ATOM 2823 O O . LEU A 1 337 ? -10.242 -39.221 -27.749 1.00 49.72 337 LEU A O 1
ATOM 2827 N N . LEU A 1 338 ? -10.180 -38.222 -29.686 1.00 49.59 338 LEU A N 1
ATOM 2828 C CA . LEU A 1 338 ? -10.135 -37.613 -31.157 1.00 49.59 338 LEU A CA 1
ATOM 2829 C C . LEU A 1 338 ? -9.015 -38.192 -32.275 1.00 49.59 338 LEU A C 1
ATOM 2831 O O . LEU A 1 338 ? -8.218 -38.995 -31.803 1.00 49.59 338 LEU A O 1
ATOM 2835 N N . CYS A 1 339 ? -8.860 -37.878 -33.663 1.00 37.72 339 CYS A N 1
ATOM 2836 C CA . CYS A 1 339 ? -7.800 -38.406 -34.744 1.00 37.72 339 CYS A CA 1
ATOM 2837 C C . CYS A 1 339 ? -7.563 -37.814 -36.298 1.00 37.72 339 CYS A C 1
ATOM 2839 O O . CYS A 1 339 ? -8.367 -36.956 -36.648 1.00 37.72 339 CYS A O 1
ATOM 2841 N N . GLU A 1 340 ? -6.572 -38.240 -37.237 1.00 47.44 340 GLU A N 1
ATOM 2842 C CA . GLU A 1 340 ? -6.117 -37.781 -38.715 1.00 47.44 340 GLU A CA 1
ATOM 2843 C C . GLU A 1 340 ? -5.359 -38.835 -39.760 1.00 47.44 340 GLU A C 1
ATOM 2845 O O . GLU A 1 340 ? -5.384 -39.985 -39.335 1.00 47.44 340 GLU A O 1
ATOM 2850 N N . MET A 1 341 ? -4.675 -38.795 -41.023 1.00 39.94 341 MET A N 1
ATOM 2851 C CA . MET A 1 341 ? -4.091 -37.955 -42.243 1.00 39.94 341 MET A CA 1
ATOM 2852 C C . MET A 1 341 ? -3.543 -38.731 -43.634 1.00 39.94 341 MET A C 1
ATOM 2854 O O . MET A 1 341 ? -3.685 -39.950 -43.631 1.00 39.94 341 MET A O 1
ATOM 2858 N N . SER A 1 342 ? -2.932 -38.185 -44.807 1.00 34.09 342 SER A N 1
ATOM 2859 C CA . SER A 1 342 ? -2.390 -38.902 -46.140 1.00 34.09 342 SER A CA 1
ATOM 2860 C C . SER A 1 342 ? -1.460 -38.212 -47.346 1.00 34.09 342 SER A C 1
ATOM 2862 O O . SER A 1 342 ? -1.215 -37.018 -47.192 1.00 34.09 342 SER A O 1
ATOM 2864 N N . MET A 1 343 ? -0.926 -38.849 -48.511 1.00 31.69 343 MET A N 1
ATOM 2865 C CA . MET A 1 343 ? -0.036 -38.311 -49.734 1.00 31.69 343 MET A CA 1
ATOM 2866 C C . MET A 1 343 ? 0.334 -39.161 -51.129 1.00 31.69 343 MET A C 1
ATOM 2868 O O . MET A 1 343 ? 0.018 -40.345 -51.103 1.00 31.69 343 MET A O 1
ATOM 2872 N N . VAL A 1 344 ? 0.998 -38.679 -52.302 1.00 49.44 344 VAL A N 1
ATOM 2873 C CA . VAL A 1 344 ? 1.445 -39.400 -53.667 1.00 49.44 344 VAL A CA 1
ATOM 2874 C C . VAL A 1 344 ? 2.438 -38.717 -54.826 1.00 49.44 344 VAL A C 1
ATOM 2876 O O . VAL A 1 344 ? 2.708 -37.539 -54.630 1.00 49.44 344 VAL A O 1
ATOM 2879 N N . GLU A 1 345 ? 2.988 -39.333 -55.994 1.00 47.78 345 GLU A N 1
ATOM 2880 C CA . GLU A 1 345 ? 4.019 -38.781 -57.089 1.00 47.78 345 GLU A CA 1
ATOM 2881 C C . GLU A 1 345 ? 4.101 -39.041 -58.753 1.00 47.78 345 GLU A C 1
ATOM 2883 O O . GLU A 1 345 ? 3.134 -38.634 -59.388 1.00 47.78 345 GLU A O 1
ATOM 2888 N N . LEU A 1 346 ? 5.194 -39.536 -59.525 1.00 32.56 346 LEU A N 1
ATOM 2889 C CA . LEU A 1 346 ? 5.883 -39.079 -60.904 1.00 32.56 346 LEU A CA 1
ATOM 2890 C C . LEU A 1 346 ? 6.272 -40.011 -62.233 1.00 32.56 346 LEU A C 1
ATOM 2892 O O . LEU A 1 346 ? 6.492 -41.197 -62.000 1.00 32.56 346 LEU A O 1
ATOM 2896 N N . GLN A 1 347 ? 6.544 -39.564 -63.561 1.00 37.88 347 GLN A N 1
ATOM 2897 C CA . GLN A 1 347 ? 7.266 -40.328 -64.739 1.00 37.88 347 GLN A CA 1
ATOM 2898 C C . GLN A 1 347 ? 7.838 -39.793 -66.193 1.00 37.88 347 GLN A C 1
ATOM 2900 O O . GLN A 1 347 ? 8.298 -40.637 -66.969 1.00 37.88 347 GLN A O 1
ATOM 2905 N N . GLU A 1 348 ? 7.891 -38.527 -66.701 1.00 54.31 348 GLU A N 1
ATOM 2906 C CA . GLU A 1 348 ? 7.764 -38.226 -68.202 1.00 54.31 348 GLU A CA 1
ATOM 2907 C C . GLU A 1 348 ? 8.907 -37.554 -69.101 1.00 54.31 348 GLU A C 1
ATOM 2909 O O . GLU A 1 348 ? 8.768 -36.387 -69.470 1.00 54.31 348 GLU A O 1
ATOM 2914 N N . ARG A 1 349 ? 10.025 -38.178 -69.565 1.00 37.56 349 ARG A N 1
ATOM 2915 C CA . ARG A 1 349 ? 11.221 -37.380 -70.057 1.00 37.56 349 ARG A CA 1
ATOM 2916 C C . ARG A 1 349 ? 11.869 -37.455 -71.484 1.00 37.56 349 ARG A C 1
ATOM 2918 O O . ARG A 1 349 ? 12.950 -36.883 -71.617 1.00 37.56 349 ARG A O 1
ATOM 2925 N N . LEU A 1 350 ? 11.309 -38.051 -72.559 1.00 41.97 350 LEU A N 1
ATOM 2926 C CA . LEU A 1 350 ? 12.126 -38.413 -73.769 1.00 41.97 350 LEU A CA 1
ATOM 2927 C C . LEU A 1 350 ? 11.915 -37.737 -75.164 1.00 41.97 350 LEU A C 1
ATOM 2929 O O . LEU A 1 350 ? 12.783 -37.890 -76.024 1.00 41.97 350 LEU A O 1
ATOM 2933 N N . SER A 1 351 ? 10.828 -37.018 -75.462 1.00 58.03 351 SER A N 1
ATOM 2934 C CA . SER A 1 351 ? 10.395 -36.737 -76.863 1.00 58.03 351 SER A CA 1
ATOM 2935 C C . SER A 1 351 ? 11.105 -35.592 -77.642 1.00 58.03 351 SER A C 1
ATOM 2937 O O . SER A 1 351 ? 10.444 -34.827 -78.344 1.00 58.03 351 SER A O 1
ATOM 2939 N N . SER A 1 352 ? 12.430 -35.424 -77.536 1.00 51.59 352 SER A N 1
ATOM 2940 C CA . SER A 1 352 ? 13.023 -34.065 -77.585 1.00 51.59 352 SER A CA 1
ATOM 2941 C C . SER A 1 352 ? 13.794 -33.586 -78.840 1.00 51.59 352 SER A C 1
ATOM 2943 O O . SER A 1 352 ? 13.956 -32.381 -78.992 1.00 51.59 352 SER A O 1
ATOM 2945 N N . MET A 1 353 ? 14.335 -34.445 -79.720 1.00 51.09 353 MET A N 1
ATOM 2946 C CA . MET A 1 353 ? 15.536 -34.065 -80.520 1.00 51.09 353 MET A CA 1
ATOM 2947 C C . MET A 1 353 ? 15.330 -33.588 -81.982 1.00 51.09 353 MET A C 1
ATOM 2949 O O . MET A 1 353 ? 16.294 -33.204 -82.639 1.00 51.09 353 MET A O 1
ATOM 2953 N N . LYS A 1 354 ? 14.118 -33.629 -82.557 1.00 51.59 354 LYS A N 1
ATOM 2954 C CA . LYS A 1 354 ? 13.933 -33.459 -84.023 1.00 51.59 354 LYS A CA 1
ATOM 2955 C C . LYS A 1 354 ? 13.664 -32.017 -84.503 1.00 51.59 354 LYS A C 1
ATOM 2957 O O . LYS A 1 354 ? 13.358 -31.824 -85.678 1.00 51.59 354 LYS A O 1
ATOM 2962 N N . MET A 1 355 ? 13.759 -31.017 -83.626 1.00 61.25 355 MET A N 1
ATOM 2963 C CA . MET A 1 355 ? 13.407 -29.614 -83.927 1.00 61.25 355 MET A CA 1
ATOM 2964 C C . MET A 1 355 ? 14.529 -28.839 -84.654 1.00 61.25 355 MET A C 1
ATOM 2966 O O . MET A 1 355 ? 14.272 -27.930 -85.447 1.00 61.25 355 MET A O 1
ATOM 2970 N N . ASN A 1 356 ? 15.773 -29.270 -84.439 1.00 60.66 356 ASN A N 1
ATOM 2971 C CA . ASN A 1 356 ? 16.943 -28.412 -84.221 1.00 60.66 356 ASN A CA 1
ATOM 2972 C C . ASN A 1 356 ? 17.518 -27.628 -85.429 1.00 60.66 356 ASN A C 1
ATOM 2974 O O . ASN A 1 356 ? 18.635 -27.129 -85.332 1.00 60.66 356 ASN A O 1
ATOM 2978 N N . LEU A 1 357 ? 16.846 -27.557 -86.590 1.00 54.12 357 LEU A N 1
ATOM 2979 C CA . LEU A 1 357 ? 17.470 -27.044 -87.835 1.00 54.12 357 LEU A CA 1
ATOM 2980 C C . LEU A 1 357 ? 16.652 -25.987 -88.594 1.00 54.12 357 LEU A C 1
ATOM 2982 O O . LEU A 1 357 ? 17.232 -25.050 -89.141 1.00 54.12 357 LEU A O 1
ATOM 2986 N N . LYS A 1 358 ? 15.310 -26.010 -88.526 1.00 72.94 358 LYS A N 1
ATOM 2987 C CA . LYS A 1 358 ? 14.511 -24.810 -88.887 1.00 72.94 358 LYS A CA 1
ATOM 2988 C C . LYS A 1 358 ? 14.871 -23.607 -88.003 1.00 72.94 358 LYS A C 1
ATOM 2990 O O . LYS A 1 358 ? 14.692 -22.455 -88.394 1.00 72.94 358 LYS A O 1
ATOM 2995 N N . GLU A 1 359 ? 15.428 -23.902 -86.835 1.00 67.00 359 GLU A N 1
ATOM 2996 C CA . GLU A 1 359 ? 15.872 -22.960 -85.825 1.00 67.00 359 GLU A CA 1
ATOM 2997 C C . GLU A 1 359 ? 16.923 -21.956 -86.321 1.00 67.00 359 GLU A C 1
ATOM 2999 O O . GLU A 1 359 ? 16.865 -20.826 -85.860 1.00 67.00 359 GLU A O 1
ATOM 3004 N N . GLU A 1 360 ? 17.827 -22.268 -87.264 1.00 71.00 360 GLU A N 1
ATOM 3005 C CA . GLU A 1 360 ? 18.962 -21.371 -87.587 1.00 71.00 360 GLU A CA 1
ATOM 3006 C C . GLU A 1 360 ? 18.607 -20.109 -88.397 1.00 71.00 360 GLU A C 1
ATOM 3008 O O . GLU A 1 360 ? 19.037 -18.999 -88.059 1.00 71.00 360 GLU A O 1
ATOM 3013 N N . LEU A 1 361 ? 17.836 -20.235 -89.485 1.00 64.81 361 LEU A N 1
ATOM 3014 C CA . LEU A 1 361 ? 17.410 -19.059 -90.264 1.00 64.81 361 LEU A CA 1
ATOM 3015 C C . LEU A 1 361 ? 16.379 -18.236 -89.494 1.00 64.81 361 LEU A C 1
ATOM 3017 O O . LEU A 1 361 ? 16.419 -17.001 -89.518 1.00 64.81 361 LEU A O 1
ATOM 3021 N N . GLU A 1 362 ? 15.516 -18.916 -88.736 1.00 76.81 362 GLU A N 1
ATOM 3022 C CA . GLU A 1 362 ? 14.713 -18.256 -87.722 1.00 76.81 362 GLU A CA 1
ATOM 3023 C C . GLU A 1 362 ? 15.608 -17.523 -86.715 1.00 76.81 362 GLU A C 1
ATOM 3025 O O . GLU A 1 362 ? 15.356 -16.349 -86.470 1.00 76.81 362 GLU A O 1
ATOM 3030 N N . ALA A 1 363 ? 16.671 -18.142 -86.190 1.00 71.69 363 ALA A N 1
ATOM 3031 C CA . ALA A 1 363 ? 17.579 -17.553 -85.206 1.00 71.69 363 ALA A CA 1
ATOM 3032 C C . ALA A 1 363 ? 18.256 -16.281 -85.719 1.00 71.69 363 ALA A C 1
ATOM 3034 O O . ALA A 1 363 ? 18.384 -15.339 -84.951 1.00 71.69 363 ALA A O 1
ATOM 3035 N N . LYS A 1 364 ? 18.615 -16.165 -87.004 1.00 77.62 364 LYS A N 1
ATOM 3036 C CA . LYS A 1 364 ? 19.186 -14.910 -87.540 1.00 77.62 364 LYS A CA 1
ATOM 3037 C C . LYS A 1 364 ? 18.154 -13.776 -87.657 1.00 77.62 364 LYS A C 1
ATOM 3039 O O . LYS A 1 364 ? 18.478 -12.627 -87.359 1.00 77.62 364 LYS A O 1
ATOM 3044 N N . SER A 1 365 ? 16.900 -14.069 -88.026 1.00 80.56 365 SER A N 1
ATOM 3045 C CA . SER A 1 365 ? 15.823 -13.056 -88.026 1.00 80.56 365 SER A CA 1
ATOM 3046 C C . SER A 1 365 ? 15.354 -12.709 -86.607 1.00 80.56 365 SER A C 1
ATOM 3048 O O . SER A 1 365 ? 15.095 -11.539 -86.308 1.00 80.56 365 SER A O 1
ATOM 3050 N N . LYS A 1 366 ? 15.281 -13.718 -85.728 1.00 78.31 366 LYS A N 1
ATOM 3051 C CA . LYS A 1 366 ? 15.068 -13.583 -84.285 1.00 78.31 366 LYS A CA 1
ATOM 3052 C C . LYS A 1 366 ? 16.159 -12.690 -83.702 1.00 78.31 366 LYS A C 1
ATOM 3054 O O . LYS A 1 366 ? 15.799 -11.640 -83.206 1.00 78.31 366 LYS A O 1
ATOM 3059 N N . PHE A 1 367 ? 17.445 -12.966 -83.914 1.00 79.75 367 PHE A N 1
ATOM 3060 C CA . PHE A 1 367 ? 18.584 -12.215 -83.365 1.00 79.75 367 PHE A CA 1
ATOM 3061 C C . PHE A 1 367 ? 18.527 -10.698 -83.608 1.00 79.75 367 PHE A C 1
ATOM 3063 O O . PHE A 1 367 ? 18.777 -9.923 -82.689 1.00 79.75 367 PHE A O 1
ATOM 3070 N N . ILE A 1 368 ? 18.146 -10.229 -84.803 1.00 82.75 368 ILE A N 1
ATOM 3071 C CA . ILE A 1 368 ? 18.008 -8.778 -85.062 1.00 82.75 368 ILE A CA 1
ATOM 3072 C C . ILE A 1 368 ? 16.785 -8.198 -84.329 1.00 82.75 368 ILE A C 1
ATOM 3074 O O . ILE A 1 368 ? 16.866 -7.130 -83.712 1.00 82.75 368 ILE A O 1
ATOM 3078 N N . LYS A 1 369 ? 15.651 -8.912 -84.345 1.00 87.00 369 LYS A N 1
ATOM 3079 C CA . LYS A 1 369 ? 14.449 -8.533 -83.580 1.00 87.00 369 LYS A CA 1
ATOM 3080 C C . LYS A 1 369 ? 14.736 -8.544 -82.075 1.00 87.00 369 LYS A C 1
ATOM 3082 O O . LYS A 1 369 ? 14.322 -7.626 -81.379 1.00 87.00 369 LYS A O 1
ATOM 3087 N N . GLU A 1 370 ? 15.489 -9.526 -81.599 1.00 82.56 370 GLU A N 1
ATOM 3088 C CA . GLU A 1 370 ? 15.948 -9.726 -80.229 1.00 82.56 370 GLU A CA 1
ATOM 3089 C C . GLU A 1 370 ? 16.940 -8.653 -79.808 1.00 82.56 370 GLU A C 1
ATOM 3091 O O . GLU A 1 370 ? 16.781 -8.151 -78.709 1.00 82.56 370 GLU A O 1
ATOM 3096 N N . GLN A 1 371 ? 17.878 -8.208 -80.651 1.00 88.06 371 GLN A N 1
ATOM 3097 C CA . GLN A 1 371 ? 18.730 -7.055 -80.334 1.00 88.06 371 GLN A CA 1
ATOM 3098 C C . GLN A 1 371 ? 17.904 -5.777 -80.152 1.00 88.06 371 GLN A C 1
ATOM 3100 O O . GLN A 1 371 ? 18.080 -5.062 -79.166 1.00 88.06 371 GLN A O 1
ATOM 3105 N N . HIS A 1 372 ? 16.964 -5.489 -81.056 1.00 88.44 372 HIS A N 1
ATOM 3106 C CA . HIS A 1 372 ? 16.102 -4.308 -80.938 1.00 88.44 372 HIS A CA 1
ATOM 3107 C C . HIS A 1 372 ? 15.144 -4.404 -79.734 1.00 88.44 372 HIS A C 1
ATOM 3109 O O . HIS A 1 372 ? 14.958 -3.430 -78.999 1.00 88.44 372 HIS A O 1
ATOM 3115 N N . VAL A 1 373 ? 14.583 -5.588 -79.477 1.00 90.38 373 VAL A N 1
ATOM 3116 C CA . VAL A 1 373 ? 13.766 -5.881 -78.291 1.00 90.38 373 VAL A CA 1
ATOM 3117 C C . VAL A 1 373 ? 14.607 -5.847 -77.013 1.00 90.38 373 VAL A C 1
ATOM 3119 O O . VAL A 1 373 ? 14.117 -5.355 -76.007 1.00 90.38 373 VAL A O 1
ATOM 3122 N N . ALA A 1 374 ? 15.866 -6.283 -77.025 1.00 88.12 374 ALA A N 1
ATOM 3123 C CA . ALA A 1 374 ? 16.786 -6.221 -75.890 1.00 88.12 374 ALA A CA 1
ATOM 3124 C C . ALA A 1 374 ? 17.252 -4.787 -75.617 1.00 88.12 374 ALA A C 1
ATOM 3126 O O . ALA A 1 374 ? 17.368 -4.404 -74.459 1.00 88.12 374 ALA A O 1
ATOM 3127 N N . ALA A 1 375 ? 17.440 -3.959 -76.647 1.00 87.62 375 ALA A N 1
ATOM 3128 C CA . ALA A 1 375 ? 17.696 -2.530 -76.487 1.00 87.62 375 ALA A CA 1
ATOM 3129 C C . ALA A 1 375 ? 16.492 -1.808 -75.850 1.00 87.62 375 ALA A C 1
ATOM 3131 O O . ALA A 1 375 ? 16.678 -0.983 -74.954 1.00 87.62 375 ALA A O 1
ATOM 3132 N N . LYS A 1 376 ? 15.259 -2.159 -76.252 1.00 88.62 376 LYS A N 1
ATOM 3133 C CA . LYS A 1 376 ? 14.024 -1.661 -75.618 1.00 88.62 376 LYS A CA 1
ATOM 3134 C C . LYS A 1 376 ? 13.848 -2.180 -74.188 1.00 88.62 376 LYS A C 1
ATOM 3136 O O . LYS A 1 376 ? 13.702 -1.365 -73.284 1.00 88.62 376 LYS A O 1
ATOM 3141 N N . LYS A 1 377 ? 13.967 -3.494 -73.963 1.00 89.69 377 LYS A N 1
ATOM 3142 C CA . LYS A 1 377 ? 13.924 -4.122 -72.631 1.00 89.69 377 LYS A CA 1
ATOM 3143 C C . LYS A 1 377 ? 14.975 -3.518 -71.704 1.00 89.69 377 LYS A C 1
ATOM 3145 O O . LYS A 1 377 ? 14.614 -3.036 -70.650 1.00 89.69 377 LYS A O 1
ATOM 3150 N N . SER A 1 378 ? 16.232 -3.389 -72.126 1.00 88.69 378 SER A N 1
ATOM 3151 C CA . SER A 1 378 ? 17.298 -2.733 -71.349 1.00 88.69 378 SER A CA 1
ATOM 3152 C C . SER A 1 378 ? 16.961 -1.278 -70.977 1.00 88.69 378 SER A C 1
ATOM 3154 O O . SER A 1 378 ? 17.251 -0.825 -69.866 1.00 88.69 378 SER A O 1
ATOM 3156 N N . LEU A 1 379 ? 16.278 -0.535 -71.854 1.00 89.00 379 LEU A N 1
ATOM 3157 C CA . LEU A 1 379 ? 15.773 0.806 -71.542 1.00 89.00 379 LEU A CA 1
ATOM 3158 C C . LEU A 1 379 ? 14.614 0.764 -70.528 1.00 89.00 379 LEU A C 1
ATOM 3160 O O . LEU A 1 379 ? 14.588 1.553 -69.588 1.00 89.00 379 LEU A O 1
ATOM 3164 N N . GLU A 1 380 ? 13.678 -0.171 -70.669 1.00 90.25 380 GLU A N 1
ATOM 3165 C CA . GLU A 1 380 ? 12.574 -0.388 -69.724 1.00 90.25 380 GLU A CA 1
ATOM 3166 C C . GLU A 1 380 ? 13.056 -0.909 -68.361 1.00 90.25 380 GLU A C 1
ATOM 3168 O O . GLU A 1 380 ? 12.563 -0.477 -67.325 1.00 90.25 380 GLU A O 1
ATOM 3173 N N . ASP A 1 381 ? 14.065 -1.770 -68.332 1.00 91.19 381 ASP A N 1
ATOM 3174 C CA . ASP A 1 381 ? 14.659 -2.337 -67.125 1.00 91.19 381 ASP A CA 1
ATOM 3175 C C . ASP A 1 381 ? 15.542 -1.311 -66.412 1.00 91.19 381 ASP A C 1
ATOM 3177 O O . ASP A 1 381 ? 15.583 -1.282 -65.184 1.00 91.19 381 ASP A O 1
ATOM 3181 N N . THR A 1 382 ? 16.186 -0.398 -67.148 1.00 90.25 382 THR A N 1
ATOM 3182 C CA . THR A 1 382 ? 16.825 0.776 -66.533 1.00 90.25 382 THR A CA 1
ATOM 3183 C C . THR A 1 382 ? 15.808 1.809 -66.046 1.00 90.25 382 THR A C 1
ATOM 3185 O O . THR A 1 382 ? 16.083 2.452 -65.037 1.00 90.25 382 THR A O 1
ATOM 3188 N N . ARG A 1 383 ? 14.611 1.925 -66.650 1.00 90.69 383 ARG A N 1
ATOM 3189 C CA . ARG A 1 383 ? 13.487 2.677 -66.049 1.00 90.69 383 ARG A CA 1
ATOM 3190 C C . ARG A 1 383 ? 13.009 2.041 -64.743 1.00 90.69 383 ARG A C 1
ATOM 3192 O O . ARG A 1 383 ? 12.909 2.762 -63.756 1.00 90.69 383 ARG A O 1
ATOM 3199 N N . LYS A 1 384 ? 12.764 0.722 -64.726 1.00 91.81 384 LYS A N 1
ATOM 3200 C CA . LYS A 1 384 ? 12.343 -0.028 -63.525 1.00 91.81 384 LYS A CA 1
ATOM 3201 C C . LYS A 1 384 ? 13.351 0.160 -62.394 1.00 91.81 384 LYS A C 1
ATOM 3203 O O . LYS A 1 384 ? 13.011 0.806 -61.416 1.00 91.81 384 LYS A O 1
ATOM 3208 N N . LYS A 1 385 ? 14.623 -0.209 -62.604 1.00 90.38 385 LYS A N 1
ATOM 3209 C CA . LYS A 1 385 ? 15.701 -0.060 -61.604 1.00 90.38 385 LYS A CA 1
ATOM 3210 C C . LYS A 1 385 ? 15.787 1.349 -61.007 1.00 90.38 385 LYS A C 1
ATOM 3212 O O . LYS A 1 385 ? 15.961 1.494 -59.803 1.00 90.38 385 LYS A O 1
ATOM 3217 N N . VAL A 1 386 ? 15.625 2.390 -61.829 1.00 90.19 386 VAL A N 1
ATOM 3218 C CA . VAL A 1 386 ? 15.619 3.788 -61.363 1.00 90.19 386 VAL A CA 1
ATOM 3219 C C . VAL A 1 386 ? 14.369 4.129 -60.539 1.00 90.19 386 VAL A C 1
ATOM 3221 O O . VAL A 1 386 ? 14.483 4.848 -59.545 1.00 90.19 386 VAL A O 1
ATOM 3224 N N . ALA A 1 387 ? 13.192 3.617 -60.906 1.00 90.00 387 ALA A N 1
ATOM 3225 C CA . ALA A 1 387 ? 11.965 3.770 -60.124 1.00 90.00 387 ALA A CA 1
ATOM 3226 C C . ALA A 1 387 ? 12.019 2.988 -58.797 1.00 90.00 387 ALA A C 1
ATOM 3228 O O . ALA A 1 387 ? 11.688 3.546 -57.750 1.00 90.00 387 ALA A O 1
ATOM 3229 N N . ASP A 1 388 ? 12.508 1.747 -58.831 1.00 91.56 388 ASP A N 1
ATOM 3230 C CA . ASP A 1 388 ? 12.672 0.862 -57.676 1.00 91.56 388 ASP A CA 1
ATOM 3231 C C . ASP A 1 388 ? 13.622 1.495 -56.646 1.00 91.56 388 ASP A C 1
ATOM 3233 O O . ASP A 1 388 ? 13.232 1.719 -55.499 1.00 91.56 388 ASP A O 1
ATOM 3237 N N . TYR A 1 389 ? 14.812 1.925 -57.084 1.00 90.19 389 TYR A N 1
ATOM 3238 C CA . TYR A 1 389 ? 15.788 2.657 -56.267 1.00 90.19 389 TYR A CA 1
ATOM 3239 C C . TYR A 1 389 ? 15.207 3.950 -55.666 1.00 90.19 389 TYR A C 1
ATOM 3241 O O . TYR A 1 389 ? 15.429 4.272 -54.493 1.00 90.19 389 TYR A O 1
ATOM 3249 N N . LEU A 1 390 ? 14.422 4.707 -56.444 1.00 88.50 390 LEU A N 1
ATOM 3250 C CA . LEU A 1 390 ? 13.731 5.901 -55.948 1.00 88.50 390 LEU A CA 1
ATOM 3251 C C . LEU A 1 390 ? 12.718 5.564 -54.846 1.00 88.50 390 LEU A C 1
ATOM 3253 O O . LEU A 1 390 ? 12.594 6.335 -53.891 1.00 88.50 390 LEU A O 1
ATOM 3257 N N . ASP A 1 391 ? 12.002 4.446 -54.953 1.00 90.38 391 ASP A N 1
ATOM 3258 C CA . ASP A 1 391 ? 11.018 4.009 -53.962 1.00 90.38 391 ASP A CA 1
ATOM 3259 C C . ASP A 1 391 ? 11.655 3.367 -52.727 1.00 90.38 391 ASP A C 1
ATOM 3261 O O . ASP A 1 391 ? 11.208 3.635 -51.610 1.00 90.38 391 ASP A O 1
ATOM 3265 N N . GLU A 1 392 ? 12.748 2.622 -52.865 1.00 88.38 392 GLU A N 1
ATOM 3266 C CA . GLU A 1 392 ? 13.577 2.179 -51.739 1.00 88.38 392 GLU A CA 1
ATOM 3267 C C . GLU A 1 392 ? 14.141 3.366 -50.961 1.00 88.38 392 GLU A C 1
ATOM 3269 O O . GLU A 1 392 ? 13.954 3.467 -49.744 1.00 88.38 392 GLU A O 1
ATOM 3274 N N . ARG A 1 393 ? 14.699 4.364 -51.654 1.00 86.19 393 ARG A N 1
ATOM 3275 C CA . ARG A 1 393 ? 15.209 5.580 -51.007 1.00 86.19 393 ARG A CA 1
ATOM 3276 C C . ARG A 1 393 ? 14.091 6.445 -50.398 1.00 86.19 393 ARG A C 1
ATOM 3278 O O . ARG A 1 393 ? 14.356 7.210 -49.467 1.00 86.19 393 ARG A O 1
ATOM 3285 N N . LYS A 1 394 ? 12.827 6.300 -50.833 1.00 86.44 394 LYS A N 1
ATOM 3286 C CA . LYS A 1 394 ? 11.634 6.830 -50.127 1.00 86.44 394 LYS A CA 1
ATOM 3287 C C . LYS A 1 394 ? 11.268 5.991 -48.892 1.00 86.44 394 LYS A C 1
ATOM 3289 O O . LYS A 1 394 ? 10.919 6.586 -47.872 1.00 86.44 394 LYS A O 1
ATOM 3294 N N . LYS A 1 395 ? 11.345 4.654 -48.952 1.00 86.19 395 LYS A N 1
ATOM 3295 C CA . LYS A 1 395 ? 11.080 3.735 -47.821 1.00 86.19 395 LYS A CA 1
ATOM 3296 C C . LYS A 1 395 ? 12.085 3.963 -46.681 1.00 86.19 395 LYS A C 1
ATOM 3298 O O . LYS A 1 395 ? 11.658 4.233 -45.561 1.00 86.19 395 LYS A O 1
ATOM 3303 N N . LEU A 1 396 ? 13.387 4.011 -46.978 1.00 80.94 396 LEU A N 1
ATOM 3304 C CA . LEU A 1 396 ? 14.465 4.281 -46.007 1.00 80.94 396 LEU A CA 1
ATOM 3305 C C . LEU A 1 396 ? 14.305 5.642 -45.295 1.00 80.94 396 LEU A C 1
ATOM 3307 O O . LEU A 1 396 ? 14.510 5.778 -44.090 1.00 80.94 396 LEU A O 1
ATOM 3311 N N . ARG A 1 397 ? 13.844 6.672 -46.018 1.00 79.44 397 ARG A N 1
ATOM 3312 C CA . ARG A 1 397 ? 13.520 7.992 -45.437 1.00 79.44 397 ARG A CA 1
ATOM 3313 C C . ARG A 1 397 ? 12.275 7.993 -44.537 1.00 79.44 397 ARG A C 1
ATOM 3315 O O . ARG A 1 397 ? 12.071 8.963 -43.805 1.00 79.44 397 ARG A O 1
ATOM 3322 N N . LYS A 1 398 ? 11.433 6.953 -44.596 1.00 78.25 398 LYS A N 1
ATOM 3323 C CA . LYS A 1 398 ? 10.272 6.757 -43.711 1.00 78.25 398 LYS A CA 1
ATOM 3324 C C . LYS A 1 398 ? 10.614 5.895 -42.490 1.00 78.25 398 LYS A C 1
ATOM 3326 O O . LYS A 1 398 ? 10.100 6.194 -41.415 1.00 78.25 398 LYS A O 1
ATOM 3331 N N . SER A 1 399 ? 11.474 4.878 -42.620 1.00 72.06 399 SER A N 1
ATOM 3332 C CA . SER A 1 399 ? 11.943 4.068 -41.481 1.00 72.06 399 SER A CA 1
ATOM 3333 C C . SER A 1 399 ? 12.771 4.903 -40.507 1.00 72.06 399 SER A C 1
ATOM 3335 O O . SER A 1 399 ? 12.433 4.987 -39.328 1.00 72.06 399 SER A O 1
ATOM 3337 N N . ASN A 1 400 ? 13.770 5.631 -41.015 1.00 66.00 400 ASN A N 1
ATOM 3338 C CA . ASN A 1 400 ? 14.758 6.360 -40.206 1.00 66.00 400 ASN A CA 1
ATOM 3339 C C . ASN A 1 400 ? 14.193 7.645 -39.556 1.00 66.00 400 ASN A C 1
ATOM 3341 O O . ASN A 1 400 ? 14.940 8.483 -39.059 1.00 66.00 400 ASN A O 1
ATOM 3345 N N . LYS A 1 401 ? 12.865 7.820 -39.585 1.00 66.81 401 LYS A N 1
ATOM 3346 C CA . LYS A 1 401 ? 12.118 8.892 -38.913 1.00 66.81 401 LYS A CA 1
ATOM 3347 C C . LYS A 1 401 ? 11.391 8.441 -37.642 1.00 66.81 401 LYS A C 1
ATOM 3349 O O . LYS A 1 401 ? 10.760 9.277 -36.997 1.00 66.81 401 LYS A O 1
ATOM 3354 N N . LYS A 1 402 ? 11.423 7.151 -37.296 1.00 54.34 402 LYS A N 1
ATOM 3355 C CA . LYS A 1 402 ? 10.818 6.631 -36.061 1.00 54.34 402 LYS A CA 1
ATOM 3356 C C . LYS A 1 402 ? 11.832 6.606 -34.912 1.00 54.34 402 LYS A C 1
ATOM 3358 O O . LYS A 1 402 ? 13.030 6.523 -35.145 1.00 54.34 402 LYS A O 1
ATOM 3363 N N . THR A 1 403 ? 11.304 6.706 -33.688 1.00 49.50 403 THR A N 1
ATOM 3364 C CA . THR A 1 403 ? 12.027 6.659 -32.400 1.00 49.50 403 THR A CA 1
ATOM 3365 C C . THR A 1 403 ? 13.252 7.582 -32.292 1.00 49.50 403 THR A C 1
ATOM 3367 O O . THR A 1 403 ? 14.385 7.105 -32.376 1.00 49.50 403 THR A O 1
ATOM 3370 N N . PRO A 1 404 ? 13.069 8.884 -31.992 1.00 51.16 404 PRO A N 1
ATOM 3371 C CA . PRO A 1 404 ? 14.064 9.563 -31.165 1.00 51.16 404 PRO A CA 1
ATOM 3372 C C . PRO A 1 404 ? 14.214 8.777 -29.851 1.00 51.16 404 PRO A C 1
ATOM 3374 O O . PRO A 1 404 ? 13.213 8.494 -29.189 1.00 51.16 404 PRO A O 1
ATOM 3377 N N . LYS A 1 405 ? 15.443 8.397 -29.477 1.00 52.81 405 LYS A N 1
ATOM 3378 C CA . LYS A 1 405 ? 15.709 7.867 -28.128 1.00 52.81 405 LYS A CA 1
ATOM 3379 C C . LYS A 1 405 ? 15.373 8.969 -27.100 1.00 52.81 405 LYS A C 1
ATOM 3381 O O . LYS A 1 405 ? 15.658 10.135 -27.386 1.00 52.81 405 LYS A O 1
ATOM 3386 N N . PRO A 1 406 ? 14.769 8.650 -25.940 1.00 51.50 406 PRO A N 1
ATOM 3387 C CA . PRO A 1 406 ? 14.544 9.644 -24.893 1.00 51.50 406 PRO A CA 1
ATOM 3388 C C . PRO A 1 406 ? 15.890 10.205 -24.416 1.00 51.50 406 PRO A C 1
ATOM 3390 O O . PRO A 1 406 ? 16.844 9.450 -24.236 1.00 51.50 406 PRO A O 1
ATOM 3393 N N . SER A 1 407 ? 15.986 11.523 -24.234 1.00 53.50 407 SER A N 1
ATOM 3394 C CA . SER A 1 407 ? 17.222 12.148 -23.759 1.00 53.50 407 SER A CA 1
ATOM 3395 C C . SER A 1 407 ? 17.396 11.974 -22.247 1.00 53.50 407 SER A C 1
ATOM 3397 O O . SER A 1 407 ? 16.437 12.033 -21.474 1.00 53.50 407 SER A O 1
ATOM 3399 N N . ILE A 1 408 ? 18.650 11.803 -21.826 1.00 57.88 408 ILE A N 1
ATOM 3400 C CA . ILE A 1 408 ? 19.059 11.552 -20.432 1.00 57.88 408 ILE A CA 1
ATOM 3401 C C . ILE A 1 408 ? 18.571 12.676 -19.486 1.00 57.88 408 ILE A C 1
ATOM 3403 O O . ILE A 1 408 ? 18.224 12.419 -18.331 1.00 57.88 408 ILE A O 1
ATOM 3407 N N . ASP A 1 409 ? 18.405 13.896 -20.015 1.00 60.06 409 ASP A N 1
ATOM 3408 C CA . ASP A 1 409 ? 17.801 15.074 -19.368 1.00 60.06 409 ASP A CA 1
ATOM 3409 C C . ASP A 1 409 ? 16.394 14.870 -18.778 1.00 60.06 409 ASP A C 1
ATOM 3411 O O . ASP A 1 409 ? 15.889 15.763 -18.091 1.00 60.06 409 ASP A O 1
ATOM 3415 N N . VAL A 1 410 ? 15.693 13.776 -19.089 1.00 59.47 410 VAL A N 1
ATOM 3416 C CA . VAL A 1 410 ? 14.401 13.460 -18.459 1.00 59.47 410 VAL A CA 1
ATOM 3417 C C . VAL A 1 410 ? 14.614 12.897 -17.047 1.00 59.47 410 VAL A C 1
ATOM 3419 O O . VAL A 1 410 ? 13.964 13.350 -16.107 1.00 59.47 410 VAL A O 1
ATOM 3422 N N . SER A 1 411 ? 15.581 11.990 -16.862 1.00 67.75 411 SER A N 1
ATOM 3423 C CA . SER A 1 411 ? 15.811 11.285 -15.587 1.00 67.75 411 SER A CA 1
ATOM 3424 C C . SER A 1 411 ? 16.264 12.221 -14.454 1.00 67.75 411 SER A C 1
ATOM 3426 O O . SER A 1 411 ? 15.884 12.063 -13.293 1.00 67.75 411 SER A O 1
ATOM 3428 N N . THR A 1 412 ? 17.015 13.274 -14.791 1.00 77.31 412 THR A N 1
ATOM 3429 C CA . THR A 1 412 ? 17.470 14.283 -13.821 1.00 77.31 412 THR A CA 1
ATOM 3430 C C . THR A 1 412 ? 16.336 15.180 -13.307 1.00 77.31 412 THR A C 1
ATOM 3432 O O . THR A 1 412 ? 16.438 15.722 -12.204 1.00 77.31 412 THR A O 1
ATOM 3435 N N . LYS A 1 413 ? 15.232 15.325 -14.057 1.00 86.19 413 LYS A N 1
ATOM 3436 C CA . LYS A 1 413 ? 14.050 16.092 -13.623 1.00 86.19 413 LYS A CA 1
ATOM 3437 C C . LYS A 1 413 ? 13.247 15.316 -12.580 1.00 86.19 413 LYS A C 1
ATOM 3439 O O . LYS A 1 413 ? 13.028 15.851 -11.495 1.00 86.19 413 LYS A O 1
ATOM 3444 N N . ASP A 1 414 ? 12.947 14.042 -12.849 1.00 88.00 414 ASP A N 1
ATOM 3445 C CA . ASP A 1 414 ? 12.288 13.116 -11.912 1.00 88.00 414 ASP A CA 1
ATOM 3446 C C . ASP A 1 414 ? 12.921 13.149 -10.511 1.00 88.00 414 ASP A C 1
ATOM 3448 O O . ASP A 1 414 ? 12.230 13.273 -9.499 1.00 88.00 414 ASP A O 1
ATOM 3452 N N . ILE A 1 415 ? 14.253 13.050 -10.445 1.00 91.44 415 ILE A N 1
ATOM 3453 C CA . ILE A 1 415 ? 15.009 13.041 -9.185 1.00 91.44 415 ILE A CA 1
ATOM 3454 C C . ILE A 1 415 ? 14.859 14.374 -8.437 1.00 91.44 415 ILE A C 1
ATOM 3456 O O . ILE A 1 415 ? 14.694 14.387 -7.216 1.00 91.44 415 ILE A O 1
ATOM 3460 N N . ASN A 1 416 ? 14.876 15.502 -9.150 1.00 93.00 416 ASN A N 1
ATOM 3461 C CA . ASN A 1 416 ? 14.699 16.822 -8.548 1.00 93.00 416 ASN A CA 1
ATOM 3462 C C . ASN A 1 416 ? 13.259 17.060 -8.068 1.00 93.00 416 ASN A C 1
ATOM 3464 O O . ASN A 1 416 ? 13.065 17.675 -7.019 1.00 93.00 416 ASN A O 1
ATOM 3468 N N . ASP A 1 417 ? 12.251 16.537 -8.763 1.00 94.44 417 ASP A N 1
ATOM 3469 C CA . ASP A 1 417 ? 10.859 16.618 -8.313 1.00 94.44 417 ASP A CA 1
ATOM 3470 C C . ASP A 1 417 ? 10.589 15.706 -7.104 1.00 94.44 417 ASP A C 1
ATOM 3472 O O . ASP A 1 417 ? 9.936 16.130 -6.147 1.00 94.44 417 ASP A O 1
ATOM 3476 N N . LEU A 1 418 ? 11.203 14.519 -7.045 1.00 95.25 418 LEU A N 1
ATOM 3477 C CA . LEU A 1 418 ? 11.196 13.680 -5.840 1.00 95.25 418 LEU A CA 1
ATOM 3478 C C . LEU A 1 418 ? 11.876 14.371 -4.641 1.00 95.25 418 LEU A C 1
ATOM 3480 O O . LEU A 1 418 ? 11.368 14.283 -3.521 1.00 95.25 418 LEU A O 1
ATOM 3484 N N . LYS A 1 419 ? 12.969 15.122 -4.851 1.00 95.19 419 LYS A N 1
ATOM 3485 C CA . LYS A 1 419 ? 13.603 15.939 -3.792 1.00 95.19 419 LYS A CA 1
ATOM 3486 C C . LYS A 1 419 ? 12.652 17.022 -3.259 1.00 95.19 419 LYS A C 1
ATOM 3488 O O . LYS A 1 419 ? 12.515 17.149 -2.041 1.00 95.19 419 LYS A O 1
ATOM 3493 N N . LYS A 1 420 ? 11.914 17.725 -4.131 1.00 97.06 420 LYS A N 1
ATOM 3494 C CA . LYS A 1 420 ? 10.875 18.700 -3.722 1.00 97.06 420 LYS A CA 1
ATOM 3495 C C . LYS A 1 420 ? 9.766 18.044 -2.889 1.00 97.06 420 LYS A C 1
ATOM 3497 O O . LYS A 1 420 ? 9.367 18.593 -1.862 1.00 97.06 420 LYS A O 1
ATOM 3502 N N . VAL A 1 421 ? 9.287 16.862 -3.295 1.00 96.88 421 VAL A N 1
ATOM 3503 C CA . VAL A 1 421 ? 8.268 16.102 -2.544 1.00 96.88 421 VAL A CA 1
ATOM 3504 C C . VAL A 1 421 ? 8.789 15.709 -1.159 1.00 96.88 421 VAL A C 1
ATOM 3506 O O . VAL A 1 421 ? 8.097 15.926 -0.165 1.00 96.88 421 VAL A O 1
ATOM 3509 N N . LEU A 1 422 ? 10.018 15.195 -1.068 1.00 96.69 422 LEU A N 1
ATOM 3510 C CA . LEU A 1 422 ? 10.658 14.844 0.201 1.00 96.69 422 LEU A CA 1
ATOM 3511 C C . LEU A 1 422 ? 10.769 16.048 1.152 1.00 96.69 422 LEU A C 1
ATOM 3513 O O . LEU A 1 422 ? 10.440 15.937 2.336 1.00 96.69 422 LEU A O 1
ATOM 3517 N N . GLU A 1 423 ? 11.185 17.210 0.647 1.00 96.19 423 GLU A N 1
ATOM 3518 C CA . GLU A 1 423 ? 11.209 18.445 1.434 1.00 96.19 423 GLU A CA 1
ATOM 3519 C C . GLU A 1 423 ? 9.821 18.871 1.917 1.00 96.19 423 GLU A C 1
ATOM 3521 O O . GLU A 1 423 ? 9.674 19.263 3.075 1.00 96.19 423 GLU A O 1
ATOM 3526 N N . ALA A 1 424 ? 8.797 18.784 1.064 1.00 96.38 424 ALA A N 1
ATOM 3527 C CA . ALA A 1 424 ? 7.427 19.121 1.440 1.00 96.38 424 ALA A CA 1
ATOM 3528 C C . ALA A 1 424 ? 6.909 18.208 2.568 1.00 96.38 424 ALA A C 1
ATOM 3530 O O . ALA A 1 424 ? 6.329 18.698 3.538 1.00 96.38 424 ALA A O 1
ATOM 3531 N N . LYS A 1 425 ? 7.189 16.896 2.508 1.00 95.12 425 LYS A N 1
ATOM 3532 C CA . LYS A 1 425 ? 6.863 15.951 3.594 1.00 95.12 425 LYS A CA 1
ATOM 3533 C C . LYS A 1 425 ? 7.614 16.284 4.889 1.00 95.12 425 LYS A C 1
ATOM 3535 O O . LYS A 1 425 ? 7.012 16.249 5.960 1.00 95.12 425 LYS A O 1
ATOM 3540 N N . ARG A 1 426 ? 8.896 16.667 4.807 1.00 95.06 426 ARG A N 1
ATOM 3541 C CA . ARG A 1 426 ? 9.700 17.101 5.969 1.00 95.06 426 ARG A CA 1
ATOM 3542 C C . ARG A 1 426 ? 9.165 18.373 6.618 1.00 95.06 426 ARG A C 1
ATOM 3544 O O . ARG A 1 426 ? 9.033 18.402 7.840 1.00 95.06 426 ARG A O 1
ATOM 3551 N N . LYS A 1 427 ? 8.798 19.374 5.814 1.00 95.62 427 LYS A N 1
ATOM 3552 C CA . LYS A 1 427 ? 8.161 20.621 6.267 1.00 95.62 427 LYS A CA 1
ATOM 3553 C C . LYS A 1 427 ? 6.819 20.328 6.955 1.00 95.62 427 LYS A C 1
ATOM 3555 O O . LYS A 1 427 ? 6.595 20.797 8.067 1.00 95.62 427 LYS A O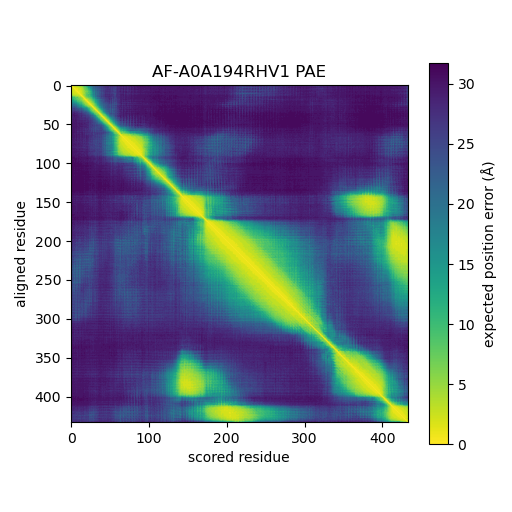 1
ATOM 3560 N N . LEU A 1 428 ? 5.989 19.447 6.386 1.00 94.00 428 LEU A N 1
ATOM 3561 C CA . LEU A 1 428 ? 4.739 19.001 7.021 1.00 94.00 428 LEU A CA 1
ATOM 3562 C C . LEU A 1 428 ? 4.987 18.248 8.345 1.00 94.00 428 LEU A C 1
ATOM 3564 O O . LEU A 1 428 ? 4.259 18.433 9.315 1.00 94.00 428 LEU A O 1
ATOM 3568 N N . ARG A 1 429 ? 6.037 17.415 8.423 1.00 91.50 429 ARG A N 1
ATOM 3569 C CA . ARG A 1 429 ? 6.418 16.716 9.665 1.00 91.50 429 ARG A CA 1
ATOM 3570 C C . ARG A 1 429 ? 6.836 17.694 10.762 1.00 91.50 429 ARG A C 1
ATOM 3572 O O . ARG A 1 429 ? 6.481 17.444 11.915 1.00 91.50 429 ARG A O 1
ATOM 3579 N N . GLN A 1 430 ? 7.568 18.753 10.396 1.00 91.56 430 GLN A N 1
ATOM 3580 C CA . GLN A 1 430 ? 8.000 19.843 11.281 1.00 91.56 430 GLN A CA 1
ATOM 3581 C C . GLN A 1 430 ? 6.820 20.685 11.785 1.00 91.56 430 GLN A C 1
ATOM 3583 O O . GLN A 1 430 ? 6.779 21.016 12.958 1.00 91.56 430 GLN A O 1
ATOM 3588 N N . GLN A 1 431 ? 5.826 20.967 10.937 1.00 90.62 431 GLN A N 1
ATOM 3589 C CA . GLN A 1 431 ? 4.583 21.652 11.337 1.00 90.62 431 GLN A CA 1
ATOM 3590 C C . GLN A 1 431 ? 3.700 20.832 12.295 1.00 90.62 431 GLN A C 1
ATOM 3592 O O . GLN A 1 431 ? 2.775 21.370 12.893 1.00 90.62 431 GLN A O 1
ATOM 3597 N N . LEU A 1 432 ? 3.963 19.527 12.415 1.00 82.62 432 LEU A N 1
ATOM 3598 C CA . LEU A 1 432 ? 3.229 18.599 13.276 1.00 82.62 432 LEU A CA 1
ATOM 3599 C C . LEU A 1 432 ? 4.061 18.114 14.481 1.00 82.62 432 LEU A C 1
ATOM 3601 O O . LEU A 1 432 ? 3.611 17.205 15.179 1.00 82.62 432 LEU A O 1
ATOM 3605 N N . THR A 1 433 ? 5.319 18.554 14.650 1.00 74.06 433 THR A N 1
ATOM 3606 C CA . THR A 1 433 ? 6.169 18.289 15.844 1.00 74.06 433 THR A CA 1
ATOM 3607 C C . THR A 1 433 ? 6.097 19.474 16.782 1.00 74.06 433 THR A C 1
ATOM 3609 O O . THR A 1 433 ? 5.829 19.212 17.968 1.00 74.06 433 THR A O 1
#

Sequence (433 aa):
MAQMYAEYSTKIESLKVKPPTIPIQPNVLTRKNKRSEGSAPQKISIPATPPNSVCEKPRRMLTKSVIDKKLKQAFDNNKQKAMKLLNEIKSEMYHYPQKRHFEKPKQCINLQNDTEQDWKKPFAKSNHRNWKKTSSMPVKENIATLKRYNERMKLTEREEIQWLQDLLRDCRSLSKFHELEEYDREERERERILDIEKKHIQGQISFEEALLAKKKVHDENKKKYEDFMKEKELWNKELEKWNQEQIEINRKHFEKLSLIELNVLEARKNVTKKKKEEADLIKKENETLQLQSLQAKQEELKRKIQMIKEIKILSIIAKRAKLPKIIDLTETSGIGLLCEMSMVELQERLSSMKMNLKEELEAKSKFIKEQHVAAKKSLEDTRKKVADYLDERKKLRKSNKKTPKPSIDVSTKDINDLKKVLEAKRKLRQQLT